Protein AF-A0AA89C768-F1 (afdb_monomer_lite)

InterPro domains:
  IPR003961 Fibronectin type III [PS50853] (2-93)
  IPR013783 Immunoglobulin-like fold [G3DSA:2.60.40.10] (11-86)
  IPR036116 Fibronectin type III superfamily [SSF49265] (10-91)
  IPR036249 Thioredoxin-like superfamily [SSF52833] (416-567)

Sequence (717 aa):
MPSFDVLCSEACNFRYIAVQWDKPSTYGDALVTGYKVYVNGIIEAILNADQLSFTFTHGKWCEEYAFQVQALTSFEKLNSKVSEPLVIVWPGCRAPHLRRLPTHSSSCIRVAWDDPYLTEGVKVKHFRACCMESDTEKLVTPAVGPIHPDTREAEFKNLKRGTYSIYLEIHLYGTGDVIQSEPIHVTPAPAPAPPKVTVTVVGLEERRALDKLTCDLVNKRDRLIRKVGHKLKEIGALSHPLRAEKNKAVIEGAHTLSRIEEILENCFAALEHYTGQLIAHVSWSCPQSSSDTQISGFKVLIDGKQYGSPVHEGIKTVKIKLGTDQPIYKLSMITLSDKPQASSEESNSVDLLSQNFRPFCFYCYHSIHIRNARWPSQGCCKYQDSVMYERQLAKKLANQGLLKRKVPPPACSLLDIFQGEYKPILASHNKQFPTVILFWTPWCLSSQKVMSFYAKFAKEASSEFNFIAVSCGVNATQASDRKALIHEITANGWREDRVIWHCTSQCASSIYEATNHIWKNTNIGSHKREEADPENGKYMDLTEILGIAGVPTFLFIHSDGYIAWHGRYSAYDYASFSGFMRCTASEVMGTQCPVFNCDICKNDMTIDEESLEPVLQLVRDAPTQSITLSLPQDDHSLSPTRMDSPHTTSDQSADRLFKKRQNSPKMKKKKLTVNQRPYSASTYVQLLKSPYMQKTVPSPKVLNKLMRPQSGGARLG

Structure (mmCIF, N/CA/C/O backbone):
data_AF-A0AA89C768-F1
#
_entry.id   AF-A0AA89C768-F1
#
loop_
_atom_site.group_PDB
_atom_site.id
_atom_site.type_symbol
_atom_site.label_atom_id
_atom_site.label_alt_id
_atom_site.label_comp_id
_atom_site.label_asym_id
_atom_site.label_entity_id
_atom_site.label_seq_id
_atom_site.pdbx_PDB_ins_code
_atom_site.Cartn_x
_atom_site.Cartn_y
_atom_site.Cartn_z
_atom_site.occupancy
_atom_site.B_iso_or_equiv
_atom_site.auth_seq_id
_atom_site.auth_comp_id
_atom_site.auth_asym_id
_atom_site.auth_atom_id
_atom_site.pdbx_PDB_model_num
ATOM 1 N N . MET A 1 1 ? -52.874 -16.764 92.520 1.00 48.78 1 MET A N 1
ATOM 2 C CA . MET A 1 1 ? -51.743 -17.013 91.600 1.00 48.78 1 MET A CA 1
ATOM 3 C C . MET A 1 1 ? -51.133 -15.671 91.241 1.00 48.78 1 MET A C 1
ATOM 5 O O . MET A 1 1 ? -51.913 -14.735 91.108 1.00 48.78 1 MET A O 1
ATOM 9 N N . PRO A 1 2 ? -49.803 -15.559 91.125 1.00 51.84 2 PRO A N 1
ATOM 10 C CA . PRO A 1 2 ? -49.157 -14.304 90.746 1.00 51.84 2 PRO A CA 1
ATOM 11 C C . PRO A 1 2 ? -49.520 -13.926 89.299 1.00 51.84 2 PRO A C 1
ATOM 13 O O . PRO A 1 2 ? -49.500 -14.799 88.427 1.00 51.84 2 PRO A O 1
ATOM 16 N N . SER A 1 3 ? -49.848 -12.657 89.047 1.00 48.06 3 SER A N 1
ATOM 17 C CA . SER A 1 3 ? -49.992 -12.066 87.707 1.00 48.06 3 SER A CA 1
ATOM 18 C C . SER A 1 3 ? -48.876 -11.047 87.479 1.00 48.06 3 SER A C 1
ATOM 20 O O . SER A 1 3 ? -48.504 -10.327 88.405 1.00 48.06 3 SER A O 1
ATOM 22 N N . PHE A 1 4 ? -48.312 -11.025 86.270 1.00 56.59 4 PHE A N 1
ATOM 23 C CA . PHE A 1 4 ? -47.365 -9.992 85.851 1.00 56.59 4 PHE A CA 1
ATOM 24 C C . PHE A 1 4 ? -48.132 -8.778 85.355 1.00 56.59 4 PHE A C 1
ATOM 26 O O . PHE A 1 4 ? -49.033 -8.946 84.534 1.00 56.59 4 PHE A O 1
ATOM 33 N N . ASP A 1 5 ? -47.738 -7.587 85.801 1.00 56.22 5 ASP A N 1
ATOM 34 C CA . ASP A 1 5 ? -48.423 -6.364 85.391 1.00 56.22 5 ASP A CA 1
ATOM 35 C C . ASP A 1 5 ? -47.727 -5.651 84.214 1.00 56.22 5 ASP A C 1
ATOM 37 O O . ASP A 1 5 ? -48.444 -5.103 83.383 1.00 56.22 5 ASP A O 1
ATOM 41 N N . VAL A 1 6 ? -46.394 -5.727 84.022 1.00 70.75 6 VAL A N 1
ATOM 42 C CA . VAL A 1 6 ? -45.725 -5.211 82.800 1.00 70.75 6 VAL A CA 1
ATOM 43 C C . VAL A 1 6 ? -44.393 -5.935 82.505 1.00 70.75 6 VAL A C 1
ATOM 45 O O . VAL A 1 6 ? -43.532 -6.030 83.378 1.00 70.75 6 VAL A O 1
ATOM 48 N N . LEU A 1 7 ? -44.201 -6.411 81.264 1.00 84.88 7 LEU A N 1
ATOM 49 C CA . LEU A 1 7 ? -42.896 -6.760 80.671 1.00 84.88 7 LEU A CA 1
ATOM 50 C C . LEU A 1 7 ? -42.542 -5.665 79.654 1.00 84.88 7 LEU A C 1
ATOM 52 O O . LEU A 1 7 ? -43.322 -5.417 78.734 1.00 84.88 7 LEU A O 1
ATOM 56 N N . CYS A 1 8 ? -41.397 -5.002 79.807 1.00 87.00 8 CYS A N 1
ATOM 57 C CA . CYS A 1 8 ? -40.985 -3.891 78.947 1.00 87.00 8 CYS A CA 1
ATOM 58 C C . CYS A 1 8 ? -39.522 -4.009 78.488 1.00 87.00 8 CYS A C 1
ATOM 60 O O . CYS A 1 8 ? -38.712 -4.745 79.052 1.00 87.00 8 CYS A O 1
ATOM 62 N N . SER A 1 9 ? -39.193 -3.293 77.411 1.00 84.81 9 SER A N 1
ATOM 63 C CA . SER A 1 9 ? -37.822 -3.183 76.906 1.00 84.81 9 SER A CA 1
ATOM 64 C C . SER A 1 9 ? -37.084 -2.099 77.686 1.00 84.81 9 SER A C 1
ATOM 66 O O . SER A 1 9 ? -37.508 -0.946 77.668 1.00 84.81 9 SER A O 1
ATOM 68 N N . GLU A 1 10 ? -35.955 -2.446 78.299 1.00 87.31 10 GLU A N 1
ATOM 69 C CA . GLU A 1 10 ? -35.063 -1.497 78.976 1.00 87.31 10 GLU A CA 1
ATOM 70 C C . GLU A 1 10 ? -34.093 -0.860 77.971 1.00 87.31 10 GLU A C 1
ATOM 72 O O . GLU A 1 10 ? -33.932 0.359 77.922 1.00 87.31 10 GLU A O 1
ATOM 77 N N . ALA A 1 11 ? -33.475 -1.680 77.116 1.00 86.50 11 ALA A N 1
ATOM 78 C CA . ALA A 1 11 ? -32.554 -1.215 76.085 1.00 86.50 11 ALA A CA 1
ATOM 79 C C . ALA A 1 11 ? -32.505 -2.179 74.897 1.00 86.50 11 ALA A C 1
ATOM 81 O O . ALA A 1 11 ? -32.536 -3.395 75.061 1.00 86.50 11 ALA A O 1
ATOM 82 N N . CYS A 1 12 ? -32.356 -1.631 73.693 1.00 88.62 12 CYS A N 1
ATOM 83 C CA . CYS A 1 12 ? -32.192 -2.401 72.466 1.00 88.62 12 CYS A CA 1
ATOM 84 C C . CYS A 1 12 ? -31.090 -1.756 71.616 1.00 88.62 12 CYS A C 1
ATOM 86 O O . CYS A 1 12 ? -31.197 -0.592 71.227 1.00 88.62 12 CYS A O 1
ATOM 88 N N . ASN A 1 13 ? -29.990 -2.475 71.378 1.00 89.00 13 ASN A N 1
ATOM 89 C CA . ASN A 1 13 ? -28.871 -2.009 70.554 1.00 89.00 13 ASN A CA 1
ATOM 90 C C . ASN A 1 13 ? -28.251 -3.173 69.758 1.00 89.00 13 ASN A C 1
ATOM 92 O O . ASN A 1 13 ? -28.673 -4.316 69.880 1.00 89.00 13 ASN A O 1
ATOM 96 N N . PHE A 1 14 ? -27.223 -2.896 68.949 1.00 88.06 14 PHE A N 1
ATOM 97 C CA . PHE A 1 14 ? -26.595 -3.904 68.080 1.00 88.06 14 PHE A CA 1
ATOM 98 C C . PHE A 1 14 ? -25.948 -5.092 68.811 1.00 88.06 14 PHE A C 1
ATOM 100 O O . PHE A 1 14 ? -25.618 -6.082 68.162 1.00 88.06 14 PHE A O 1
ATOM 107 N N . ARG A 1 15 ? -25.718 -4.998 70.126 1.00 88.69 15 ARG A N 1
ATOM 108 C CA . ARG A 1 15 ? -25.033 -6.024 70.926 1.00 88.69 15 ARG A CA 1
ATOM 109 C C . ARG A 1 15 ? -25.976 -6.822 71.813 1.00 88.69 15 ARG A C 1
ATOM 111 O O . ARG A 1 15 ? -25.668 -7.973 72.112 1.00 88.69 15 ARG A O 1
ATOM 118 N N . TYR A 1 16 ? -27.063 -6.213 72.280 1.00 91.94 16 TYR A N 1
ATOM 119 C CA . TYR A 1 16 ? -27.997 -6.875 73.179 1.00 91.94 16 TYR A CA 1
ATOM 120 C C . TYR A 1 16 ? -29.392 -6.247 73.195 1.00 91.94 16 TYR A C 1
ATOM 122 O O . TYR A 1 16 ? -29.565 -5.057 72.911 1.00 91.94 16 TYR A O 1
ATOM 130 N N . ILE A 1 17 ? -30.361 -7.058 73.623 1.00 93.44 17 ILE A N 1
ATOM 131 C CA . ILE A 1 17 ? -31.691 -6.635 74.067 1.00 93.44 17 ILE A CA 1
ATOM 132 C C . ILE A 1 17 ? -31.777 -6.880 75.574 1.00 93.44 17 ILE A C 1
ATOM 134 O O . ILE A 1 17 ? -31.572 -8.006 76.021 1.00 93.44 17 ILE A O 1
ATOM 138 N N . ALA A 1 18 ? -32.068 -5.841 76.349 1.00 93.62 18 ALA A N 1
ATOM 139 C CA . ALA A 1 18 ? -32.350 -5.931 77.775 1.00 93.62 18 ALA A CA 1
ATOM 140 C C . ALA A 1 18 ? -33.856 -5.766 77.999 1.00 93.62 18 ALA A C 1
ATOM 142 O O . ALA A 1 18 ? -34.442 -4.755 77.602 1.00 93.62 18 ALA A O 1
ATOM 143 N N . VAL A 1 19 ? -34.474 -6.770 78.615 1.00 94.25 19 VAL A N 1
ATOM 144 C CA . VAL A 1 19 ? -35.887 -6.759 79.006 1.00 94.25 19 VAL A CA 1
ATOM 145 C C . VAL A 1 19 ? -35.998 -6.733 80.523 1.00 94.25 19 VAL A C 1
ATOM 147 O O . VAL A 1 19 ? -35.202 -7.368 81.215 1.00 94.25 19 VAL A O 1
ATOM 150 N N . GLN A 1 20 ? -36.995 -6.018 81.030 1.00 94.19 20 GLN A N 1
ATOM 151 C CA . GLN A 1 20 ? -37.257 -5.858 82.454 1.00 94.19 20 GLN A CA 1
ATOM 152 C C . GLN A 1 20 ? -38.736 -6.125 82.739 1.00 94.19 20 GLN A C 1
ATOM 154 O O . GLN A 1 20 ? -39.605 -5.836 81.914 1.00 94.19 20 GLN A O 1
ATOM 159 N N . TRP A 1 21 ? -39.027 -6.691 83.906 1.00 93.00 21 TRP A N 1
ATOM 160 C CA . TRP A 1 21 ? -40.393 -6.910 84.375 1.00 93.00 21 TRP A CA 1
ATOM 161 C C . TRP A 1 21 ? -40.543 -6.534 85.841 1.00 93.00 21 TRP A C 1
ATOM 163 O O . TRP A 1 21 ? -39.590 -6.559 86.620 1.00 93.00 21 TRP A O 1
ATOM 173 N N . ASP A 1 22 ? -41.776 -6.237 86.233 1.00 89.62 22 ASP A N 1
ATOM 174 C CA . ASP A 1 22 ? -42.095 -5.984 87.631 1.00 89.62 22 ASP A CA 1
ATOM 175 C C . ASP A 1 22 ? -42.282 -7.287 88.413 1.00 89.62 22 ASP A C 1
ATOM 177 O O . ASP A 1 22 ? -42.761 -8.308 87.901 1.00 89.62 22 ASP A O 1
ATOM 181 N N . LYS A 1 23 ? -41.917 -7.249 89.699 1.00 86.69 23 LYS A N 1
ATOM 182 C CA . LYS A 1 23 ? -42.160 -8.366 90.613 1.00 86.69 23 LYS A CA 1
ATOM 183 C C . LYS A 1 23 ? -43.675 -8.585 90.745 1.00 86.69 23 LYS A C 1
ATOM 185 O O . LYS A 1 23 ? -44.372 -7.660 91.163 1.00 86.69 23 LYS A O 1
ATOM 190 N N . PRO A 1 24 ? -44.198 -9.789 90.459 1.00 84.12 24 PRO A N 1
ATOM 191 C CA . PRO A 1 24 ? -45.633 -10.024 90.489 1.00 84.12 24 PRO A CA 1
ATOM 192 C C . PRO A 1 24 ? -46.176 -10.008 91.922 1.00 84.12 24 PRO A C 1
ATOM 194 O O . PRO A 1 24 ? -45.492 -10.399 92.877 1.00 84.12 24 PRO A O 1
ATOM 197 N N . SER A 1 25 ? -47.440 -9.607 92.068 1.00 80.12 25 SER A N 1
ATOM 198 C CA . SER A 1 25 ? -48.141 -9.622 93.356 1.00 80.12 25 SER A CA 1
ATOM 199 C C . SER A 1 25 ? -48.277 -11.059 93.884 1.00 80.12 25 SER A C 1
ATOM 201 O O . SER A 1 25 ? -48.773 -11.947 93.187 1.00 80.12 25 SER A O 1
ATOM 203 N N . THR A 1 26 ? -47.838 -11.309 95.122 1.00 75.44 26 THR A N 1
ATOM 204 C CA . THR A 1 26 ? -47.924 -12.633 95.774 1.00 75.44 26 THR A CA 1
ATOM 205 C C . THR A 1 26 ? -49.104 -12.685 96.746 1.00 75.44 26 THR A C 1
ATOM 207 O O . THR A 1 26 ? -49.415 -11.697 97.404 1.00 75.44 26 THR A O 1
ATOM 210 N N . TYR A 1 27 ? -49.777 -13.838 96.832 1.00 65.56 27 TYR A N 1
ATOM 211 C CA . TYR A 1 27 ? -50.916 -14.070 97.729 1.00 65.56 27 TYR A CA 1
ATOM 212 C C . TYR A 1 27 ? -50.673 -15.342 98.552 1.00 65.56 27 TYR A C 1
ATOM 214 O O . TYR A 1 27 ? -50.464 -16.409 97.971 1.00 65.56 27 TYR A O 1
ATOM 222 N N . GLY A 1 28 ? -50.732 -15.241 99.884 1.00 71.62 28 GLY A N 1
ATOM 223 C CA . GLY A 1 28 ? -50.493 -16.367 100.799 1.00 71.62 28 GLY A CA 1
ATOM 224 C C . GLY A 1 28 ? -49.047 -16.882 100.755 1.00 71.62 28 GLY A C 1
ATOM 225 O O . GLY A 1 28 ? -48.116 -16.093 100.627 1.00 71.62 28 GLY A O 1
ATOM 226 N N . ASP A 1 29 ? -48.865 -18.205 100.812 1.00 69.12 29 ASP A N 1
ATOM 227 C CA . ASP A 1 29 ? -47.548 -18.873 100.886 1.00 69.12 29 ASP A CA 1
ATOM 228 C C . ASP A 1 29 ? -46.799 -18.981 99.534 1.00 69.12 29 ASP A C 1
ATOM 230 O O . ASP A 1 29 ? -45.747 -19.616 99.440 1.00 69.12 29 ASP A O 1
ATOM 234 N N . ALA A 1 30 ? -47.321 -18.381 98.458 1.00 75.38 30 ALA A N 1
ATOM 235 C CA . ALA A 1 30 ? -46.756 -18.451 97.106 1.00 75.38 30 ALA A CA 1
ATOM 236 C C . ALA A 1 30 ? -45.593 -17.457 96.901 1.00 75.38 30 ALA A C 1
ATOM 238 O O . ALA A 1 30 ? -45.678 -16.539 96.081 1.00 75.38 30 ALA A O 1
ATOM 239 N N . LEU A 1 31 ? -44.509 -17.628 97.664 1.00 84.50 31 LEU A N 1
ATOM 240 C CA . LEU A 1 31 ? -43.294 -16.820 97.534 1.00 84.50 31 LEU A CA 1
ATOM 241 C C . LEU A 1 31 ? -42.601 -17.094 96.193 1.00 84.50 31 LEU A C 1
ATOM 243 O O . LEU A 1 31 ? -42.360 -18.249 95.836 1.00 84.50 31 LEU A O 1
ATOM 247 N N . VAL A 1 32 ? -42.257 -16.025 95.467 1.00 87.94 32 VAL A N 1
ATOM 248 C CA . VAL A 1 32 ? -41.487 -16.126 94.220 1.00 87.94 32 VAL A CA 1
ATOM 249 C C . VAL A 1 32 ? -40.064 -16.572 94.546 1.00 87.94 32 VAL A C 1
ATOM 251 O O . VAL A 1 32 ? -39.369 -15.906 95.311 1.00 87.94 32 VAL A O 1
ATOM 254 N N . THR A 1 33 ? -39.642 -17.691 93.966 1.00 90.88 33 THR A N 1
ATOM 255 C CA . THR A 1 33 ? -38.307 -18.285 94.141 1.00 90.88 33 THR A CA 1
ATOM 256 C C . THR A 1 33 ? -37.385 -18.030 92.949 1.00 90.88 33 THR A C 1
ATOM 258 O O . THR A 1 33 ? -36.171 -18.143 93.094 1.00 90.88 33 THR A O 1
ATOM 261 N N . GLY A 1 34 ? -37.930 -17.629 91.797 1.00 92.81 34 GLY A N 1
ATOM 262 C CA . GLY A 1 34 ? -37.161 -17.296 90.599 1.00 92.81 34 GLY A CA 1
ATOM 263 C C . GLY A 1 34 ? -38.038 -16.979 89.391 1.00 92.81 34 GLY A C 1
ATOM 264 O O . GLY A 1 34 ? -39.264 -16.919 89.507 1.00 92.81 34 GLY A O 1
ATOM 265 N N . TYR A 1 35 ? -37.418 -16.822 88.224 1.00 95.00 35 TYR A N 1
ATOM 266 C CA . TYR A 1 35 ? -38.098 -16.548 86.955 1.00 95.00 35 TYR A CA 1
ATOM 267 C C . TYR A 1 35 ? -37.552 -17.435 85.833 1.00 95.00 35 TYR A C 1
ATOM 269 O O . TYR A 1 35 ? -36.343 -17.598 85.712 1.00 95.00 35 TYR A O 1
ATOM 277 N N . LYS A 1 36 ? -38.426 -17.987 84.985 1.00 96.06 36 LYS A N 1
ATOM 278 C CA . LYS A 1 36 ? -38.044 -18.564 83.685 1.00 96.06 36 LYS A CA 1
ATOM 279 C C . LYS A 1 36 ? -38.238 -17.515 82.607 1.00 96.06 36 LYS A C 1
ATOM 281 O O . LYS A 1 36 ? -39.344 -16.992 82.479 1.00 96.06 36 LYS A O 1
ATOM 286 N N . VAL A 1 37 ? -37.198 -17.258 81.826 1.00 95.75 37 VAL A N 1
ATOM 287 C CA . VAL A 1 37 ? -37.261 -16.383 80.655 1.00 95.75 37 VAL A CA 1
ATOM 288 C C . VAL A 1 37 ? -37.300 -17.245 79.404 1.00 95.75 37 VAL A C 1
ATOM 290 O O . VAL A 1 37 ? -36.461 -18.130 79.222 1.00 95.75 37 VAL A O 1
ATOM 293 N N . TYR A 1 38 ? -38.282 -16.981 78.554 1.00 96.06 38 TYR A N 1
ATOM 294 C CA . TYR A 1 38 ? -38.456 -17.615 77.262 1.00 96.06 38 TYR A CA 1
ATOM 295 C C . TYR A 1 38 ? -38.097 -16.624 76.157 1.00 96.06 38 TYR A C 1
ATOM 297 O O . TYR A 1 38 ? -38.560 -15.482 76.178 1.00 96.06 38 TYR A O 1
ATOM 305 N N . VAL A 1 39 ? -37.318 -17.078 75.180 1.00 95.81 39 VAL A N 1
ATOM 306 C CA . VAL A 1 39 ? -37.053 -16.360 73.929 1.00 95.81 39 VAL A CA 1
ATOM 307 C C . VAL A 1 39 ? -37.581 -17.227 72.794 1.00 95.81 39 VAL A C 1
ATOM 309 O O . VAL A 1 39 ? -37.177 -18.380 72.646 1.00 95.81 39 VAL A O 1
ATOM 312 N N . ASN A 1 40 ? -38.537 -16.705 72.024 1.00 94.94 40 ASN A N 1
ATOM 313 C CA . ASN A 1 40 ? -39.227 -17.441 70.957 1.00 94.94 40 ASN A CA 1
ATOM 314 C C . ASN A 1 40 ? -39.818 -18.787 71.436 1.00 94.94 40 ASN A C 1
ATOM 316 O O . ASN A 1 40 ? -39.783 -19.790 70.726 1.00 94.94 40 ASN A O 1
ATOM 320 N N . GLY A 1 41 ? -40.340 -18.816 72.669 1.00 91.44 41 GLY A N 1
ATOM 321 C CA . GLY A 1 41 ? -40.952 -20.001 73.286 1.00 91.44 41 GLY A CA 1
ATOM 322 C C . GLY A 1 41 ? -39.971 -21.032 73.861 1.00 91.44 41 GLY A C 1
ATOM 323 O O . GLY A 1 41 ? -40.413 -22.023 74.442 1.00 91.44 41 GLY A O 1
ATOM 324 N N . ILE A 1 42 ? -38.657 -20.809 73.752 1.00 94.94 42 ILE A N 1
ATOM 325 C CA . ILE A 1 42 ? -37.611 -21.679 74.312 1.00 94.94 42 ILE A CA 1
ATOM 326 C C . ILE A 1 42 ? -37.108 -21.077 75.624 1.00 94.94 42 ILE A C 1
ATOM 328 O O . ILE A 1 42 ? -36.883 -19.873 75.692 1.00 94.94 42 ILE A O 1
ATOM 332 N N . ILE A 1 43 ? -36.924 -21.900 76.665 1.00 95.62 43 ILE A N 1
ATOM 333 C CA . ILE A 1 43 ? -36.336 -21.450 77.937 1.00 95.62 43 ILE A CA 1
ATOM 334 C C . ILE A 1 43 ? -34.875 -21.066 77.688 1.00 95.62 43 ILE A C 1
ATOM 336 O O . ILE A 1 43 ? -34.038 -21.940 77.475 1.00 95.62 43 ILE A O 1
ATOM 340 N N . GLU A 1 44 ? -34.586 -19.770 77.751 1.00 95.69 44 GLU A N 1
ATOM 341 C CA . GLU A 1 44 ? -33.243 -19.216 77.555 1.00 95.69 44 GLU A CA 1
ATOM 342 C C . GLU A 1 44 ? -32.495 -19.107 78.893 1.00 95.69 44 GLU A C 1
ATOM 344 O O . GLU A 1 44 ? -31.295 -19.360 78.965 1.00 95.69 44 GLU A O 1
ATOM 349 N N . ALA A 1 45 ? -33.204 -18.765 79.978 1.00 95.12 45 ALA A N 1
ATOM 350 C CA . ALA A 1 45 ? -32.601 -18.599 81.299 1.00 95.12 45 ALA A CA 1
ATOM 351 C C . ALA A 1 45 ? -33.564 -18.920 82.453 1.00 95.12 45 ALA A C 1
ATOM 353 O O . ALA A 1 45 ? -34.784 -18.772 82.341 1.00 95.12 45 ALA A O 1
ATOM 354 N N . ILE A 1 46 ? -32.987 -19.318 83.592 1.00 95.00 46 ILE A N 1
ATOM 355 C CA . ILE A 1 46 ? -33.666 -19.412 84.889 1.00 95.00 46 ILE A CA 1
ATOM 356 C C . ILE A 1 46 ? -32.923 -18.501 85.863 1.00 95.00 46 ILE A C 1
ATOM 358 O O . ILE A 1 46 ? -31.732 -18.688 86.099 1.00 95.00 46 ILE A O 1
ATOM 362 N N . LEU A 1 47 ? -33.627 -17.509 86.390 1.00 95.62 47 LEU A N 1
ATOM 363 C CA . LEU A 1 47 ? -33.086 -16.423 87.198 1.00 95.62 47 LEU A CA 1
ATOM 364 C C . LEU A 1 47 ? -33.577 -16.518 88.643 1.00 95.62 47 LEU A C 1
ATOM 366 O O . LEU A 1 47 ? -34.631 -17.101 88.915 1.00 95.62 47 LEU A O 1
ATOM 370 N N . ASN A 1 48 ? -32.831 -15.917 89.565 1.00 94.06 48 ASN A N 1
ATOM 371 C CA . ASN A 1 48 ? -33.197 -15.852 90.980 1.00 94.06 48 ASN A CA 1
ATOM 372 C C . ASN A 1 48 ? -34.344 -14.853 91.227 1.00 94.06 48 ASN A C 1
ATOM 374 O O . ASN A 1 48 ? -34.649 -14.005 90.390 1.00 94.06 48 ASN A O 1
ATOM 378 N N . ALA A 1 49 ? -34.998 -14.944 92.389 1.00 89.50 49 ALA A N 1
ATOM 379 C CA . ALA A 1 49 ? -36.172 -14.127 92.732 1.00 89.50 49 ALA A CA 1
ATOM 380 C C . ALA A 1 49 ? -35.914 -12.607 92.797 1.00 89.50 49 ALA A C 1
ATOM 382 O O . ALA A 1 49 ? -36.863 -11.821 92.735 1.00 89.50 49 ALA A O 1
ATOM 383 N N . ASP A 1 50 ? -34.657 -12.201 92.972 1.00 91.06 50 ASP A N 1
ATOM 384 C CA . ASP A 1 50 ? -34.186 -10.815 93.023 1.00 91.06 50 ASP A CA 1
ATOM 385 C C . ASP A 1 50 ? -33.825 -10.244 91.641 1.00 91.06 50 ASP A C 1
ATOM 387 O O . ASP A 1 50 ? -33.698 -9.029 91.494 1.00 91.06 50 ASP A O 1
ATOM 391 N N . GLN A 1 51 ? -33.708 -11.092 90.617 1.00 93.62 51 GLN A N 1
ATOM 392 C CA . GLN A 1 51 ? -33.379 -10.684 89.254 1.00 93.62 51 GLN A CA 1
ATOM 393 C C . GLN A 1 51 ? -34.655 -10.383 88.461 1.00 93.62 51 GLN A C 1
ATOM 395 O O . GLN A 1 51 ? -35.441 -11.277 88.155 1.00 93.62 51 GLN A O 1
ATOM 400 N N . LEU A 1 52 ? -34.847 -9.107 88.125 1.00 92.69 52 LEU A N 1
ATOM 401 C CA . LEU A 1 52 ? -36.023 -8.590 87.410 1.00 92.69 52 LEU A CA 1
ATOM 402 C C . LEU A 1 52 ? -35.715 -8.125 85.979 1.00 92.69 52 LEU A C 1
ATOM 404 O O . LEU A 1 52 ? -36.548 -7.486 85.340 1.00 92.69 52 LEU A O 1
ATOM 408 N N . SER A 1 53 ? -34.518 -8.426 85.479 1.00 93.00 53 SER A N 1
ATOM 409 C CA . SER A 1 53 ? -34.108 -8.120 84.113 1.00 93.00 53 SER A CA 1
ATOM 410 C C . SER A 1 53 ? -33.300 -9.257 83.497 1.00 93.00 53 SER A C 1
ATOM 412 O O . SER A 1 53 ? -32.700 -10.084 84.192 1.00 93.00 53 SER A O 1
ATOM 414 N N . PHE A 1 54 ? -33.310 -9.310 82.168 1.00 94.94 54 PHE A N 1
ATOM 415 C CA . PHE A 1 54 ? -32.582 -10.287 81.372 1.00 94.94 54 PHE A CA 1
ATOM 416 C C . PHE A 1 54 ? -31.985 -9.632 80.130 1.00 94.94 54 PHE A C 1
ATOM 418 O O . PHE A 1 54 ? -32.655 -8.859 79.447 1.00 94.94 54 PHE A O 1
ATOM 425 N N . THR A 1 55 ? -30.742 -9.995 79.811 1.00 95.62 55 THR A N 1
ATOM 426 C CA . THR A 1 55 ? -30.013 -9.476 78.652 1.00 95.62 55 THR A CA 1
ATOM 427 C C . THR A 1 55 ? -29.751 -10.590 77.650 1.00 95.62 55 THR A C 1
ATOM 429 O O . THR A 1 55 ? -29.004 -11.526 77.928 1.00 95.62 55 THR A O 1
ATOM 432 N N . PHE A 1 56 ? -30.325 -10.458 76.459 1.00 96.06 56 PHE A N 1
ATOM 433 C CA . PHE A 1 56 ? -30.139 -11.370 75.340 1.00 96.06 56 PHE A CA 1
ATOM 434 C C . PHE A 1 56 ? -29.072 -10.844 74.377 1.00 96.06 56 PHE A C 1
ATOM 436 O O . PHE A 1 56 ? -29.190 -9.730 73.871 1.00 96.06 56 PHE A O 1
ATOM 443 N N . THR A 1 57 ? -28.038 -11.645 74.107 1.00 94.00 57 THR A N 1
ATOM 444 C CA . THR A 1 57 ? -26.857 -11.250 73.310 1.00 94.00 57 THR A CA 1
ATOM 445 C C . THR A 1 57 ? -26.705 -12.011 71.989 1.00 94.00 57 THR A C 1
ATOM 447 O O . THR A 1 57 ? -25.783 -11.732 71.229 1.00 94.00 57 THR A O 1
ATOM 450 N N . HIS A 1 58 ? -27.579 -12.980 71.697 1.00 90.81 58 HIS A N 1
ATOM 451 C CA . HIS A 1 58 ? -27.453 -13.893 70.547 1.00 90.81 58 HIS A CA 1
ATOM 452 C C . HIS A 1 58 ? -28.338 -13.500 69.357 1.00 90.81 58 HIS A C 1
ATOM 454 O O . HIS A 1 58 ? -28.822 -14.353 68.608 1.00 90.81 58 HIS A O 1
ATOM 460 N N . GLY A 1 59 ? -28.590 -12.205 69.196 1.00 89.38 59 GLY A N 1
ATOM 461 C CA . GLY A 1 59 ? -29.466 -11.709 68.154 1.00 89.38 59 GLY A CA 1
ATOM 462 C C . GLY A 1 59 ? -28.857 -11.695 66.761 1.00 89.38 59 GLY A C 1
ATOM 463 O O . GLY A 1 59 ? -27.658 -11.492 66.576 1.00 89.38 59 GLY A O 1
ATOM 464 N N . LYS A 1 60 ? -29.721 -11.866 65.764 1.00 90.69 60 LYS A N 1
ATOM 465 C CA . LYS A 1 60 ? -29.424 -11.688 64.345 1.00 90.69 60 LYS A CA 1
ATOM 466 C C . LYS A 1 60 ? -30.110 -10.426 63.847 1.00 90.69 60 LYS A C 1
ATOM 468 O O . LYS A 1 60 ? -31.212 -10.100 64.270 1.00 90.69 60 LYS A O 1
ATOM 473 N N . TRP A 1 61 ? -29.449 -9.713 62.946 1.00 90.50 61 TRP A N 1
ATOM 474 C CA . TRP A 1 61 ? -29.916 -8.416 62.462 1.00 90.50 61 TRP A CA 1
ATOM 475 C C . TRP A 1 61 ? -31.273 -8.530 61.774 1.00 90.50 61 TRP A C 1
ATOM 477 O O . TRP A 1 61 ? -31.469 -9.414 60.942 1.00 90.50 61 TRP A O 1
ATOM 487 N N . CYS A 1 62 ? -32.178 -7.598 62.086 1.00 91.62 62 CYS A N 1
ATOM 488 C CA . CYS A 1 62 ? -33.529 -7.542 61.524 1.00 91.62 62 CYS A CA 1
ATOM 489 C C . CYS A 1 62 ? -34.403 -8.777 61.813 1.00 91.62 62 CYS A C 1
ATOM 491 O O . CYS A 1 62 ? -35.419 -8.945 61.141 1.00 91.62 62 CYS A O 1
ATOM 493 N N . GLU A 1 63 ? -34.016 -9.641 62.753 1.00 93.12 63 GLU A N 1
ATOM 494 C CA . GLU A 1 63 ? -34.848 -10.756 63.210 1.00 93.12 63 GLU A CA 1
ATOM 495 C C . GLU A 1 63 ? -35.702 -10.330 64.406 1.00 93.12 63 GLU A C 1
ATOM 497 O O . GLU A 1 63 ? -35.295 -9.497 65.222 1.00 93.12 63 GLU A O 1
ATOM 502 N N . GLU A 1 64 ? -36.895 -10.908 64.501 1.00 93.88 64 GLU A N 1
ATOM 503 C CA . GLU A 1 64 ? -37.834 -10.648 65.589 1.00 93.88 64 GLU A CA 1
ATOM 504 C C . GLU A 1 64 ? -37.629 -11.648 66.730 1.00 93.88 64 GLU A C 1
ATOM 506 O O . GLU A 1 64 ? -37.452 -12.851 66.516 1.00 93.88 64 GLU A O 1
ATOM 511 N N . TYR A 1 65 ? -37.676 -11.144 67.960 1.00 95.12 65 TYR A N 1
ATOM 512 C CA . TYR A 1 65 ? -37.540 -11.937 69.174 1.00 95.12 65 TYR A CA 1
ATOM 513 C C . TYR A 1 65 ? -38.718 -11.668 70.104 1.00 95.12 65 TYR A C 1
ATOM 515 O O . TYR A 1 65 ? -38.978 -10.525 70.478 1.00 95.12 65 TYR A O 1
ATOM 523 N N . ALA A 1 66 ? -39.424 -12.732 70.483 1.00 95.44 66 ALA A N 1
ATOM 524 C CA . ALA A 1 66 ? -40.521 -12.703 71.437 1.00 95.44 66 ALA A CA 1
ATOM 525 C C . ALA A 1 66 ? -40.020 -13.117 72.825 1.00 95.44 66 ALA A C 1
ATOM 527 O O . ALA A 1 66 ? -39.650 -14.275 73.038 1.00 95.44 66 ALA A O 1
ATOM 528 N N . PHE A 1 67 ? -40.022 -12.174 73.765 1.00 95.62 67 PHE A N 1
ATOM 529 C CA . PHE A 1 67 ? -39.621 -12.390 75.152 1.00 95.62 67 PHE A CA 1
ATOM 530 C C . PHE A 1 67 ? -40.842 -12.645 76.025 1.00 95.62 67 PHE A C 1
ATOM 532 O O . PHE A 1 67 ? -41.813 -11.892 75.974 1.00 95.62 67 PHE A O 1
ATOM 539 N N . GLN A 1 68 ? -40.786 -13.686 76.849 1.00 94.88 68 GLN A N 1
ATOM 540 C CA . GLN A 1 68 ? -41.817 -13.978 77.842 1.00 94.88 68 GLN A CA 1
ATOM 541 C C . GLN A 1 68 ? -41.186 -14.406 79.159 1.00 94.88 68 GLN A C 1
ATOM 543 O O . GLN A 1 68 ? -40.101 -14.986 79.179 1.00 94.88 68 GLN A O 1
ATOM 548 N N . VAL A 1 69 ? -41.875 -14.164 80.269 1.00 94.50 69 VAL A N 1
ATOM 549 C CA . VAL A 1 69 ? -41.370 -14.490 81.604 1.00 94.50 69 VAL A CA 1
ATOM 550 C C . VAL A 1 69 ? -42.423 -15.250 82.399 1.00 94.50 69 VAL A C 1
ATOM 552 O O . VAL A 1 69 ? -43.619 -14.989 82.293 1.00 94.50 69 VAL A O 1
ATOM 555 N N . GLN A 1 70 ? -41.982 -16.216 83.200 1.00 93.19 70 GLN A N 1
ATOM 556 C CA . GLN A 1 70 ? -42.821 -16.967 84.126 1.00 93.19 70 GLN A CA 1
ATOM 557 C C . GLN A 1 70 ? -42.208 -16.946 85.526 1.00 93.19 70 GLN A C 1
ATOM 559 O O . GLN A 1 70 ? -41.096 -17.427 85.729 1.00 93.19 70 GLN A O 1
ATOM 564 N N . ALA A 1 71 ? -42.946 -16.439 86.510 1.00 91.88 71 ALA A N 1
ATOM 565 C CA . ALA A 1 71 ? -42.543 -16.463 87.909 1.00 91.88 71 ALA A CA 1
ATOM 566 C C . ALA A 1 71 ? -42.712 -17.871 88.481 1.00 91.88 71 ALA A C 1
ATOM 568 O O . ALA A 1 71 ? -43.778 -18.490 88.342 1.00 91.88 71 ALA A O 1
ATOM 569 N N . LEU A 1 72 ? -41.652 -18.339 89.130 1.00 92.12 72 LEU A N 1
ATOM 570 C CA . LEU A 1 72 ? -41.558 -19.615 89.817 1.00 92.12 72 LEU A CA 1
ATOM 571 C C . LEU A 1 72 ? -41.819 -19.430 91.308 1.00 92.12 72 LEU A C 1
ATOM 573 O O . LEU A 1 72 ? -41.444 -18.413 91.887 1.00 92.12 72 LEU A O 1
ATOM 577 N N . THR A 1 73 ? -42.424 -20.431 91.932 1.00 89.81 73 THR A N 1
ATOM 578 C CA . THR A 1 73 ? -42.611 -20.496 93.386 1.00 89.81 73 THR A CA 1
ATOM 579 C C . THR A 1 73 ? -42.010 -21.788 93.941 1.00 89.81 73 THR A C 1
ATOM 581 O O . THR A 1 73 ? -41.572 -22.656 93.183 1.00 89.81 73 THR A O 1
ATOM 584 N N . SER A 1 74 ? -41.988 -21.946 95.266 1.00 85.00 74 SER A N 1
ATOM 585 C CA . SER A 1 74 ? -41.529 -23.179 95.930 1.00 85.00 74 SER A CA 1
ATOM 586 C C . SER A 1 74 ? -42.379 -24.415 95.595 1.00 85.00 74 SER A C 1
ATOM 588 O O . SER A 1 74 ? -41.909 -25.540 95.759 1.00 85.00 74 SER A O 1
ATOM 590 N N . PHE A 1 75 ? -43.600 -24.224 95.085 1.00 84.62 75 PHE A N 1
ATOM 591 C CA . PHE A 1 75 ? -44.493 -25.294 94.652 1.00 84.62 75 PHE A CA 1
ATOM 592 C C . PHE A 1 75 ? -44.850 -25.114 93.175 1.00 84.62 75 PHE A C 1
ATOM 594 O O . PHE A 1 75 ? -45.550 -24.178 92.810 1.00 84.62 75 PHE A O 1
ATOM 601 N N . GLU A 1 76 ? -44.451 -26.050 92.313 1.00 82.19 76 GLU A N 1
ATOM 602 C CA . GLU A 1 76 ? -44.619 -25.930 90.853 1.00 82.19 76 GLU A CA 1
ATOM 603 C C . GLU A 1 76 ? -46.072 -25.664 90.406 1.00 82.19 76 GLU A C 1
ATOM 605 O O . GLU A 1 76 ? -46.314 -24.906 89.468 1.00 82.19 76 GLU A O 1
ATOM 610 N N . LYS A 1 77 ? -47.056 -26.209 91.136 1.00 83.56 77 LYS A N 1
ATOM 611 C CA . LYS A 1 77 ? -48.495 -25.991 90.891 1.00 83.56 77 LYS A CA 1
ATOM 612 C C . LYS A 1 77 ? -48.959 -24.546 91.123 1.00 83.56 77 LYS A C 1
ATOM 614 O O . LYS A 1 77 ? -50.069 -24.201 90.729 1.00 83.56 77 LYS A O 1
ATOM 619 N N . LEU A 1 78 ? -48.147 -23.730 91.794 1.00 84.88 78 LEU A N 1
ATOM 620 C CA . LEU A 1 78 ? -48.425 -22.332 92.128 1.00 84.88 78 LEU A CA 1
ATOM 621 C C . LEU A 1 78 ? -47.608 -21.343 91.282 1.00 84.88 78 LEU A C 1
ATOM 623 O O . LEU A 1 78 ? -47.722 -20.133 91.496 1.00 84.88 78 LEU A O 1
ATOM 627 N N . ASN A 1 79 ? -46.827 -21.830 90.310 1.00 87.88 79 ASN A N 1
ATOM 628 C CA . ASN A 1 79 ? -46.162 -20.975 89.330 1.00 87.88 79 ASN A CA 1
ATOM 629 C C . ASN A 1 79 ? -47.187 -20.105 88.587 1.00 87.88 79 ASN A C 1
ATOM 631 O O . ASN A 1 79 ? -48.326 -20.509 88.342 1.00 87.88 79 ASN A O 1
ATOM 635 N N . SER A 1 80 ? -46.768 -18.899 88.216 1.00 89.19 80 SER A N 1
ATOM 636 C CA . SER A 1 80 ? -47.598 -18.004 87.403 1.00 89.19 80 SER A CA 1
ATOM 637 C C . SER A 1 80 ? -47.826 -18.559 85.990 1.00 89.19 80 SER A C 1
ATOM 639 O O . SER A 1 80 ? -47.122 -19.466 85.525 1.00 89.19 80 SER A O 1
ATOM 641 N N . LYS A 1 81 ? -48.801 -17.982 85.279 1.00 89.38 81 LYS A N 1
ATOM 642 C CA . LYS A 1 81 ? -48.865 -18.116 83.819 1.00 89.38 81 LYS A CA 1
ATOM 643 C C . LYS A 1 81 ? -47.682 -17.374 83.191 1.00 89.38 81 LYS A C 1
ATOM 645 O O . LYS A 1 81 ? -47.183 -16.407 83.760 1.00 89.38 81 LYS A O 1
ATOM 650 N N . VAL A 1 82 ? -47.254 -17.838 82.022 1.00 91.25 82 VAL A N 1
ATOM 651 C CA . VAL A 1 82 ? -46.281 -17.119 81.192 1.00 91.25 82 VAL A CA 1
ATOM 652 C C . VAL A 1 82 ? -46.873 -15.755 80.810 1.00 91.25 82 VAL A C 1
ATOM 654 O O . VAL A 1 82 ? -48.074 -15.669 80.552 1.00 91.25 82 VAL A O 1
ATOM 657 N N . SER A 1 83 ? -46.054 -14.704 80.815 1.00 92.81 83 SER A N 1
ATOM 658 C CA . SER A 1 83 ? -46.462 -13.360 80.401 1.00 92.81 83 SER A CA 1
ATOM 659 C C . SER A 1 83 ? -46.866 -13.302 78.922 1.00 92.81 83 SER A C 1
ATOM 661 O O . SER A 1 83 ? -46.496 -14.163 78.116 1.00 92.81 83 SER A O 1
ATOM 663 N N . GLU A 1 84 ? -47.560 -12.229 78.542 1.00 90.94 84 GLU A N 1
ATOM 664 C CA . GLU A 1 84 ? -47.716 -11.878 77.128 1.00 90.94 84 GLU A CA 1
ATOM 665 C C . GLU A 1 84 ? -46.336 -11.640 76.478 1.00 90.94 84 GLU A C 1
ATOM 667 O O . GLU A 1 84 ? -45.406 -11.189 77.164 1.00 90.94 84 GLU A O 1
ATOM 672 N N . PRO A 1 85 ? -46.167 -11.984 75.188 1.00 92.75 85 PRO A N 1
ATOM 673 C CA . PRO A 1 85 ? -44.901 -11.826 74.487 1.00 92.75 85 PRO A CA 1
ATOM 674 C C . PRO A 1 85 ? -44.592 -10.358 74.202 1.00 92.75 85 PRO A C 1
ATOM 676 O O . PRO A 1 85 ? -45.344 -9.666 73.515 1.00 92.75 85 PRO A O 1
ATOM 679 N N . LEU A 1 86 ? -43.430 -9.906 74.668 1.00 94.12 86 LEU A N 1
ATOM 680 C CA . LEU A 1 86 ? -42.824 -8.657 74.228 1.00 94.12 86 LEU A CA 1
ATOM 681 C C . LEU A 1 86 ? -42.007 -8.934 72.963 1.00 94.12 86 LEU A C 1
ATOM 683 O O . LEU A 1 86 ? -40.956 -9.571 73.029 1.00 94.12 86 LEU A O 1
ATOM 687 N N . VAL A 1 87 ? -42.502 -8.477 71.814 1.00 93.62 87 VAL A N 1
ATOM 688 C CA . VAL A 1 87 ? -41.838 -8.664 70.518 1.00 93.62 87 VAL A CA 1
ATOM 689 C C . VAL A 1 87 ? -40.925 -7.476 70.232 1.00 93.62 87 VAL A C 1
ATOM 691 O O . VAL A 1 87 ? -41.379 -6.334 70.192 1.00 93.62 87 VAL A O 1
ATOM 694 N N . ILE A 1 88 ? -39.636 -7.747 70.034 1.00 93.44 88 ILE A N 1
ATOM 695 C CA . ILE A 1 88 ? -38.615 -6.742 69.722 1.00 93.44 88 ILE A CA 1
ATOM 696 C C . ILE A 1 88 ? -37.856 -7.191 68.475 1.00 93.44 88 ILE A C 1
ATOM 698 O O . ILE A 1 88 ? -37.404 -8.333 68.392 1.00 93.44 88 ILE A O 1
ATOM 702 N N . VAL A 1 89 ? -37.681 -6.282 67.516 1.00 93.44 89 VAL A N 1
ATOM 703 C CA . VAL A 1 89 ? -36.835 -6.514 66.339 1.00 93.44 89 VAL A CA 1
ATOM 704 C C . VAL A 1 89 ? -35.399 -6.139 66.677 1.00 93.44 89 VAL A C 1
ATOM 706 O O . VAL A 1 89 ? -35.135 -5.027 67.140 1.00 93.44 89 VAL A O 1
ATOM 709 N N . TRP A 1 90 ? -34.456 -7.046 66.435 1.00 93.00 90 TRP A N 1
ATOM 710 C CA . TRP A 1 90 ? -33.046 -6.759 66.667 1.00 93.00 90 TRP A CA 1
ATOM 711 C C . TRP A 1 90 ? -32.540 -5.681 65.693 1.00 93.00 90 TRP A C 1
ATOM 713 O O . TRP A 1 90 ? -32.734 -5.829 64.477 1.00 93.00 90 TRP A O 1
ATOM 723 N N . PRO A 1 91 ? -31.845 -4.628 66.168 1.00 91.94 91 PRO A N 1
ATOM 724 C CA . PRO A 1 91 ? -31.420 -3.525 65.320 1.00 91.94 91 PRO A CA 1
ATOM 725 C C . PRO A 1 91 ? -30.489 -3.994 64.204 1.00 91.94 91 PRO A C 1
ATOM 727 O O . PRO A 1 91 ? -29.507 -4.695 64.451 1.00 91.94 91 PRO A O 1
ATOM 730 N N . GLY A 1 92 ? -30.774 -3.603 62.966 1.00 92.06 92 GLY A N 1
ATOM 731 C CA . GLY A 1 92 ? -29.992 -4.049 61.825 1.00 92.06 92 GLY A CA 1
ATOM 732 C C . GLY A 1 92 ? -30.361 -3.386 60.507 1.00 92.06 92 GLY A C 1
ATOM 733 O O . GLY A 1 92 ? -31.177 -2.464 60.435 1.00 92.06 92 GLY A O 1
ATOM 734 N N . CYS A 1 93 ? -29.730 -3.884 59.448 1.00 93.19 93 CYS A N 1
ATOM 735 C CA . CYS A 1 93 ? -29.999 -3.497 58.073 1.00 93.19 93 CYS A CA 1
ATOM 736 C C . CYS A 1 93 ? -29.907 -4.724 57.155 1.00 93.19 93 CYS A C 1
ATOM 738 O O . CYS A 1 93 ? -29.062 -5.597 57.367 1.00 93.19 93 CYS A O 1
ATOM 740 N N . ARG A 1 94 ? -30.773 -4.793 56.136 1.00 92.38 94 ARG A N 1
ATOM 741 C CA . ARG A 1 94 ? -30.670 -5.778 55.048 1.00 92.38 94 ARG A CA 1
ATOM 742 C C . ARG A 1 94 ? -30.132 -5.094 53.797 1.00 92.38 94 ARG A C 1
ATOM 744 O O . ARG A 1 94 ? -30.608 -4.023 53.415 1.00 92.38 94 ARG A O 1
ATOM 751 N N . ALA A 1 95 ? -29.144 -5.725 53.165 1.00 92.81 95 ALA A N 1
ATOM 752 C CA . ALA A 1 95 ? -28.502 -5.174 51.982 1.00 92.81 95 ALA A CA 1
ATOM 753 C C . ALA A 1 95 ? -29.477 -5.055 50.794 1.00 92.81 95 ALA A C 1
ATOM 755 O O . ALA A 1 95 ? -30.320 -5.936 50.610 1.00 92.81 95 ALA A O 1
ATOM 756 N N . PRO A 1 96 ? -29.364 -3.994 49.975 1.00 94.12 96 PRO A N 1
ATOM 757 C CA . PRO A 1 96 ? -30.183 -3.828 48.787 1.00 94.12 96 PRO A CA 1
ATOM 758 C C . PRO A 1 96 ? -29.669 -4.704 47.639 1.00 94.12 96 PRO A C 1
ATOM 760 O O . PRO A 1 96 ? -28.527 -5.171 47.641 1.00 94.12 96 PRO A O 1
ATOM 763 N N . HIS A 1 97 ? -30.506 -4.881 46.618 1.00 92.75 97 HIS A N 1
ATOM 764 C CA . HIS A 1 97 ? -30.103 -5.556 45.390 1.00 92.75 97 HIS A CA 1
ATOM 765 C C . HIS A 1 97 ? -29.313 -4.607 44.480 1.00 92.75 97 HIS A C 1
ATOM 767 O O . HIS A 1 97 ? -29.706 -3.454 44.281 1.00 92.75 97 HIS A O 1
ATOM 773 N N . LEU A 1 98 ? -28.208 -5.092 43.910 1.00 95.31 98 LEU A N 1
ATOM 774 C CA . LEU A 1 98 ? -27.413 -4.335 42.944 1.00 95.31 98 LEU A CA 1
ATOM 775 C C . LEU A 1 98 ? -27.911 -4.610 41.528 1.00 95.31 98 LEU A C 1
ATOM 777 O O . LEU A 1 98 ? -28.172 -5.747 41.150 1.00 95.31 98 LEU A O 1
ATOM 781 N N . ARG A 1 99 ? -27.957 -3.563 40.707 1.00 93.62 99 ARG A N 1
ATOM 782 C CA . ARG A 1 99 ? -28.221 -3.655 39.269 1.00 93.62 99 ARG A CA 1
ATOM 783 C C . ARG A 1 99 ? -27.171 -2.902 38.467 1.00 93.62 99 ARG A C 1
ATOM 785 O O . ARG A 1 99 ? -26.665 -1.860 38.886 1.00 93.62 99 ARG A O 1
ATOM 792 N N . ARG A 1 100 ? -26.866 -3.409 37.273 1.00 90.25 100 ARG A N 1
ATOM 793 C CA . ARG A 1 100 ? -25.991 -2.730 36.313 1.00 90.25 100 ARG A CA 1
ATOM 794 C C . ARG A 1 100 ? -26.736 -1.580 35.638 1.00 90.25 100 ARG A C 1
ATOM 796 O O . ARG A 1 100 ? -27.867 -1.753 35.193 1.00 90.25 100 ARG A O 1
ATOM 803 N N . LEU A 1 101 ? -26.066 -0.440 35.502 1.00 87.81 101 LEU A N 1
ATOM 804 C CA . LEU A 1 101 ? -26.514 0.674 34.672 1.00 87.81 101 LEU A CA 1
ATOM 805 C C . LEU A 1 101 ? -25.706 0.753 33.363 1.00 87.81 101 LEU A C 1
ATOM 807 O O . LEU A 1 101 ? -24.553 0.306 33.318 1.00 87.81 101 LEU A O 1
ATOM 811 N N . PRO A 1 102 ? -26.271 1.347 32.294 1.00 79.06 102 PRO A N 1
ATOM 812 C CA . PRO A 1 102 ? -25.524 1.663 31.080 1.00 79.06 102 PRO A CA 1
ATOM 813 C C . PRO A 1 102 ? -24.328 2.585 31.363 1.00 79.06 102 PRO A C 1
ATOM 815 O O . PRO A 1 102 ? -24.406 3.486 32.201 1.00 79.06 102 PRO A O 1
ATOM 818 N N . THR A 1 103 ? -23.223 2.386 30.637 1.00 73.19 103 THR A N 1
ATOM 819 C CA . THR A 1 103 ? -22.001 3.201 30.755 1.00 73.19 103 THR A CA 1
ATOM 820 C C . THR A 1 103 ? -21.637 3.907 29.453 1.00 73.19 103 THR A C 1
ATOM 822 O O . THR A 1 103 ? -22.048 3.503 28.361 1.00 73.19 103 THR A O 1
ATOM 825 N N . HIS A 1 104 ? -20.842 4.974 29.575 1.00 62.31 104 HIS A N 1
ATOM 826 C CA . HIS A 1 104 ? -20.377 5.812 28.462 1.00 62.31 104 HIS A CA 1
ATOM 827 C C . HIS A 1 104 ? -18.971 5.438 27.955 1.00 62.31 104 HIS A C 1
ATOM 829 O O . HIS A 1 104 ? -18.419 6.137 27.110 1.00 62.31 104 HIS A O 1
ATOM 835 N N . SER A 1 105 ? -18.368 4.365 28.474 1.00 68.00 105 SER A N 1
ATOM 836 C CA . SER A 1 105 ? -17.005 3.945 28.132 1.00 68.00 105 SER A CA 1
ATOM 837 C C . SER A 1 105 ? -16.856 2.428 28.220 1.00 68.00 105 SER A C 1
ATOM 839 O O . SER A 1 105 ? -17.427 1.790 29.108 1.00 68.00 105 SER A O 1
ATOM 841 N N . SER A 1 106 ? -16.040 1.864 27.326 1.00 69.50 106 SER A N 1
ATOM 842 C CA . SER A 1 106 ? -15.685 0.440 27.308 1.00 69.50 106 SER A CA 1
ATOM 843 C C . SER A 1 106 ? -14.734 0.027 28.436 1.00 69.50 106 SER A C 1
ATOM 845 O O . SER A 1 106 ? -14.439 -1.154 28.584 1.00 69.50 106 SER A O 1
ATOM 847 N N . SER A 1 107 ? -14.241 0.983 29.229 1.00 77.88 107 SER A N 1
ATOM 848 C CA . SER A 1 107 ? -13.426 0.747 30.429 1.00 77.88 107 SER A CA 1
ATOM 849 C C . SER A 1 107 ? -14.163 1.096 31.725 1.00 77.88 107 SER A C 1
ATOM 851 O O . SER A 1 107 ? -13.534 1.201 32.779 1.00 77.88 107 SER A O 1
ATOM 853 N N . CYS A 1 108 ? -15.486 1.284 31.671 1.00 84.88 108 CYS A N 1
ATOM 854 C CA . CYS A 1 108 ? -16.283 1.636 32.840 1.00 84.88 108 CYS A CA 1
ATOM 855 C C . CYS A 1 108 ? -17.404 0.635 33.115 1.00 84.88 108 CYS A C 1
ATOM 857 O O . CYS A 1 108 ? -18.037 0.108 32.194 1.00 84.88 108 CYS A O 1
ATOM 859 N N . ILE A 1 109 ? -17.705 0.457 34.400 1.00 88.62 109 ILE A N 1
ATOM 860 C CA . ILE A 1 109 ? -18.899 -0.236 34.888 1.00 88.62 109 ILE A CA 1
ATOM 861 C C . ILE A 1 109 ? -19.610 0.680 35.884 1.00 88.62 109 ILE A C 1
ATOM 863 O O . ILE A 1 109 ? -18.988 1.178 36.818 1.00 88.62 109 ILE A O 1
ATOM 867 N N . ARG A 1 110 ? -20.916 0.886 35.698 1.00 90.81 110 ARG A N 1
ATOM 868 C CA . ARG A 1 110 ? -21.768 1.653 36.609 1.00 90.81 110 ARG A CA 1
ATOM 869 C C . ARG A 1 110 ? -22.808 0.728 37.216 1.00 90.81 110 ARG A C 1
ATOM 871 O O . ARG A 1 110 ? -23.406 -0.088 36.512 1.00 90.81 110 ARG A O 1
ATOM 878 N N . VAL A 1 111 ? -23.011 0.859 38.517 1.00 94.50 111 VAL A N 1
ATOM 879 C CA . VAL A 1 111 ? -23.977 0.075 39.286 1.00 94.50 111 VAL A CA 1
ATOM 880 C C . VAL A 1 111 ? -24.879 1.005 40.073 1.00 94.50 111 VAL A C 1
ATOM 882 O O . VAL A 1 111 ? -24.470 2.108 40.435 1.00 94.50 111 VAL A O 1
ATOM 885 N N . ALA A 1 112 ? -26.097 0.551 40.328 1.00 95.75 112 ALA A N 1
ATOM 886 C CA . ALA A 1 112 ? -27.042 1.209 41.209 1.00 95.75 112 ALA A CA 1
ATOM 887 C C . ALA A 1 112 ? -27.700 0.202 42.146 1.00 95.75 112 ALA A C 1
ATOM 889 O O . ALA A 1 112 ? -27.720 -0.996 41.863 1.00 95.75 112 ALA A O 1
ATOM 890 N N . TRP A 1 113 ? -28.235 0.699 43.250 1.00 96.88 113 TRP A N 1
ATOM 891 C CA . TRP A 1 113 ? -28.931 -0.091 44.259 1.00 96.88 113 TRP A CA 1
ATOM 892 C C . TRP A 1 113 ? -30.162 0.657 44.766 1.00 96.88 113 TRP A C 1
ATOM 894 O O . TRP A 1 113 ? -30.252 1.878 44.636 1.00 96.88 113 TRP A O 1
ATOM 904 N N . ASP A 1 114 ? -31.115 -0.082 45.323 1.00 93.50 114 ASP A N 1
ATOM 905 C CA . ASP A 1 114 ? -32.307 0.486 45.960 1.00 93.50 114 ASP A CA 1
ATOM 906 C C . ASP A 1 114 ? -32.037 0.845 47.435 1.00 93.50 114 ASP A C 1
ATOM 908 O O . ASP A 1 114 ? -30.937 0.627 47.951 1.00 93.50 114 ASP A O 1
ATOM 912 N N . ASP A 1 115 ? -33.018 1.435 48.123 1.00 92.19 115 ASP A N 1
ATOM 913 C CA . ASP A 1 115 ? -32.891 1.751 49.549 1.00 92.19 115 ASP A CA 1
ATOM 914 C C . ASP A 1 115 ? -32.710 0.471 50.386 1.00 92.19 115 ASP A C 1
ATOM 916 O O . ASP A 1 115 ? -33.486 -0.477 50.230 1.00 92.19 115 ASP A O 1
ATOM 920 N N . PRO A 1 116 ? -31.709 0.411 51.288 1.00 93.50 116 PRO A N 1
ATOM 921 C CA . PRO A 1 116 ? -31.591 -0.705 52.214 1.00 93.50 116 PRO A CA 1
ATOM 922 C C . PRO A 1 116 ? -32.756 -0.696 53.208 1.00 93.50 116 PRO A C 1
ATOM 924 O O . PRO A 1 116 ? -33.209 0.362 53.649 1.00 93.50 116 PRO A O 1
ATOM 927 N N . TYR A 1 117 ? -33.197 -1.878 53.627 1.00 93.31 117 TYR A N 1
ATOM 928 C CA . TYR A 1 117 ? -34.159 -1.989 54.720 1.00 93.31 117 TYR A CA 1
ATOM 929 C C . TYR A 1 117 ? -33.446 -1.745 56.054 1.00 93.31 117 TYR A C 1
ATOM 931 O O . TYR A 1 117 ? -32.452 -2.412 56.343 1.00 93.31 117 TYR A O 1
ATOM 939 N N . LEU A 1 118 ? -33.957 -0.816 56.865 1.00 92.75 118 LEU A N 1
ATOM 940 C CA . LEU A 1 118 ? -33.420 -0.447 58.178 1.00 92.75 118 LEU A CA 1
ATOM 941 C C . LEU A 1 118 ? -34.490 -0.669 59.250 1.00 92.75 118 LEU A C 1
ATOM 943 O O . LEU A 1 118 ? -35.642 -0.280 59.060 1.00 92.75 118 LEU A O 1
ATOM 947 N N . THR A 1 119 ? -34.111 -1.244 60.389 1.00 91.69 119 THR A N 1
ATOM 948 C CA . THR A 1 119 ? -34.977 -1.244 61.579 1.00 91.69 119 THR A CA 1
ATOM 949 C C . THR A 1 119 ? -35.027 0.152 62.204 1.00 91.69 119 THR A C 1
ATOM 951 O O . THR A 1 119 ? -34.144 0.983 61.975 1.00 91.69 119 THR A O 1
ATOM 954 N N . GLU A 1 120 ? -36.032 0.412 63.038 1.00 84.88 120 GLU A N 1
ATOM 955 C CA . GLU A 1 120 ? -36.206 1.710 63.693 1.00 84.88 120 GLU A CA 1
ATOM 956 C C . GLU A 1 120 ? -34.942 2.154 64.463 1.00 84.88 120 GLU A C 1
ATOM 958 O O . GLU A 1 120 ? -34.264 1.355 65.107 1.00 84.88 120 GLU A O 1
ATOM 963 N N . GLY A 1 121 ? -34.580 3.437 64.343 1.00 84.94 121 GLY A N 1
ATOM 964 C CA . GLY A 1 121 ? -33.409 4.032 65.004 1.00 84.94 121 GLY A CA 1
ATOM 965 C C . GLY A 1 121 ? -32.049 3.769 64.336 1.00 84.94 121 GLY A C 1
ATOM 966 O O . GLY A 1 121 ? -31.085 4.481 64.634 1.00 84.94 121 GLY A O 1
ATOM 967 N N . VAL A 1 122 ? -31.950 2.820 63.398 1.00 91.75 122 VAL A N 1
ATOM 968 C CA . VAL A 1 122 ? -30.706 2.516 62.669 1.00 91.75 122 VAL A CA 1
ATOM 969 C C . VAL A 1 122 ? -30.484 3.508 61.525 1.00 91.75 122 VAL A C 1
ATOM 971 O O . VAL A 1 122 ? -31.400 3.835 60.775 1.00 91.75 122 VAL A O 1
ATOM 974 N N . LYS A 1 123 ? -29.242 3.990 61.364 1.00 92.88 123 LYS A N 1
ATOM 975 C CA . LYS A 1 123 ? -28.856 4.935 60.300 1.00 92.88 123 LYS A CA 1
ATOM 976 C C . LYS A 1 123 ? -27.601 4.476 59.566 1.00 92.88 123 LYS A C 1
ATOM 978 O O . LYS A 1 123 ? -26.624 4.063 60.195 1.00 92.88 123 LYS A O 1
ATOM 983 N N . VAL A 1 124 ? -27.603 4.622 58.242 1.00 94.62 124 VAL A N 1
ATOM 984 C CA . VAL A 1 124 ? -26.428 4.385 57.392 1.00 94.62 124 VAL A CA 1
ATOM 985 C C . VAL A 1 124 ? -25.445 5.549 57.536 1.00 94.62 124 VAL A C 1
ATOM 987 O O . VAL A 1 124 ? -25.825 6.711 57.432 1.00 94.62 124 VAL A O 1
ATOM 990 N N . LYS A 1 125 ? -24.170 5.230 57.769 1.00 94.75 125 LYS A N 1
ATOM 991 C CA . LYS A 1 125 ? -23.045 6.172 57.817 1.00 94.75 125 LYS A CA 1
ATOM 992 C C . LYS A 1 125 ? -22.546 6.516 56.418 1.00 94.75 125 LYS A C 1
ATOM 994 O O . LYS A 1 125 ? -22.360 7.687 56.110 1.00 94.75 125 LYS A O 1
ATOM 999 N N . HIS A 1 126 ? -22.280 5.503 55.600 1.00 95.81 126 HIS A N 1
ATOM 1000 C CA . HIS A 1 126 ? -21.908 5.630 54.189 1.00 95.81 126 HIS A CA 1
ATOM 1001 C C . HIS A 1 126 ? -21.969 4.258 53.510 1.00 95.81 126 HIS A C 1
ATOM 1003 O O . HIS A 1 126 ? -21.990 3.224 54.183 1.00 95.81 126 HIS A O 1
ATOM 1009 N N . PHE A 1 127 ? -21.931 4.261 52.181 1.00 96.88 127 PHE A N 1
ATOM 1010 C CA . PHE A 1 127 ? -21.687 3.063 51.384 1.00 96.88 127 PHE A CA 1
ATOM 1011 C C . PHE A 1 127 ? -20.255 3.027 50.851 1.00 96.88 127 PHE A C 1
ATOM 1013 O O . PHE A 1 127 ? -19.580 4.056 50.756 1.00 96.88 127 PHE A O 1
ATOM 1020 N N . ARG A 1 128 ? -19.798 1.848 50.446 1.00 95.94 128 ARG A N 1
ATOM 1021 C CA . ARG A 1 128 ? -18.560 1.666 49.690 1.00 95.94 128 ARG A CA 1
ATOM 1022 C C . ARG A 1 128 ? -18.777 0.573 48.651 1.00 95.94 128 ARG A C 1
ATOM 1024 O O . ARG A 1 128 ? -19.081 -0.559 48.995 1.00 95.94 128 ARG A O 1
ATOM 1031 N N . ALA A 1 129 ? -18.661 0.916 47.374 1.00 95.38 129 ALA A N 1
ATOM 1032 C CA . ALA A 1 129 ? -18.795 -0.047 46.290 1.00 95.38 129 ALA A CA 1
ATOM 1033 C C . ALA A 1 129 ? -17.427 -0.664 45.974 1.00 95.38 129 ALA A C 1
ATOM 1035 O O . ALA A 1 129 ? -16.458 0.041 45.665 1.00 95.38 129 ALA A O 1
ATOM 1036 N N . CYS A 1 130 ? -17.360 -1.989 46.031 1.00 94.12 130 CYS A N 1
ATOM 1037 C CA . CYS A 1 130 ? -16.152 -2.777 45.832 1.00 94.12 130 CYS A CA 1
ATOM 1038 C C . CYS A 1 130 ? -16.241 -3.536 44.504 1.00 94.12 130 CYS A C 1
ATOM 1040 O O . CYS A 1 130 ? -17.290 -4.069 44.155 1.00 94.12 130 CYS A O 1
ATOM 1042 N N . CYS A 1 131 ? -15.137 -3.574 43.759 1.00 92.94 131 CYS A N 1
ATOM 1043 C CA . CYS A 1 131 ? -15.031 -4.271 42.479 1.00 92.94 131 CYS A CA 1
ATOM 1044 C C . CYS A 1 131 ? -13.825 -5.204 42.524 1.00 92.94 131 CYS A C 1
ATOM 1046 O O . CYS A 1 131 ? -12.723 -4.777 42.869 1.00 92.94 131 CYS A O 1
ATOM 1048 N N . MET A 1 132 ? -14.035 -6.470 42.190 1.00 92.38 132 MET A N 1
ATOM 1049 C CA . MET A 1 132 ? -13.036 -7.529 42.249 1.00 92.38 132 MET A CA 1
ATOM 1050 C C . MET A 1 132 ? -12.906 -8.187 40.877 1.00 92.38 132 MET A C 1
ATOM 1052 O O . MET A 1 132 ? -13.908 -8.500 40.238 1.00 92.38 132 MET A O 1
ATOM 1056 N N . GLU A 1 133 ? -11.679 -8.386 40.407 1.00 90.19 133 GLU A N 1
ATOM 1057 C CA . GLU A 1 133 ? -11.416 -9.110 39.161 1.00 90.19 133 GLU A CA 1
ATOM 1058 C C . GLU A 1 133 ? -11.636 -10.614 39.382 1.00 90.19 133 GLU A C 1
ATOM 1060 O O . GLU A 1 133 ? -11.015 -11.199 40.267 1.00 90.19 133 GLU A O 1
ATOM 1065 N N . SER A 1 134 ? -12.525 -11.242 38.603 1.00 84.81 134 SER A N 1
ATOM 1066 C CA . SER A 1 134 ? -12.955 -12.627 38.852 1.00 84.81 134 SER A CA 1
ATOM 1067 C C . SER A 1 134 ? -11.839 -13.664 38.697 1.00 84.81 134 SER A C 1
ATOM 1069 O O . SER A 1 134 ? -11.876 -14.682 39.373 1.00 84.81 134 SER A O 1
ATOM 1071 N N . ASP A 1 135 ? -10.839 -13.401 37.853 1.00 79.62 135 ASP A N 1
ATOM 1072 C CA . ASP A 1 135 ? -9.754 -14.358 37.589 1.00 79.62 135 ASP A CA 1
ATOM 1073 C C . ASP A 1 135 ? -8.659 -14.333 38.663 1.00 79.62 135 ASP A C 1
ATOM 1075 O O . ASP A 1 135 ? -7.962 -15.323 38.877 1.00 79.62 135 ASP A O 1
ATOM 1079 N N . THR A 1 136 ? -8.458 -13.181 39.307 1.00 80.38 136 THR A N 1
ATOM 1080 C CA . THR A 1 136 ? -7.342 -12.967 40.242 1.00 80.38 136 THR A CA 1
ATOM 1081 C C . THR A 1 136 ? -7.795 -12.763 41.681 1.00 80.38 136 THR A C 1
ATOM 1083 O O . THR A 1 136 ? -6.943 -12.693 42.567 1.00 80.38 136 THR A O 1
ATOM 1086 N N . GLU A 1 137 ? -9.104 -12.604 41.901 1.00 80.00 137 GLU A N 1
ATOM 1087 C CA . GLU A 1 137 ? -9.727 -12.188 43.164 1.00 80.00 137 GLU A CA 1
ATOM 1088 C C . GLU A 1 137 ? -9.111 -10.903 43.748 1.00 80.00 137 GLU A C 1
ATOM 1090 O O . GLU A 1 137 ? -9.249 -10.585 44.932 1.00 80.00 137 GLU A O 1
ATOM 1095 N N . LYS A 1 138 ? -8.420 -10.111 42.916 1.00 84.50 138 LYS A N 1
ATOM 1096 C CA . LYS A 1 138 ? -7.814 -8.853 43.346 1.00 84.50 138 LYS A CA 1
ATOM 1097 C C . LYS A 1 138 ? -8.849 -7.745 43.313 1.00 84.50 138 LYS A C 1
ATOM 1099 O O . LYS A 1 138 ? -9.548 -7.540 42.319 1.00 84.50 138 LYS A O 1
ATOM 1104 N N . LEU A 1 139 ? -8.893 -6.978 44.399 1.00 82.19 139 LEU A N 1
ATOM 1105 C CA . LEU A 1 139 ? -9.700 -5.771 44.478 1.00 82.19 139 LEU A CA 1
ATOM 1106 C C . LEU A 1 139 ? -9.144 -4.717 43.512 1.00 82.19 139 LEU A C 1
ATOM 1108 O O . LEU A 1 139 ? -7.987 -4.295 43.623 1.00 82.19 139 LEU A O 1
ATOM 1112 N N . VAL A 1 140 ? -9.987 -4.257 42.592 1.00 80.94 140 VAL A N 1
ATOM 1113 C CA . VAL A 1 140 ? -9.690 -3.104 41.747 1.00 80.94 140 VAL A CA 1
ATOM 1114 C C . VAL A 1 140 ? -9.612 -1.880 42.652 1.00 80.94 140 VAL A C 1
ATOM 1116 O O . VAL A 1 140 ? -10.585 -1.496 43.301 1.00 80.94 140 VAL A O 1
ATOM 1119 N N . THR A 1 141 ? -8.425 -1.286 42.731 1.00 74.31 141 THR A N 1
ATOM 1120 C CA . THR A 1 141 ? -8.152 -0.135 43.590 1.00 74.31 141 THR A CA 1
ATOM 1121 C C . THR A 1 141 ? -8.094 1.156 42.770 1.00 74.31 141 THR A C 1
ATOM 1123 O O . THR A 1 141 ? -7.446 1.177 41.722 1.00 74.31 141 THR A O 1
ATOM 1126 N N . PRO A 1 142 ? -8.727 2.249 43.241 1.00 73.19 142 PRO A N 1
ATOM 1127 C CA . PRO A 1 142 ? -9.490 2.364 44.489 1.00 73.19 142 PRO A CA 1
ATOM 1128 C C . PRO A 1 142 ? -10.934 1.832 44.376 1.00 73.19 142 PRO A C 1
ATOM 1130 O O . PRO A 1 142 ? -11.585 1.987 43.346 1.00 73.19 142 PRO A O 1
ATOM 1133 N N . ALA A 1 143 ? -11.451 1.263 45.472 1.00 82.88 143 ALA A N 1
ATOM 1134 C CA . ALA A 1 143 ? -12.892 1.064 45.647 1.00 82.88 143 ALA A CA 1
ATOM 1135 C C . ALA A 1 143 ? -13.609 2.428 45.670 1.00 82.88 143 ALA A C 1
ATOM 1137 O O . ALA A 1 143 ? -13.019 3.432 46.075 1.00 82.88 143 ALA A O 1
ATOM 1138 N N . VAL A 1 144 ? -14.879 2.476 45.266 1.00 89.94 144 VAL A N 1
ATOM 1139 C CA . VAL A 1 144 ? -15.635 3.734 45.206 1.00 89.94 144 VAL A CA 1
ATOM 1140 C C . VAL A 1 144 ? -16.281 3.985 46.565 1.00 89.94 144 VAL A C 1
ATOM 1142 O O . VAL A 1 144 ? -17.243 3.320 46.941 1.00 89.94 144 VAL A O 1
ATOM 1145 N N . GLY A 1 145 ? -15.742 4.933 47.327 1.00 88.25 145 GLY A N 1
ATOM 1146 C CA . GLY A 1 145 ? -16.308 5.365 48.602 1.00 88.25 145 GLY A CA 1
ATOM 1147 C C . GLY A 1 145 ? -15.313 6.131 49.476 1.00 88.25 145 GLY A C 1
ATOM 1148 O O . GLY A 1 145 ? -14.133 6.203 49.129 1.00 88.25 145 GLY A O 1
ATOM 1149 N N . PRO A 1 146 ? -15.767 6.707 50.604 1.00 92.75 146 PRO A N 1
ATOM 1150 C CA . PRO A 1 146 ? -17.122 6.623 51.164 1.00 92.75 146 PRO A CA 1
ATOM 1151 C C . PRO A 1 146 ? -18.176 7.365 50.319 1.00 92.75 146 PRO A C 1
ATOM 1153 O O . PRO A 1 146 ? -17.954 8.488 49.876 1.00 92.75 146 PRO A O 1
ATOM 1156 N N . ILE A 1 147 ? -19.324 6.725 50.091 1.00 95.12 147 ILE A N 1
ATOM 1157 C CA . ILE A 1 147 ? -20.460 7.224 49.302 1.00 95.12 147 ILE A CA 1
ATOM 1158 C C . ILE A 1 147 ? -21.563 7.697 50.257 1.00 95.12 147 ILE A C 1
ATOM 1160 O O . ILE A 1 147 ? -21.896 6.997 51.215 1.00 95.12 147 ILE A O 1
ATOM 1164 N N . HIS A 1 148 ? -22.145 8.871 49.997 1.00 95.38 148 HIS A N 1
ATOM 1165 C CA . HIS A 1 148 ? -23.181 9.454 50.853 1.00 95.38 148 HIS A CA 1
ATOM 1166 C C . HIS A 1 148 ? -24.422 8.539 50.969 1.00 95.38 148 HIS A C 1
ATOM 1168 O O . HIS A 1 148 ? -24.815 7.944 49.962 1.00 95.38 148 HIS A O 1
ATOM 1174 N N . PRO A 1 149 ? -25.085 8.458 52.143 1.00 93.19 149 PRO A N 1
ATOM 1175 C CA . PRO A 1 149 ? -26.293 7.649 52.339 1.00 93.19 149 PRO A CA 1
ATOM 1176 C C . PRO A 1 149 ? -27.476 7.962 51.416 1.00 93.19 149 PRO A C 1
ATOM 1178 O O . PRO A 1 149 ? -28.370 7.131 51.315 1.00 93.19 149 PRO A O 1
ATOM 1181 N N . ASP A 1 150 ? -27.483 9.100 50.719 1.00 93.00 150 ASP A N 1
ATOM 1182 C CA . ASP A 1 150 ? -28.532 9.476 49.749 1.00 93.00 150 ASP A CA 1
ATOM 1183 C C . ASP A 1 150 ? -28.173 9.114 48.297 1.00 93.00 150 ASP A C 1
ATOM 1185 O O . ASP A 1 150 ? -29.012 9.172 47.401 1.00 93.00 150 ASP A O 1
ATOM 1189 N N . THR A 1 151 ? -26.924 8.725 48.031 1.00 94.06 151 THR A N 1
ATOM 1190 C CA . THR A 1 151 ? -26.485 8.307 46.697 1.00 94.06 151 THR A CA 1
ATOM 1191 C C . THR A 1 151 ? -26.820 6.832 46.471 1.00 94.06 151 THR A C 1
ATOM 1193 O O . THR A 1 151 ? -26.623 5.992 47.349 1.00 94.06 151 THR A O 1
ATOM 1196 N N . ARG A 1 152 ? -27.328 6.502 45.281 1.00 95.00 152 ARG A N 1
ATOM 1197 C CA . ARG A 1 152 ? -27.784 5.148 44.910 1.00 95.00 152 ARG A CA 1
ATOM 1198 C C . ARG A 1 152 ? -27.002 4.533 43.755 1.00 95.00 152 ARG A C 1
ATOM 1200 O O . ARG A 1 152 ? -27.465 3.584 43.135 1.00 95.00 152 ARG A O 1
ATOM 1207 N N . GLU A 1 153 ? -25.837 5.087 43.436 1.00 95.00 153 GLU A N 1
ATOM 1208 C CA . GLU A 1 153 ? -25.027 4.650 42.305 1.00 95.00 153 GLU A CA 1
ATOM 1209 C C . GLU A 1 153 ? -23.525 4.837 42.522 1.00 95.00 153 GLU A C 1
ATOM 1211 O O . GLU A 1 153 ? -23.085 5.693 43.289 1.00 95.00 153 GLU A O 1
ATOM 1216 N N . ALA A 1 154 ? -22.738 4.035 41.807 1.00 94.00 154 ALA A N 1
ATOM 1217 C CA . ALA A 1 154 ? -21.283 4.112 41.766 1.00 94.00 154 ALA A CA 1
ATOM 1218 C C . ALA A 1 154 ? -20.763 3.766 40.364 1.00 94.00 154 ALA A C 1
ATOM 1220 O O . ALA A 1 154 ? -21.345 2.936 39.663 1.00 94.00 154 ALA A O 1
ATOM 1221 N N . GLU A 1 155 ? -19.647 4.376 39.959 1.00 91.69 155 GLU A N 1
ATOM 1222 C CA . GLU A 1 155 ? -18.979 4.104 38.682 1.00 91.69 155 GLU A CA 1
ATOM 1223 C C . GLU A 1 155 ? -17.509 3.730 38.905 1.00 91.69 155 GLU A C 1
ATOM 1225 O O . GLU A 1 155 ? -16.739 4.492 39.489 1.00 91.69 155 GLU A O 1
ATOM 1230 N N . PHE A 1 156 ? -17.114 2.574 38.379 1.00 90.44 156 PHE A N 1
ATOM 1231 C CA . PHE A 1 156 ? -15.732 2.117 38.286 1.00 90.44 156 PHE A CA 1
ATOM 1232 C C . PHE A 1 156 ? -15.182 2.477 36.909 1.00 90.44 156 PHE A C 1
ATOM 1234 O O . PHE A 1 156 ? -15.830 2.200 35.901 1.00 90.44 156 PHE A O 1
ATOM 1241 N N . LYS A 1 157 ? -13.989 3.074 36.863 1.00 86.56 157 LYS A N 1
ATOM 1242 C CA . LYS A 1 157 ? -13.338 3.554 35.633 1.00 86.56 157 LYS A CA 1
ATOM 1243 C C . LYS A 1 157 ? -12.009 2.838 35.411 1.00 86.56 157 LYS A C 1
ATOM 1245 O O . LYS A 1 157 ? -11.430 2.311 36.355 1.00 86.56 157 LYS A O 1
ATOM 1250 N N . ASN A 1 158 ? -11.493 2.893 34.182 1.00 82.50 158 ASN A N 1
ATOM 1251 C CA . ASN A 1 158 ? -10.191 2.331 33.795 1.00 82.50 158 ASN A CA 1
ATOM 1252 C C . ASN A 1 158 ? -10.071 0.810 34.012 1.00 82.50 158 ASN A C 1
ATOM 1254 O O . ASN A 1 158 ? -8.990 0.295 34.301 1.00 82.50 158 ASN A O 1
ATOM 1258 N N . LEU A 1 159 ? -11.180 0.090 33.857 1.00 84.00 159 LEU A N 1
ATOM 1259 C CA . LEU A 1 159 ? -11.223 -1.366 33.912 1.00 84.00 159 LEU A CA 1
ATOM 1260 C C . LEU A 1 159 ? -10.621 -1.975 32.642 1.00 84.00 159 LEU A C 1
ATOM 1262 O O . LEU A 1 159 ? -10.782 -1.449 31.536 1.00 84.00 159 LEU A O 1
ATOM 1266 N N . LYS A 1 160 ? -9.925 -3.101 32.809 1.00 83.00 160 LYS A N 1
ATOM 1267 C CA . LYS A 1 160 ? -9.400 -3.904 31.701 1.00 83.00 160 LYS A CA 1
ATOM 1268 C C . LYS A 1 160 ? -10.517 -4.781 31.128 1.00 83.00 160 LYS A C 1
ATOM 1270 O O . LYS A 1 160 ? -11.588 -4.910 31.715 1.00 83.00 160 LYS A O 1
ATOM 1275 N N . ARG A 1 161 ? -10.280 -5.399 29.966 1.00 77.38 161 ARG A N 1
ATOM 1276 C CA . ARG A 1 161 ? -11.182 -6.451 29.472 1.00 77.38 161 ARG A CA 1
ATOM 1277 C C . ARG A 1 161 ? -11.125 -7.632 30.444 1.00 77.38 161 ARG A C 1
ATOM 1279 O O . ARG A 1 161 ? -10.039 -8.138 30.700 1.00 77.38 161 ARG A O 1
ATOM 1286 N N . GLY A 1 162 ? -12.279 -8.044 30.956 1.00 81.00 162 GLY A N 1
ATOM 1287 C CA . GLY A 1 162 ? -12.404 -9.125 31.929 1.00 81.00 162 GLY A CA 1
ATOM 1288 C C . GLY A 1 162 ? -13.791 -9.155 32.569 1.00 81.00 162 GLY A C 1
ATOM 1289 O O . GLY A 1 162 ? -14.632 -8.293 32.288 1.00 81.00 162 GLY A O 1
ATOM 1290 N N . THR A 1 163 ? -14.016 -10.153 33.419 1.00 88.31 163 THR A N 1
ATOM 1291 C CA . THR A 1 163 ? -15.221 -10.277 34.247 1.00 88.31 163 THR A CA 1
ATOM 1292 C C . THR A 1 163 ? -14.922 -9.760 35.648 1.00 88.31 163 THR A C 1
ATOM 1294 O O . THR A 1 163 ? -13.883 -10.076 36.228 1.00 88.31 163 THR A O 1
ATOM 1297 N N . TYR A 1 164 ? -15.833 -8.952 36.182 1.00 91.75 164 TYR A N 1
ATOM 1298 C CA . TYR A 1 164 ? -15.717 -8.350 37.502 1.00 91.75 164 TYR A CA 1
ATOM 1299 C C . TYR A 1 164 ? -16.892 -8.759 38.386 1.00 91.75 164 TYR A C 1
ATOM 1301 O O . TYR A 1 164 ? -18.029 -8.835 37.920 1.00 91.75 164 TYR A O 1
ATOM 1309 N N . SER A 1 165 ? -16.609 -8.990 39.665 1.00 94.06 165 SER A N 1
ATOM 1310 C CA . SER A 1 165 ? -17.584 -9.170 40.738 1.00 94.06 165 SER A CA 1
ATOM 1311 C C . SER A 1 165 ? -17.717 -7.860 41.513 1.00 94.06 165 SER A C 1
ATOM 1313 O O . SER A 1 165 ? -16.716 -7.326 41.996 1.00 94.06 165 SER A O 1
ATOM 1315 N N . ILE A 1 166 ? -18.927 -7.309 41.598 1.00 94.69 166 ILE A N 1
ATOM 1316 C CA . ILE A 1 166 ? -19.194 -6.030 42.270 1.00 94.69 166 ILE A CA 1
ATOM 1317 C C . ILE A 1 166 ? -20.175 -6.239 43.413 1.00 94.69 166 ILE A C 1
ATOM 1319 O O . ILE A 1 166 ? -21.256 -6.776 43.194 1.00 94.69 166 ILE A O 1
ATOM 1323 N N . TYR A 1 167 ? -19.823 -5.751 44.601 1.00 95.19 167 TYR A N 1
ATOM 1324 C CA . TYR A 1 167 ? -20.670 -5.778 45.794 1.00 95.19 167 TYR A CA 1
ATOM 1325 C C . TYR A 1 167 ? -20.615 -4.435 46.538 1.00 95.19 167 TYR A C 1
ATOM 1327 O O . TYR A 1 167 ? -19.706 -3.622 46.337 1.00 95.19 167 TYR A O 1
ATOM 1335 N N . LEU A 1 168 ? -21.612 -4.186 47.385 1.00 96.56 168 LEU A N 1
ATOM 1336 C CA . LEU A 1 168 ? -21.758 -2.966 48.172 1.00 96.56 168 LEU A CA 1
ATOM 1337 C C . LEU A 1 168 ? -21.517 -3.259 49.655 1.00 96.56 168 LEU A C 1
ATOM 1339 O O . LEU A 1 168 ? -22.173 -4.121 50.232 1.00 96.56 168 LEU A O 1
ATOM 1343 N N . GLU A 1 169 ? -20.610 -2.511 50.271 1.00 95.69 169 GLU A N 1
ATOM 1344 C CA . GLU A 1 169 ? -20.408 -2.450 51.718 1.00 95.69 169 GLU A CA 1
ATOM 1345 C C . GLU A 1 169 ? -21.274 -1.327 52.311 1.00 95.69 169 GLU A C 1
ATOM 1347 O O . GLU A 1 169 ? -21.242 -0.183 51.845 1.00 95.69 169 GLU A O 1
ATOM 1352 N N . ILE A 1 170 ? -22.049 -1.646 53.348 1.00 95.75 170 ILE A N 1
ATOM 1353 C CA . ILE A 1 170 ? -22.932 -0.718 54.062 1.00 95.75 170 ILE A CA 1
ATOM 1354 C C . ILE A 1 170 ? -22.390 -0.544 55.474 1.00 95.75 170 ILE A C 1
ATOM 1356 O O . ILE A 1 170 ? -22.359 -1.491 56.264 1.00 95.75 170 ILE A O 1
ATOM 1360 N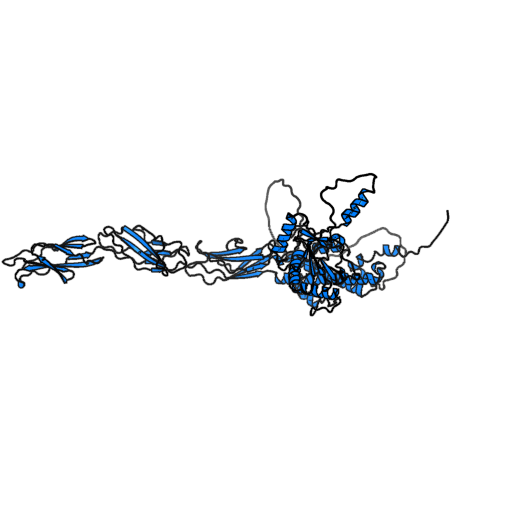 N . HIS A 1 171 ? -21.994 0.681 55.803 1.00 94.94 171 HIS A N 1
ATOM 1361 C CA . HIS A 1 171 ? -21.506 1.030 57.131 1.00 94.94 171 HIS A CA 1
ATOM 1362 C C . HIS A 1 171 ? -22.614 1.736 57.907 1.00 94.94 171 HIS A C 1
ATOM 1364 O O . HIS A 1 171 ? -23.171 2.719 57.419 1.00 94.94 171 HIS A O 1
ATOM 1370 N N . LEU A 1 172 ? -22.918 1.280 59.121 1.00 93.94 172 LEU A N 1
ATOM 1371 C CA . LEU A 1 172 ? -23.950 1.865 59.985 1.00 93.94 172 LEU A CA 1
ATOM 1372 C C . LEU A 1 172 ? -23.336 2.740 61.090 1.00 93.94 172 LEU A C 1
ATOM 1374 O O . LEU A 1 172 ? -22.165 2.601 61.444 1.00 93.94 172 LEU A O 1
ATOM 1378 N N . TYR A 1 173 ? -24.121 3.660 61.653 1.00 90.69 173 TYR A N 1
ATOM 1379 C CA . TYR A 1 173 ? -23.743 4.364 62.882 1.00 90.69 173 TYR A CA 1
ATOM 1380 C C . TYR A 1 173 ? -23.895 3.453 64.106 1.00 90.69 173 TYR A C 1
ATOM 1382 O O . TYR A 1 173 ? -24.848 2.688 64.197 1.00 90.69 173 TYR A O 1
ATOM 1390 N N . GLY A 1 174 ? -22.982 3.570 65.075 1.00 84.69 174 GLY A N 1
ATOM 1391 C CA . GLY A 1 174 ? -23.075 2.850 66.354 1.00 84.69 174 GLY A CA 1
ATOM 1392 C C . GLY A 1 174 ? -22.569 1.401 66.335 1.00 84.69 174 GLY A C 1
ATOM 1393 O O . GLY A 1 174 ? -22.562 0.762 67.383 1.00 84.69 174 GLY A O 1
ATOM 1394 N N . THR A 1 175 ? -22.092 0.903 65.190 1.00 86.12 175 THR A N 1
ATOM 1395 C CA . THR A 1 175 ? -21.408 -0.395 65.065 1.00 86.12 175 THR A CA 1
ATOM 1396 C C . THR A 1 175 ? -20.137 -0.280 64.208 1.00 86.12 175 THR A C 1
ATOM 1398 O O . THR A 1 175 ? -19.981 0.665 63.432 1.00 86.12 175 THR A O 1
ATOM 1401 N N . GLY A 1 176 ? -19.195 -1.208 64.408 1.00 84.00 176 GLY A N 1
ATOM 1402 C CA . GLY A 1 176 ? -18.020 -1.404 63.551 1.00 84.00 176 GLY A CA 1
ATOM 1403 C C . GLY A 1 176 ? -18.235 -2.457 62.459 1.00 84.00 176 GLY A C 1
ATOM 1404 O O . GLY A 1 176 ? -17.372 -2.611 61.596 1.00 84.00 176 GLY A O 1
ATOM 1405 N N . ASP A 1 177 ? -19.368 -3.157 62.492 1.00 87.25 177 ASP A N 1
ATOM 1406 C CA . ASP A 1 177 ? -19.695 -4.221 61.549 1.00 87.25 177 ASP A CA 1
ATOM 1407 C C . ASP A 1 177 ? -20.108 -3.650 60.185 1.00 87.25 177 ASP A C 1
ATOM 1409 O O . ASP A 1 177 ? -20.652 -2.544 60.080 1.00 87.25 177 ASP A O 1
ATOM 1413 N N . VAL A 1 178 ? -19.850 -4.423 59.129 1.00 91.06 178 VAL A N 1
ATOM 1414 C CA . VAL A 1 178 ? -20.126 -4.053 57.736 1.00 91.06 178 VAL A CA 1
ATOM 1415 C C . VAL A 1 178 ? -21.056 -5.087 57.127 1.00 91.06 178 VAL A C 1
ATOM 1417 O O . VAL A 1 178 ? -20.768 -6.281 57.176 1.00 91.06 178 VAL A O 1
ATOM 1420 N N . ILE A 1 179 ? -22.149 -4.630 56.518 1.00 92.62 179 ILE A N 1
ATOM 1421 C CA . ILE A 1 179 ? -23.024 -5.510 55.737 1.00 92.62 179 ILE A CA 1
ATOM 1422 C C . ILE A 1 179 ? -22.555 -5.491 54.294 1.00 92.62 179 ILE A C 1
ATOM 1424 O O . ILE A 1 179 ? -22.314 -4.419 53.739 1.00 92.62 179 ILE A O 1
ATOM 1428 N N . GLN A 1 180 ? -22.481 -6.665 53.682 1.00 94.25 180 GLN A N 1
ATOM 1429 C CA . GLN A 1 180 ? -22.199 -6.813 52.262 1.00 94.25 180 GLN A CA 1
ATOM 1430 C C . GLN A 1 180 ? -23.463 -7.233 51.513 1.00 94.25 180 GLN A C 1
ATOM 1432 O O . GLN A 1 180 ? -24.249 -8.042 52.004 1.00 94.25 180 GLN A O 1
ATOM 1437 N N . SER A 1 181 ? -23.670 -6.659 50.331 1.00 95.44 181 SER A N 1
ATOM 1438 C CA . SER A 1 181 ? -24.681 -7.136 49.391 1.00 95.44 181 SER A CA 1
ATOM 1439 C C . SER A 1 181 ? -24.234 -8.416 48.688 1.00 95.44 181 SER A C 1
ATOM 1441 O O . SER A 1 181 ? -23.038 -8.682 48.568 1.00 95.44 181 SER A O 1
ATOM 1443 N N . GLU A 1 182 ? -25.193 -9.126 48.094 1.00 93.88 182 GLU A N 1
ATOM 1444 C CA . GLU A 1 182 ? -24.883 -10.140 47.086 1.00 93.88 182 GLU A CA 1
ATOM 1445 C C . GLU A 1 182 ? -24.108 -9.509 45.910 1.00 93.88 182 GLU A C 1
ATOM 1447 O O . GLU A 1 182 ? -24.435 -8.386 45.492 1.00 93.88 182 GLU A O 1
ATOM 1452 N N . PRO A 1 183 ? -23.069 -10.183 45.387 1.00 93.56 183 PRO A N 1
ATOM 1453 C CA . PRO A 1 183 ? -22.286 -9.671 44.276 1.00 93.56 183 PRO A CA 1
ATOM 1454 C C . PRO A 1 183 ? -23.016 -9.825 42.936 1.00 93.56 183 PRO A C 1
ATOM 1456 O O . PRO A 1 183 ? -23.724 -10.801 42.696 1.00 93.56 183 PRO A O 1
ATOM 1459 N N . ILE A 1 184 ? -22.774 -8.892 42.013 1.00 94.19 184 ILE A N 1
ATOM 1460 C CA . ILE A 1 184 ? -23.154 -9.030 40.602 1.00 94.19 184 ILE A CA 1
ATOM 1461 C C . ILE A 1 184 ? -21.922 -9.235 39.722 1.00 94.19 184 ILE A C 1
ATOM 1463 O O . ILE A 1 184 ? -20.892 -8.586 39.911 1.00 94.19 184 ILE A O 1
ATOM 1467 N N . HIS A 1 185 ? -22.048 -10.105 38.720 1.00 92.12 185 HIS A N 1
ATOM 1468 C CA . HIS A 1 185 ? -20.985 -10.391 37.759 1.00 92.12 185 HIS A CA 1
ATOM 1469 C C . HIS A 1 185 ? -21.208 -9.633 36.455 1.00 92.12 185 HIS A C 1
ATOM 1471 O O . HIS A 1 185 ? -22.256 -9.750 35.819 1.00 92.12 185 HIS A O 1
ATOM 1477 N N . VAL A 1 186 ? -20.222 -8.836 36.054 1.00 88.88 186 VAL A N 1
ATOM 1478 C CA . VAL A 1 186 ? -20.361 -7.869 34.963 1.00 88.88 186 VAL A CA 1
ATOM 1479 C C . VAL A 1 186 ? -19.063 -7.720 34.174 1.00 88.88 186 VAL A C 1
ATOM 1481 O O . VAL A 1 186 ? -17.967 -7.733 34.724 1.00 88.88 186 VAL A O 1
ATOM 1484 N N . THR A 1 187 ? -19.191 -7.536 32.863 1.00 84.19 187 THR A N 1
ATOM 1485 C CA . THR A 1 187 ? -18.081 -7.241 31.944 1.00 84.19 187 THR A CA 1
ATOM 1486 C C . THR A 1 187 ? -18.196 -5.804 31.425 1.00 84.19 187 THR A C 1
ATOM 1488 O O . THR A 1 187 ? -19.313 -5.362 31.134 1.00 84.19 187 THR A O 1
ATOM 1491 N N . PRO A 1 188 ? -17.102 -5.033 31.278 1.00 79.19 188 PRO A N 1
ATOM 1492 C CA . PRO A 1 188 ? -17.167 -3.716 30.643 1.00 79.19 188 PRO A CA 1
ATOM 1493 C C . PRO A 1 188 ? -17.786 -3.813 29.242 1.00 79.19 188 PRO A C 1
ATOM 1495 O O . PRO A 1 188 ? -17.609 -4.820 28.554 1.00 79.19 188 PRO A O 1
ATOM 1498 N N . ALA A 1 189 ? -18.544 -2.793 28.826 1.00 69.81 189 ALA A N 1
ATOM 1499 C CA . ALA A 1 189 ? -19.207 -2.812 27.521 1.00 69.81 189 ALA A CA 1
ATOM 1500 C C . ALA A 1 189 ? -18.161 -2.982 26.397 1.00 69.81 189 ALA A C 1
ATOM 1502 O O . ALA A 1 189 ? -17.190 -2.220 26.363 1.00 69.81 189 ALA A O 1
ATOM 1503 N N . PRO A 1 190 ? -18.307 -3.961 25.486 1.00 67.81 190 PRO A N 1
ATOM 1504 C CA . PRO A 1 190 ? -17.326 -4.163 24.431 1.00 67.81 190 PRO A CA 1
ATOM 1505 C C . PRO A 1 190 ? -17.338 -2.969 23.471 1.00 67.81 190 PRO A C 1
ATOM 1507 O O . PRO A 1 190 ? -18.399 -2.489 23.060 1.00 67.81 190 PRO A O 1
ATOM 1510 N N . ALA A 1 191 ? -16.143 -2.494 23.111 1.00 72.31 191 ALA A N 1
ATOM 1511 C CA . ALA A 1 191 ? -15.985 -1.552 22.009 1.00 72.31 191 ALA A CA 1
ATOM 1512 C C . ALA A 1 191 ? -16.542 -2.171 20.708 1.00 72.31 191 ALA A C 1
ATOM 1514 O O . ALA A 1 191 ? -16.551 -3.402 20.579 1.00 72.31 191 ALA A O 1
ATOM 1515 N N . PRO A 1 192 ? -16.987 -1.357 19.733 1.00 79.19 192 PRO A N 1
ATOM 1516 C CA . PRO A 1 192 ? -17.413 -1.861 18.437 1.00 79.19 192 PRO A CA 1
ATOM 1517 C C . PRO A 1 192 ? -16.307 -2.691 17.787 1.00 79.19 192 PRO A C 1
ATOM 1519 O O . PRO A 1 192 ? -15.119 -2.391 17.939 1.00 79.19 192 PRO A O 1
ATOM 1522 N N . ALA A 1 193 ? -16.693 -3.708 17.021 1.00 82.81 193 ALA A N 1
ATOM 1523 C CA . ALA A 1 193 ? -15.730 -4.446 16.224 1.00 82.81 193 ALA A CA 1
ATOM 1524 C C . ALA A 1 193 ? -15.069 -3.517 15.180 1.00 82.81 193 ALA A C 1
ATOM 1526 O O . ALA A 1 193 ? -15.732 -2.626 14.626 1.00 82.81 193 ALA A O 1
ATOM 1527 N N . PRO A 1 194 ? -13.769 -3.708 14.892 1.00 88.62 194 PRO A N 1
ATOM 1528 C CA . PRO A 1 194 ? -13.114 -2.985 13.815 1.00 88.62 194 PRO A CA 1
ATOM 1529 C C . PRO A 1 194 ? -13.763 -3.342 12.468 1.00 88.62 194 PRO A C 1
ATOM 1531 O O . PRO A 1 194 ? -14.181 -4.488 12.255 1.00 88.62 194 PRO A O 1
ATOM 1534 N N . PRO A 1 195 ? -13.857 -2.385 11.532 1.00 91.75 195 PRO A N 1
ATOM 1535 C CA . PRO A 1 195 ? -14.443 -2.649 10.231 1.00 91.75 195 PRO A CA 1
ATOM 1536 C C . PRO A 1 195 ? -13.493 -3.517 9.399 1.00 91.75 195 PRO A C 1
ATOM 1538 O O . PRO A 1 195 ? -12.274 -3.449 9.543 1.00 91.75 195 PRO A O 1
ATOM 1541 N N . LYS A 1 196 ? -14.040 -4.311 8.479 1.00 94.06 196 LYS A N 1
ATOM 1542 C CA . LYS A 1 196 ? -13.251 -5.020 7.466 1.00 94.06 196 LYS A CA 1
ATOM 1543 C C . LYS A 1 196 ? -13.227 -4.193 6.190 1.00 94.06 196 LYS A C 1
ATOM 1545 O O . LYS A 1 196 ? -14.270 -4.003 5.564 1.00 94.06 196 LYS A O 1
ATOM 1550 N N . VAL A 1 197 ? -12.048 -3.704 5.824 1.00 95.62 197 VAL A N 1
ATOM 1551 C CA . VAL A 1 197 ? -11.845 -2.767 4.717 1.00 95.62 197 VAL A CA 1
ATOM 1552 C C . VAL A 1 197 ? -11.445 -3.504 3.444 1.00 95.62 197 VAL A C 1
ATOM 1554 O O . VAL A 1 197 ? -10.596 -4.396 3.456 1.00 95.62 197 VAL A O 1
ATOM 1557 N N . THR A 1 198 ? -12.047 -3.083 2.338 1.00 96.06 198 THR A N 1
ATOM 1558 C CA . THR A 1 198 ? -11.790 -3.530 0.966 1.00 96.06 198 THR A CA 1
ATOM 1559 C C . THR A 1 198 ? -11.560 -2.307 0.087 1.00 96.06 198 THR A C 1
ATOM 1561 O O . THR A 1 198 ? -12.180 -1.264 0.298 1.00 96.06 198 THR A O 1
ATOM 1564 N N . VAL A 1 199 ? -10.643 -2.402 -0.876 1.00 96.62 199 VAL A N 1
ATOM 1565 C CA . VAL A 1 199 ? -10.265 -1.261 -1.716 1.00 96.62 199 VAL A CA 1
ATOM 1566 C C . VAL A 1 199 ? -10.205 -1.671 -3.178 1.00 96.62 199 VAL A C 1
ATOM 1568 O O . VAL A 1 199 ? -9.610 -2.690 -3.515 1.00 96.62 199 VAL A O 1
ATOM 1571 N N . THR A 1 200 ? -10.777 -0.835 -4.041 1.00 96.38 200 THR A N 1
ATOM 1572 C CA . THR A 1 200 ? -10.624 -0.906 -5.498 1.00 96.38 200 THR A CA 1
ATOM 1573 C C . THR A 1 200 ? -9.933 0.365 -5.980 1.00 96.38 200 THR A C 1
ATOM 1575 O O . THR A 1 200 ? -10.435 1.469 -5.762 1.00 96.38 200 THR A O 1
ATOM 1578 N N . VAL A 1 201 ? -8.769 0.234 -6.616 1.00 96.12 201 VAL A N 1
ATOM 1579 C CA . VAL A 1 201 ? -8.023 1.378 -7.162 1.00 96.12 201 VAL A CA 1
ATOM 1580 C C . VAL A 1 201 ? -8.505 1.656 -8.583 1.00 96.12 201 VAL A C 1
ATOM 1582 O O . VAL A 1 201 ? -8.453 0.779 -9.440 1.00 96.12 201 VAL A O 1
ATOM 1585 N N . VAL A 1 202 ? -8.968 2.879 -8.832 1.00 93.81 202 VAL A N 1
ATOM 1586 C CA . VAL A 1 202 ? -9.524 3.289 -10.127 1.00 93.81 202 VAL A CA 1
ATOM 1587 C C . VAL A 1 202 ? -8.412 3.400 -11.161 1.00 93.81 202 VAL A C 1
ATOM 1589 O O . VAL A 1 202 ? -7.415 4.082 -10.919 1.00 93.81 202 VAL A O 1
ATOM 1592 N N . GLY A 1 203 ? -8.601 2.782 -12.328 1.00 91.50 203 GLY A N 1
ATOM 1593 C CA . GLY A 1 203 ? -7.698 2.951 -13.464 1.00 91.50 203 GLY A CA 1
ATOM 1594 C C . GLY A 1 203 ? -6.379 2.183 -13.361 1.00 91.50 203 GLY A C 1
ATOM 1595 O O . GLY A 1 203 ? -5.484 2.413 -14.170 1.00 91.50 203 GLY A O 1
ATOM 1596 N N . LEU A 1 204 ? -6.190 1.337 -12.340 1.00 93.50 204 LEU A N 1
ATOM 1597 C CA . LEU A 1 204 ? -4.908 0.664 -12.106 1.00 93.50 204 LEU A CA 1
ATOM 1598 C C . LEU A 1 204 ? -4.599 -0.386 -13.183 1.00 93.50 204 LEU A C 1
ATOM 1600 O O . LEU A 1 204 ? -3.446 -0.517 -13.595 1.00 93.50 204 LEU A O 1
ATOM 1604 N N . GLU A 1 205 ? -5.599 -1.151 -13.613 1.00 91.75 205 GLU A N 1
ATOM 1605 C CA . GLU A 1 205 ? -5.422 -2.201 -14.621 1.00 91.75 205 GLU A CA 1
ATOM 1606 C C . GLU A 1 205 ? -5.201 -1.594 -16.006 1.00 91.75 205 GLU A C 1
ATOM 1608 O O . GLU A 1 205 ? -4.268 -1.979 -16.713 1.00 91.75 205 GLU A O 1
ATOM 1613 N N . GLU A 1 206 ? -5.974 -0.563 -16.338 1.00 90.81 206 GLU A N 1
ATOM 1614 C CA . GLU A 1 206 ? -5.857 0.231 -17.556 1.00 90.81 206 GLU A CA 1
ATOM 1615 C C . GLU A 1 206 ? -4.488 0.907 -17.624 1.00 90.81 206 GLU A C 1
ATOM 1617 O O . GLU A 1 206 ? -3.789 0.811 -18.635 1.00 90.81 206 GLU A O 1
ATOM 1622 N N . ARG A 1 207 ? -4.043 1.514 -16.514 1.00 92.62 207 ARG A N 1
ATOM 1623 C CA . ARG A 1 207 ? -2.709 2.112 -16.418 1.00 92.62 207 ARG A CA 1
ATOM 1624 C C . ARG A 1 207 ? -1.609 1.081 -16.659 1.00 92.62 207 ARG A C 1
ATOM 1626 O O . ARG A 1 207 ? -0.678 1.347 -17.416 1.00 92.62 207 ARG A O 1
ATOM 1633 N N . ARG A 1 208 ? -1.715 -0.103 -16.054 1.00 92.69 208 ARG A N 1
ATOM 1634 C CA . ARG A 1 208 ? -0.747 -1.198 -16.236 1.00 92.69 208 ARG A CA 1
ATOM 1635 C C . ARG A 1 208 ? -0.698 -1.693 -17.681 1.00 92.69 208 ARG A C 1
ATOM 1637 O O . ARG A 1 208 ? 0.393 -1.906 -18.211 1.00 92.69 208 ARG A O 1
ATOM 1644 N N . ALA A 1 209 ? -1.854 -1.845 -18.323 1.00 90.50 209 ALA A N 1
ATOM 1645 C CA . ALA A 1 209 ? -1.941 -2.229 -19.728 1.00 90.50 209 ALA A CA 1
ATOM 1646 C C . ALA A 1 209 ? -1.289 -1.177 -20.644 1.00 90.50 209 ALA A C 1
ATOM 1648 O O . ALA A 1 209 ? -0.483 -1.532 -21.508 1.00 90.50 209 ALA A O 1
ATOM 1649 N N . LEU A 1 210 ? -1.567 0.112 -20.406 1.00 91.69 210 LEU A N 1
ATOM 1650 C CA . LEU A 1 210 ? -0.963 1.224 -21.145 1.00 91.69 210 LEU A CA 1
ATOM 1651 C C . LEU A 1 210 ? 0.555 1.304 -20.943 1.00 91.69 210 LEU A C 1
ATOM 1653 O O . LEU A 1 210 ? 1.291 1.458 -21.919 1.00 91.69 210 LEU A O 1
ATOM 1657 N N . ASP A 1 211 ? 1.047 1.166 -19.709 1.00 92.06 211 ASP A N 1
ATOM 1658 C CA . ASP A 1 211 ? 2.485 1.180 -19.415 1.00 92.06 211 ASP A CA 1
ATOM 1659 C C . ASP A 1 211 ? 3.212 0.034 -20.138 1.00 92.06 211 ASP A C 1
ATOM 1661 O O . ASP A 1 211 ? 4.276 0.252 -20.729 1.00 92.06 211 ASP A O 1
ATOM 1665 N N . LYS A 1 212 ? 2.632 -1.177 -20.132 1.00 91.75 212 LYS A N 1
ATOM 1666 C CA . LYS A 1 212 ? 3.178 -2.344 -20.840 1.00 91.75 212 LYS A CA 1
ATOM 1667 C C . LYS A 1 212 ? 3.256 -2.091 -22.345 1.00 91.75 212 LYS A C 1
ATOM 1669 O O . LYS A 1 212 ? 4.342 -2.190 -22.917 1.00 91.75 212 LYS A O 1
ATOM 1674 N N . LEU A 1 213 ? 2.142 -1.688 -22.960 1.00 89.56 213 LEU A N 1
ATOM 1675 C CA . LEU A 1 213 ? 2.100 -1.389 -24.392 1.00 89.56 213 LEU A CA 1
ATOM 1676 C C . LEU A 1 213 ? 3.113 -0.300 -24.770 1.00 89.56 213 LEU A C 1
ATOM 1678 O O . LEU A 1 213 ? 3.841 -0.426 -25.756 1.00 89.56 213 LEU A O 1
ATOM 1682 N N . THR A 1 214 ? 3.191 0.762 -23.968 1.00 92.38 214 THR A N 1
ATOM 1683 C CA . THR A 1 214 ? 4.113 1.875 -24.216 1.00 92.38 214 THR A CA 1
ATOM 1684 C C . THR A 1 214 ? 5.566 1.399 -24.181 1.00 92.38 214 THR A C 1
ATOM 1686 O O . THR A 1 214 ? 6.347 1.768 -25.061 1.00 92.38 214 THR A O 1
ATOM 1689 N N . CYS A 1 215 ? 5.935 0.531 -23.231 1.00 92.62 215 CYS A N 1
ATOM 1690 C CA . CYS A 1 215 ? 7.273 -0.068 -23.183 1.00 92.62 215 CYS A CA 1
ATOM 1691 C C . CYS A 1 215 ? 7.579 -0.886 -24.447 1.00 92.62 215 CYS A C 1
ATOM 1693 O O . CYS A 1 215 ? 8.649 -0.724 -25.043 1.00 92.62 215 CYS A O 1
ATOM 1695 N N . ASP A 1 216 ? 6.639 -1.721 -24.892 1.00 89.31 216 ASP A N 1
ATOM 1696 C CA . ASP A 1 216 ? 6.809 -2.573 -26.072 1.00 89.31 216 ASP A CA 1
ATOM 1697 C C . ASP A 1 216 ? 6.977 -1.745 -27.354 1.00 89.31 216 ASP A C 1
ATOM 1699 O O . ASP A 1 216 ? 7.901 -1.982 -28.145 1.00 89.31 216 ASP A O 1
ATOM 1703 N N . LEU A 1 217 ? 6.145 -0.715 -27.530 1.00 89.50 217 LEU A N 1
ATOM 1704 C CA . LEU A 1 217 ? 6.206 0.210 -28.662 1.00 89.50 217 LEU A CA 1
ATOM 1705 C C . LEU A 1 217 ? 7.505 1.017 -28.684 1.00 89.50 217 LEU A C 1
ATOM 1707 O O . LEU A 1 217 ? 8.123 1.148 -29.742 1.00 89.50 217 LEU A O 1
ATOM 1711 N N . VAL A 1 218 ? 7.963 1.516 -27.534 1.00 90.94 218 VAL A N 1
ATOM 1712 C CA . VAL A 1 218 ? 9.257 2.203 -27.404 1.00 90.94 218 VAL A CA 1
ATOM 1713 C C . VAL A 1 218 ? 10.406 1.282 -27.812 1.00 90.94 218 VAL A C 1
ATOM 1715 O O . VAL A 1 218 ? 11.259 1.661 -28.619 1.00 90.94 218 VAL A O 1
ATOM 1718 N N . ASN A 1 219 ? 10.435 0.055 -27.289 1.00 90.62 219 ASN A N 1
ATOM 1719 C CA . ASN A 1 219 ? 11.500 -0.896 -27.600 1.00 90.62 219 ASN A CA 1
ATOM 1720 C C . ASN A 1 219 ? 11.493 -1.265 -29.093 1.00 90.62 219 ASN A C 1
ATOM 1722 O O . ASN A 1 219 ? 12.550 -1.389 -29.721 1.00 90.62 219 ASN A O 1
ATOM 1726 N N . LYS A 1 220 ? 10.302 -1.394 -29.690 1.00 88.00 220 LYS A N 1
ATOM 1727 C CA . LYS A 1 220 ? 10.126 -1.636 -31.127 1.00 88.00 220 LYS A CA 1
ATOM 1728 C C . LYS A 1 220 ? 10.565 -0.439 -31.970 1.00 88.00 220 LYS A C 1
ATOM 1730 O O . LYS A 1 220 ? 11.274 -0.634 -32.960 1.00 88.00 220 LYS A O 1
ATOM 1735 N N . ARG A 1 221 ? 10.230 0.787 -31.551 1.00 88.69 221 ARG A N 1
ATOM 1736 C CA . ARG A 1 221 ? 10.702 2.048 -32.147 1.00 88.69 221 ARG A CA 1
ATOM 1737 C C . ARG A 1 221 ? 12.228 2.087 -32.189 1.00 88.69 221 ARG A C 1
ATOM 1739 O O . ARG A 1 221 ? 12.803 2.242 -33.266 1.00 88.69 221 ARG A O 1
ATOM 1746 N N . ASP A 1 222 ? 12.887 1.862 -31.053 1.00 88.06 222 ASP A N 1
ATOM 1747 C CA . ASP A 1 222 ? 14.352 1.872 -30.954 1.00 88.06 222 ASP A CA 1
ATOM 1748 C C . ASP A 1 222 ? 14.999 0.770 -31.826 1.00 88.06 222 ASP A C 1
ATOM 1750 O O . ASP A 1 222 ? 16.021 1.002 -32.482 1.00 88.06 222 ASP A O 1
ATOM 1754 N N . ARG A 1 223 ? 14.401 -0.430 -31.913 1.00 86.00 223 ARG A N 1
ATOM 1755 C CA . ARG A 1 223 ? 14.841 -1.497 -32.841 1.00 86.00 223 ARG A CA 1
ATOM 1756 C C . ARG A 1 223 ? 14.713 -1.087 -34.312 1.00 86.00 223 ARG A C 1
ATOM 1758 O O . ARG A 1 223 ? 15.652 -1.292 -35.084 1.00 86.00 223 ARG A O 1
ATOM 1765 N N . LEU A 1 224 ? 13.582 -0.510 -34.714 1.00 85.19 224 LEU A N 1
ATOM 1766 C CA . LEU A 1 224 ? 13.337 -0.104 -36.103 1.00 85.19 224 LEU A CA 1
ATOM 1767 C C . LEU A 1 224 ? 14.241 1.049 -36.535 1.00 85.19 224 LEU A C 1
ATOM 1769 O O . LEU A 1 224 ? 14.809 0.991 -37.626 1.00 85.19 224 LEU A O 1
ATOM 1773 N N . ILE A 1 225 ? 14.443 2.050 -35.672 1.00 85.25 225 ILE A N 1
ATOM 1774 C CA . ILE A 1 225 ? 15.373 3.157 -35.934 1.00 85.25 225 ILE A CA 1
ATOM 1775 C C . ILE A 1 225 ? 16.775 2.614 -36.230 1.00 85.25 225 ILE A C 1
ATOM 1777 O O . ILE A 1 225 ? 17.395 3.040 -37.209 1.00 85.25 225 ILE A O 1
ATOM 1781 N N . ARG A 1 226 ? 17.250 1.639 -35.441 1.00 83.50 226 ARG A N 1
ATOM 1782 C CA . ARG A 1 226 ? 18.536 0.966 -35.682 1.00 83.50 226 ARG A CA 1
ATOM 1783 C C . ARG A 1 226 ? 18.564 0.255 -37.026 1.00 83.50 226 ARG A C 1
ATOM 1785 O O . ARG A 1 226 ? 19.447 0.531 -37.836 1.00 83.50 226 ARG A O 1
ATOM 1792 N N . LYS A 1 227 ? 17.603 -0.630 -37.295 1.00 81.69 227 LYS A N 1
ATOM 1793 C CA . LYS A 1 227 ? 17.560 -1.421 -38.538 1.00 81.69 227 LYS A CA 1
ATOM 1794 C C . LYS A 1 227 ? 17.509 -0.539 -39.783 1.00 81.69 227 LYS A C 1
ATOM 1796 O O . LYS A 1 227 ? 18.333 -0.703 -40.683 1.00 81.69 227 LYS A O 1
ATOM 1801 N N . VAL A 1 228 ? 16.588 0.427 -39.813 1.00 83.50 228 VAL A N 1
ATOM 1802 C CA . VAL A 1 228 ? 16.446 1.372 -40.929 1.00 83.50 228 VAL A CA 1
ATOM 1803 C C . VAL A 1 228 ? 17.716 2.211 -41.068 1.00 83.50 228 VAL A C 1
ATOM 1805 O O . VAL A 1 228 ? 18.246 2.339 -42.169 1.00 83.50 228 VAL A O 1
ATOM 1808 N N . GLY A 1 229 ? 18.274 2.712 -39.962 1.00 82.00 229 GLY A N 1
ATOM 1809 C CA . GLY A 1 229 ? 19.528 3.469 -39.960 1.00 82.00 229 GLY A CA 1
ATOM 1810 C C . GLY A 1 229 ? 20.728 2.673 -40.486 1.00 82.00 229 GLY A C 1
ATOM 1811 O O . GLY A 1 229 ? 21.513 3.190 -41.285 1.00 82.00 229 GLY A O 1
ATOM 1812 N N . HIS A 1 230 ? 20.870 1.405 -40.091 1.00 81.38 230 HIS A N 1
ATOM 1813 C CA . HIS A 1 230 ? 21.910 0.516 -40.609 1.00 81.38 230 HIS A CA 1
ATOM 1814 C C . HIS A 1 230 ? 21.717 0.218 -42.092 1.00 81.38 230 HIS A C 1
ATOM 1816 O O . HIS A 1 230 ? 22.699 0.266 -42.834 1.00 81.38 230 HIS A O 1
ATOM 1822 N N . LYS A 1 231 ? 20.479 -0.022 -42.537 1.00 83.44 231 LYS A N 1
ATOM 1823 C CA . LYS A 1 231 ? 20.198 -0.286 -43.949 1.00 83.44 231 LYS A CA 1
ATOM 1824 C C . LYS A 1 231 ? 20.467 0.939 -44.817 1.00 83.44 231 LYS A C 1
ATOM 1826 O O . LYS A 1 231 ? 21.068 0.808 -45.876 1.00 83.44 231 LYS A O 1
ATOM 1831 N N . LEU A 1 232 ? 20.116 2.136 -44.340 1.00 83.25 232 LEU A N 1
ATOM 1832 C CA . LEU A 1 232 ? 20.442 3.407 -44.998 1.00 83.25 232 LEU A CA 1
ATOM 1833 C C . LEU A 1 232 ? 21.957 3.603 -45.166 1.00 83.25 232 LEU A C 1
ATOM 1835 O O . LEU A 1 232 ? 22.399 4.057 -46.223 1.00 83.25 232 LEU A O 1
ATOM 1839 N N . LYS A 1 233 ? 22.752 3.242 -44.148 1.00 82.69 233 LYS A N 1
ATOM 1840 C CA . LYS A 1 233 ? 24.224 3.242 -44.227 1.00 82.69 233 LYS A CA 1
ATOM 1841 C C . LYS A 1 233 ? 24.730 2.231 -45.258 1.00 82.69 233 LYS A C 1
ATOM 1843 O O . LYS A 1 233 ? 25.555 2.586 -46.089 1.00 82.69 233 LYS A O 1
ATOM 1848 N N . GLU A 1 234 ? 24.215 1.004 -45.220 1.00 83.12 234 GLU A N 1
ATOM 1849 C CA . GLU A 1 234 ? 24.609 -0.099 -46.106 1.00 83.12 234 GLU A CA 1
ATOM 1850 C C . GLU A 1 234 ? 24.362 0.220 -47.587 1.00 83.12 234 GLU A C 1
ATOM 1852 O O . GLU A 1 234 ? 25.244 0.024 -48.415 1.00 83.12 234 GLU A O 1
ATOM 1857 N N . ILE A 1 235 ? 23.199 0.786 -47.927 1.00 84.12 235 ILE A N 1
ATOM 1858 C CA . ILE A 1 235 ? 22.863 1.137 -49.318 1.00 84.12 235 ILE A CA 1
ATOM 1859 C C . ILE A 1 235 ? 23.484 2.473 -49.775 1.00 84.12 235 ILE A C 1
ATOM 1861 O O . ILE A 1 235 ? 23.263 2.917 -50.907 1.00 84.12 235 ILE A O 1
ATOM 1865 N N . GLY A 1 236 ? 24.241 3.148 -48.903 1.00 81.00 236 GLY A N 1
ATOM 1866 C CA . GLY A 1 236 ? 24.834 4.460 -49.175 1.00 81.00 236 GLY A CA 1
ATOM 1867 C C . GLY A 1 236 ? 23.802 5.580 -49.339 1.00 81.00 236 GLY A C 1
ATOM 1868 O O . GLY A 1 236 ? 24.094 6.603 -49.958 1.00 81.00 236 GLY A O 1
ATOM 1869 N N . ALA A 1 237 ? 22.590 5.411 -48.799 1.00 78.75 237 ALA A N 1
ATOM 1870 C CA . ALA A 1 237 ? 21.524 6.406 -48.907 1.00 78.75 237 ALA A CA 1
ATOM 1871 C C . ALA A 1 237 ? 21.806 7.684 -48.106 1.00 78.75 237 ALA A C 1
ATOM 1873 O O . ALA A 1 237 ? 21.213 8.718 -48.390 1.00 78.75 237 ALA A O 1
ATOM 1874 N N . LEU A 1 238 ? 22.744 7.641 -47.151 1.00 75.06 238 LEU A N 1
ATOM 1875 C CA . LEU A 1 238 ? 23.215 8.843 -46.454 1.00 75.06 238 LEU A CA 1
ATOM 1876 C C . LEU A 1 238 ? 23.939 9.826 -47.388 1.00 75.06 238 LEU A C 1
ATOM 1878 O O . LEU A 1 238 ? 23.893 11.029 -47.159 1.00 75.06 238 LEU A O 1
ATOM 1882 N N . SER A 1 239 ? 24.591 9.318 -48.436 1.00 76.06 239 SER A N 1
ATOM 1883 C CA . SER A 1 239 ? 25.282 10.125 -49.452 1.00 76.06 239 SER A CA 1
ATOM 1884 C C . SER A 1 239 ? 24.447 10.278 -50.726 1.00 76.06 239 SER A C 1
ATOM 1886 O O . SER A 1 239 ? 24.524 11.304 -51.396 1.00 76.06 239 SER A O 1
ATOM 1888 N N . HIS A 1 240 ? 23.611 9.281 -51.045 1.00 77.88 240 HIS A N 1
ATOM 1889 C CA . HIS A 1 240 ? 22.709 9.279 -52.200 1.00 77.88 240 HIS A CA 1
ATOM 1890 C C . HIS A 1 240 ? 21.257 8.979 -51.789 1.00 77.88 240 HIS A C 1
ATOM 1892 O O . HIS A 1 240 ? 20.792 7.844 -51.919 1.00 77.88 240 HIS A O 1
ATOM 1898 N N . PRO A 1 241 ? 20.517 10.002 -51.342 1.00 78.44 241 PRO A N 1
ATOM 1899 C CA . PRO A 1 241 ? 19.183 9.877 -50.749 1.00 78.44 241 PRO A CA 1
ATOM 1900 C C . PRO A 1 241 ? 18.145 9.131 -51.598 1.00 78.44 241 PRO A C 1
ATOM 1902 O O . PRO A 1 241 ? 17.369 8.342 -51.067 1.00 78.44 241 PRO A O 1
ATOM 1905 N N . LEU A 1 242 ? 18.194 9.281 -52.928 1.00 78.56 242 LEU A N 1
ATOM 1906 C CA . LEU A 1 242 ? 17.307 8.582 -53.873 1.00 78.56 242 LEU A CA 1
ATOM 1907 C C . LEU A 1 242 ? 17.400 7.045 -53.788 1.00 78.56 242 LEU A C 1
ATOM 1909 O O . LEU A 1 242 ? 16.527 6.338 -54.286 1.00 78.56 242 LEU A O 1
ATOM 1913 N N . ARG A 1 243 ? 18.460 6.497 -53.175 1.00 79.38 243 ARG A N 1
ATOM 1914 C CA . ARG A 1 243 ? 18.591 5.052 -52.933 1.00 79.38 243 ARG A CA 1
ATOM 1915 C C . ARG A 1 243 ? 17.674 4.560 -51.814 1.00 79.38 243 ARG A C 1
ATOM 1917 O O . ARG A 1 243 ? 17.264 3.404 -51.859 1.00 79.38 243 ARG A O 1
ATOM 1924 N N . ALA A 1 244 ? 17.326 5.414 -50.847 1.00 79.00 244 ALA A N 1
ATOM 1925 C CA . ALA A 1 244 ? 16.344 5.083 -49.812 1.00 79.00 244 ALA A CA 1
ATOM 1926 C C . ALA A 1 244 ? 14.951 4.879 -50.421 1.00 79.00 244 ALA A C 1
ATOM 1928 O O . ALA A 1 244 ? 14.281 3.901 -50.109 1.00 79.00 244 ALA A O 1
ATOM 1929 N N . GLU A 1 245 ? 14.567 5.750 -51.357 1.00 77.88 245 GLU A N 1
ATOM 1930 C CA . GLU A 1 245 ? 13.260 5.739 -52.034 1.00 77.88 245 GLU A CA 1
ATOM 1931 C C . GLU A 1 245 ? 13.052 4.537 -52.966 1.00 77.88 245 GLU A C 1
ATOM 1933 O O . GLU A 1 245 ? 11.934 4.250 -53.379 1.00 77.88 245 GLU A O 1
ATOM 1938 N N . LYS A 1 246 ? 14.122 3.817 -53.313 1.00 81.69 246 LYS A N 1
ATOM 1939 C CA . LYS A 1 246 ? 14.051 2.597 -54.130 1.00 81.69 246 LYS A CA 1
ATOM 1940 C C . LYS A 1 246 ? 14.146 1.321 -53.298 1.00 81.69 246 LYS A C 1
ATOM 1942 O O . LYS A 1 246 ? 14.018 0.227 -53.843 1.00 81.69 246 LYS A O 1
ATOM 1947 N N . ASN A 1 247 ? 14.393 1.432 -51.992 1.00 86.69 247 ASN A N 1
ATOM 1948 C CA . ASN A 1 247 ? 14.578 0.279 -51.123 1.00 86.69 247 ASN A CA 1
ATOM 1949 C C . ASN A 1 247 ? 13.297 -0.022 -50.333 1.00 86.69 247 ASN A C 1
ATOM 1951 O O . ASN A 1 247 ? 12.957 0.683 -49.383 1.00 86.69 247 ASN A O 1
ATOM 1955 N N . LYS A 1 248 ? 12.616 -1.112 -50.707 1.00 85.88 248 LYS A N 1
ATOM 1956 C CA . LYS A 1 248 ? 11.342 -1.539 -50.107 1.00 85.88 248 LYS A CA 1
ATOM 1957 C C . LYS A 1 248 ? 11.412 -1.671 -48.580 1.00 85.88 248 LYS A C 1
ATOM 1959 O O . LYS A 1 248 ? 10.554 -1.138 -47.893 1.00 85.88 248 LYS A O 1
ATOM 1964 N N . ALA A 1 249 ? 12.473 -2.282 -48.047 1.00 82.81 249 ALA A N 1
ATOM 1965 C CA . ALA A 1 249 ? 12.632 -2.500 -46.606 1.00 82.81 249 ALA A CA 1
ATOM 1966 C C . ALA A 1 249 ? 12.821 -1.193 -45.812 1.00 82.81 249 ALA A C 1
ATOM 1968 O O . ALA A 1 249 ? 12.366 -1.077 -44.675 1.00 82.81 249 ALA A O 1
ATOM 1969 N N . VAL A 1 250 ? 13.484 -0.194 -46.408 1.00 84.62 250 VAL A N 1
ATOM 1970 C CA . VAL A 1 250 ? 13.634 1.144 -45.811 1.00 84.62 250 VAL A CA 1
ATOM 1971 C C . VAL A 1 250 ? 12.298 1.888 -45.800 1.00 84.62 250 VAL A C 1
ATOM 1973 O O . VAL A 1 250 ? 11.975 2.530 -44.801 1.00 84.62 250 VAL A O 1
ATOM 1976 N N . ILE A 1 251 ? 11.519 1.780 -46.880 1.00 84.62 251 ILE A N 1
ATOM 1977 C CA . ILE A 1 251 ? 10.182 2.378 -46.984 1.00 84.62 251 ILE A CA 1
ATOM 1978 C C . ILE A 1 251 ? 9.228 1.736 -45.973 1.00 84.62 251 ILE A C 1
ATOM 1980 O O . ILE A 1 251 ? 8.651 2.446 -45.152 1.00 84.62 251 ILE A O 1
ATOM 1984 N N . GLU A 1 252 ? 9.111 0.406 -45.979 1.00 85.75 252 GLU A N 1
ATOM 1985 C CA . GLU A 1 252 ? 8.261 -0.347 -45.048 1.00 85.75 252 GLU A CA 1
ATOM 1986 C C . GLU A 1 252 ? 8.629 -0.030 -43.593 1.00 85.75 252 GLU A C 1
ATOM 1988 O O . GLU A 1 252 ? 7.767 0.366 -42.811 1.00 85.75 252 GLU A O 1
ATOM 1993 N N . GLY A 1 253 ? 9.921 -0.066 -43.245 1.00 84.19 253 GLY A N 1
ATOM 1994 C CA . GLY A 1 253 ? 10.380 0.284 -41.900 1.00 84.19 253 GLY A CA 1
ATOM 1995 C C . GLY A 1 253 ? 10.062 1.725 -41.484 1.00 84.19 253 GLY A C 1
ATOM 1996 O O . GLY A 1 253 ? 9.768 1.969 -40.315 1.00 84.19 253 GLY A O 1
ATOM 1997 N N . ALA A 1 254 ? 10.082 2.685 -42.414 1.00 84.12 254 ALA A N 1
ATOM 1998 C CA . ALA A 1 254 ? 9.734 4.078 -42.131 1.00 84.12 254 ALA A CA 1
ATOM 1999 C C . ALA A 1 254 ? 8.223 4.297 -41.960 1.00 84.12 254 ALA A C 1
ATOM 2001 O O . ALA A 1 254 ? 7.816 5.108 -41.124 1.00 84.12 254 ALA A O 1
ATOM 2002 N N . HIS A 1 255 ? 7.390 3.569 -42.708 1.00 86.56 255 HIS A N 1
ATOM 2003 C CA . HIS A 1 255 ? 5.940 3.559 -42.504 1.00 86.56 255 HIS A CA 1
ATOM 2004 C C . HIS A 1 255 ? 5.581 2.952 -41.147 1.00 86.56 255 HIS A C 1
ATOM 2006 O O . HIS A 1 255 ? 4.887 3.606 -40.368 1.00 86.56 255 HIS A O 1
ATOM 2012 N N . THR A 1 256 ? 6.131 1.778 -40.816 1.00 86.44 256 THR A N 1
ATOM 2013 C CA . THR A 1 256 ? 5.932 1.143 -39.505 1.00 86.44 256 THR A CA 1
ATOM 2014 C C . THR A 1 256 ? 6.377 2.061 -38.369 1.00 86.44 256 THR A C 1
ATOM 2016 O O . THR A 1 256 ? 5.664 2.221 -37.383 1.00 86.44 256 THR A O 1
ATOM 2019 N N . LEU A 1 257 ? 7.536 2.713 -38.506 1.00 86.75 257 LEU A N 1
ATOM 2020 C CA . LEU A 1 257 ? 8.027 3.650 -37.499 1.00 86.75 257 LEU A CA 1
ATOM 2021 C C . LEU A 1 257 ? 7.084 4.844 -37.309 1.00 86.75 257 LEU A C 1
ATOM 2023 O O . LEU A 1 257 ? 6.809 5.218 -36.174 1.00 86.75 257 LEU A O 1
ATOM 2027 N N . SER A 1 258 ? 6.566 5.406 -38.405 1.00 86.56 258 SER A N 1
ATOM 2028 C CA . SER A 1 258 ? 5.611 6.521 -38.347 1.00 86.56 258 SER A CA 1
ATOM 2029 C C . SER A 1 258 ? 4.324 6.100 -37.623 1.00 86.56 258 SER A C 1
ATOM 2031 O O . SER A 1 258 ? 3.815 6.847 -36.792 1.00 86.56 258 SER A O 1
ATOM 2033 N N . ARG A 1 259 ? 3.843 4.875 -37.881 1.00 87.19 259 ARG A N 1
ATOM 2034 C CA . ARG A 1 259 ? 2.668 4.302 -37.210 1.00 87.19 259 ARG A CA 1
ATOM 2035 C C . ARG A 1 259 ? 2.903 4.065 -35.716 1.00 87.19 259 ARG A C 1
ATOM 2037 O O . ARG A 1 259 ? 2.040 4.385 -34.910 1.00 87.19 259 ARG A O 1
ATOM 2044 N N . ILE A 1 260 ? 4.072 3.550 -35.330 1.00 88.19 260 ILE A N 1
ATOM 2045 C CA . ILE A 1 260 ? 4.432 3.380 -33.912 1.00 88.19 260 ILE A CA 1
ATOM 2046 C C . ILE A 1 260 ? 4.492 4.729 -33.195 1.00 88.19 260 ILE A C 1
ATOM 2048 O O . ILE A 1 260 ? 4.018 4.832 -32.070 1.00 88.19 260 ILE A O 1
ATOM 2052 N N . GLU A 1 261 ? 5.060 5.761 -33.824 1.00 88.38 261 GLU A N 1
ATOM 2053 C CA . GLU A 1 261 ? 5.115 7.097 -33.222 1.00 88.38 261 GLU A CA 1
ATOM 2054 C C . GLU A 1 261 ? 3.718 7.699 -33.016 1.00 88.38 261 GLU A C 1
ATOM 2056 O O . GLU A 1 261 ? 3.489 8.312 -31.979 1.00 88.38 261 GLU A O 1
ATOM 2061 N N . GLU A 1 262 ? 2.781 7.477 -33.941 1.00 88.56 262 GLU A N 1
ATOM 2062 C CA . GLU A 1 262 ? 1.375 7.875 -33.784 1.00 88.56 262 GLU A CA 1
ATOM 2063 C C . GLU A 1 262 ? 0.708 7.163 -32.595 1.00 88.56 262 GLU A C 1
ATOM 2065 O O . GLU A 1 262 ? 0.087 7.805 -31.750 1.00 88.56 262 GLU A O 1
ATOM 2070 N N . ILE A 1 263 ? 0.880 5.841 -32.483 1.00 88.69 263 ILE A N 1
ATOM 2071 C CA . ILE A 1 263 ? 0.304 5.064 -31.375 1.00 88.69 263 ILE A CA 1
ATOM 2072 C C . ILE A 1 263 ? 0.939 5.465 -30.035 1.00 88.69 263 ILE A C 1
ATOM 2074 O O . ILE A 1 263 ? 0.240 5.542 -29.027 1.00 88.69 263 ILE A O 1
ATOM 2078 N N . LEU A 1 264 ? 2.242 5.758 -30.005 1.00 90.12 264 LEU A N 1
ATOM 2079 C CA . LEU A 1 264 ? 2.921 6.236 -28.798 1.00 90.12 264 LEU A CA 1
ATOM 2080 C C . LEU A 1 264 ? 2.368 7.580 -28.311 1.00 90.12 264 LEU A C 1
ATOM 2082 O O . LEU A 1 264 ? 2.171 7.729 -27.110 1.00 90.12 264 LEU A O 1
ATOM 2086 N N . GLU A 1 265 ? 2.077 8.531 -29.206 1.00 89.69 265 GLU A N 1
ATOM 2087 C CA . GLU A 1 265 ? 1.429 9.796 -28.812 1.00 89.69 265 GLU A CA 1
ATOM 2088 C C . GLU A 1 265 ? 0.062 9.557 -28.174 1.00 89.69 265 GLU A C 1
ATOM 2090 O O . GLU A 1 265 ? -0.240 10.112 -27.117 1.00 89.69 265 GLU A O 1
ATOM 2095 N N . ASN A 1 266 ? -0.731 8.667 -28.769 1.00 89.62 266 ASN A N 1
ATOM 2096 C CA . ASN A 1 266 ? -2.023 8.270 -28.224 1.00 89.62 266 ASN A CA 1
ATOM 2097 C C . ASN A 1 266 ? -1.886 7.620 -26.835 1.00 89.62 266 ASN A C 1
ATOM 2099 O O . ASN A 1 266 ? -2.653 7.931 -25.925 1.00 89.62 266 ASN A O 1
ATOM 2103 N N . CYS A 1 267 ? -0.876 6.763 -26.644 1.00 91.00 267 CYS A N 1
ATOM 2104 C CA . CYS A 1 267 ? -0.581 6.164 -25.343 1.00 91.00 267 CYS A CA 1
ATOM 2105 C C . CYS A 1 267 ? -0.181 7.226 -24.312 1.00 91.00 267 CYS A C 1
ATOM 2107 O O . CYS A 1 267 ? -0.672 7.186 -23.188 1.00 91.00 267 CYS A O 1
ATOM 2109 N N . PHE A 1 268 ? 0.674 8.192 -24.672 1.00 91.00 268 PHE A N 1
ATOM 2110 C CA . PHE A 1 268 ? 1.071 9.263 -23.753 1.00 91.00 268 PHE A CA 1
ATOM 2111 C C . PHE A 1 268 ? -0.118 10.127 -23.335 1.00 91.00 268 PHE A C 1
ATOM 2113 O O . PHE A 1 268 ? -0.264 10.392 -22.143 1.00 91.00 268 PHE A O 1
ATOM 2120 N N . ALA A 1 269 ? -0.995 10.493 -24.273 1.00 89.50 269 ALA A N 1
ATOM 2121 C CA . ALA A 1 269 ? -2.222 11.222 -23.964 1.00 89.50 269 ALA A CA 1
ATOM 2122 C C . ALA A 1 269 ? -3.135 10.426 -23.012 1.00 89.50 269 ALA A C 1
ATOM 2124 O O . ALA A 1 269 ? -3.628 10.966 -22.023 1.00 89.50 269 ALA A O 1
ATOM 2125 N N . ALA A 1 270 ? -3.317 9.123 -23.243 1.00 89.94 270 ALA A N 1
ATOM 2126 C CA . ALA A 1 270 ? -4.100 8.272 -22.346 1.00 89.94 270 ALA A CA 1
ATOM 2127 C C . ALA A 1 270 ? -3.458 8.155 -20.949 1.00 89.94 270 ALA A C 1
ATOM 2129 O O . ALA A 1 270 ? -4.140 8.301 -19.938 1.00 89.94 270 ALA A O 1
ATOM 2130 N N . LEU A 1 271 ? -2.135 7.972 -20.872 1.00 91.25 271 LEU A N 1
ATOM 2131 C CA . LEU A 1 271 ? -1.391 7.865 -19.612 1.00 91.25 271 LEU A CA 1
ATOM 2132 C C . LEU A 1 271 ? -1.519 9.114 -18.727 1.00 91.25 271 LEU A C 1
ATOM 2134 O O . LEU A 1 271 ? -1.513 8.984 -17.499 1.00 91.25 271 LEU A O 1
ATOM 2138 N N . GLU A 1 272 ? -1.660 10.310 -19.307 1.00 89.19 272 GLU A N 1
ATOM 2139 C CA . GLU A 1 272 ? -1.865 11.552 -18.546 1.00 89.19 272 GLU A CA 1
ATOM 2140 C C . GLU A 1 272 ? -3.132 11.521 -17.682 1.00 89.19 272 GLU A C 1
ATOM 2142 O O . GLU A 1 272 ? -3.103 12.026 -16.561 1.00 89.19 272 GLU A O 1
ATOM 2147 N N . HIS A 1 273 ? -4.194 10.838 -18.126 1.00 88.88 273 HIS A N 1
ATOM 2148 C CA . HIS A 1 273 ? -5.453 10.707 -17.377 1.00 88.88 273 HIS A CA 1
ATOM 2149 C C . HIS A 1 273 ? -5.287 9.926 -16.065 1.00 88.88 273 HIS A C 1
ATOM 2151 O O . HIS A 1 273 ? -6.073 10.087 -15.132 1.00 88.88 273 HIS A O 1
ATOM 2157 N N . TYR A 1 274 ? -4.242 9.103 -15.986 1.00 91.00 274 TYR A N 1
ATOM 2158 C CA . TYR A 1 274 ? -3.906 8.272 -14.832 1.00 91.00 274 TYR A CA 1
ATOM 2159 C C . TYR A 1 274 ? -2.612 8.737 -14.148 1.00 91.00 274 TYR A C 1
ATOM 2161 O O . TYR A 1 274 ? -1.983 7.961 -13.433 1.00 91.00 274 TYR A O 1
ATOM 2169 N N . THR A 1 275 ? -2.143 9.962 -14.403 1.00 92.38 275 THR A N 1
ATOM 2170 C CA . THR A 1 275 ? -0.874 10.458 -13.853 1.00 92.38 275 THR A CA 1
ATOM 2171 C C . THR A 1 275 ? -1.097 11.526 -12.781 1.00 92.38 275 THR A C 1
ATOM 2173 O O . THR A 1 275 ? -1.874 12.459 -12.948 1.00 92.38 275 THR A O 1
ATOM 2176 N N . GLY A 1 276 ? -0.355 11.424 -11.678 1.00 90.81 276 GLY A N 1
ATOM 2177 C CA . GLY A 1 276 ? -0.254 12.442 -10.629 1.00 90.81 276 GLY A CA 1
ATOM 2178 C C . GLY A 1 276 ? -1.210 12.262 -9.450 1.00 90.81 276 GLY A C 1
ATOM 2179 O O . GLY A 1 276 ? -0.992 12.879 -8.408 1.00 90.81 276 GLY A O 1
ATOM 2180 N N . GLN A 1 277 ? -2.230 11.407 -9.567 1.00 92.25 277 GLN A N 1
ATOM 2181 C CA . GLN A 1 277 ? -3.144 11.096 -8.466 1.00 92.25 277 GLN A CA 1
ATOM 2182 C C . GLN A 1 277 ? -3.522 9.616 -8.453 1.00 92.25 277 GLN A C 1
ATOM 2184 O O . GLN A 1 277 ? -3.863 9.045 -9.486 1.00 92.25 277 GLN A O 1
ATOM 2189 N N . LEU A 1 278 ? -3.520 9.018 -7.261 1.00 95.06 278 LEU A N 1
ATOM 2190 C CA . LEU A 1 278 ? -4.139 7.724 -7.005 1.00 95.06 278 LEU A CA 1
ATOM 2191 C C . LEU A 1 278 ? -5.564 7.959 -6.507 1.00 95.06 278 LEU A C 1
ATOM 2193 O O . LEU A 1 278 ? -5.786 8.693 -5.541 1.00 95.06 278 LEU A O 1
ATOM 2197 N N . ILE A 1 279 ? -6.528 7.310 -7.150 1.00 95.56 279 ILE A N 1
ATOM 2198 C CA . ILE A 1 279 ? -7.936 7.355 -6.763 1.00 95.56 279 ILE A CA 1
ATOM 2199 C C . ILE A 1 279 ? -8.358 5.955 -6.330 1.00 95.56 279 ILE A C 1
ATOM 2201 O O . ILE A 1 279 ? -8.173 4.997 -7.076 1.00 95.56 279 ILE A O 1
ATOM 2205 N N . ALA A 1 280 ? -8.955 5.831 -5.147 1.00 96.62 280 ALA A N 1
ATOM 2206 C CA . ALA A 1 280 ? -9.427 4.545 -4.646 1.00 96.62 280 ALA A CA 1
ATOM 2207 C C . ALA A 1 280 ? -10.856 4.628 -4.099 1.00 96.62 280 ALA A C 1
ATOM 2209 O O . ALA A 1 280 ? -11.221 5.585 -3.412 1.00 96.62 280 ALA A O 1
ATOM 2210 N N . HIS A 1 281 ? -11.656 3.610 -4.413 1.00 96.62 281 HIS A N 1
ATOM 2211 C CA . HIS A 1 281 ? -12.943 3.339 -3.786 1.00 96.62 281 HIS A CA 1
ATOM 2212 C C . HIS A 1 281 ? -12.720 2.393 -2.616 1.00 96.62 281 HIS A C 1
ATOM 2214 O O . HIS A 1 281 ? -12.301 1.250 -2.792 1.00 96.62 281 HIS A O 1
ATOM 2220 N N . VAL A 1 282 ? -12.979 2.900 -1.422 1.00 96.88 282 VAL A N 1
ATOM 2221 C CA . VAL A 1 282 ? -12.829 2.182 -0.164 1.00 96.88 282 VAL A CA 1
ATOM 2222 C C . VAL A 1 282 ? -14.220 1.773 0.281 1.00 96.88 282 VAL A C 1
ATOM 2224 O O . VAL A 1 282 ? -15.094 2.629 0.400 1.00 96.88 282 VAL A O 1
ATOM 2227 N N . SER A 1 283 ? -14.430 0.486 0.518 1.00 96.00 283 SER A N 1
ATOM 2228 C CA . SER A 1 283 ? -15.684 -0.085 1.006 1.00 96.00 283 SER A CA 1
ATOM 2229 C C . SER A 1 283 ? -15.432 -0.933 2.243 1.00 96.00 283 SER A C 1
ATOM 2231 O O . SER A 1 283 ? -14.376 -1.559 2.366 1.00 96.00 283 SER A O 1
ATOM 2233 N N . TRP A 1 284 ? -16.382 -0.978 3.172 1.00 94.62 284 TRP A N 1
ATOM 2234 C CA . TRP A 1 284 ? -16.205 -1.748 4.402 1.00 94.62 284 TRP A CA 1
ATOM 2235 C C . TRP A 1 284 ? -17.488 -2.398 4.907 1.00 94.62 284 TRP A C 1
ATOM 2237 O O . TRP A 1 284 ? -18.601 -1.933 4.660 1.00 94.62 284 TRP A O 1
ATOM 2247 N N . SER A 1 285 ? -17.303 -3.472 5.670 1.00 90.75 285 SER A N 1
ATOM 2248 C CA . SER A 1 285 ? -18.358 -4.151 6.424 1.00 90.75 285 SER A CA 1
ATOM 2249 C C . SER A 1 285 ? -18.029 -4.130 7.912 1.00 90.75 285 SER A C 1
ATOM 2251 O O . SER A 1 285 ? -16.886 -4.393 8.285 1.00 90.75 285 SER A O 1
ATOM 2253 N N . CYS A 1 286 ? -19.021 -3.872 8.762 1.00 82.19 286 CYS A N 1
ATOM 2254 C CA . CYS A 1 286 ? -18.868 -3.974 10.210 1.00 82.19 286 CYS A CA 1
ATOM 2255 C C . CYS A 1 286 ? -19.512 -5.286 10.681 1.00 82.19 286 CYS A C 1
ATOM 2257 O O . CYS A 1 286 ? -20.739 -5.395 10.609 1.00 82.19 286 CYS A O 1
ATOM 2259 N N . PRO A 1 287 ? -18.737 -6.297 11.113 1.00 68.31 287 PRO A N 1
ATOM 2260 C CA . PRO A 1 287 ? -19.312 -7.432 11.827 1.00 68.31 287 PRO A CA 1
ATOM 2261 C C . PRO A 1 287 ? -19.975 -6.910 13.117 1.00 68.31 287 PRO A C 1
ATOM 2263 O O . PRO A 1 287 ? -19.461 -5.979 13.727 1.00 68.31 287 PRO A O 1
ATOM 2266 N N . GLN A 1 288 ? -21.162 -7.435 13.434 1.00 64.44 288 GLN A N 1
ATOM 2267 C CA . GLN A 1 288 ? -22.185 -6.885 14.343 1.00 64.44 288 GLN A CA 1
ATOM 2268 C C . GLN A 1 288 ? -21.705 -5.996 15.509 1.00 64.44 288 GLN A C 1
ATOM 2270 O O . GLN A 1 288 ? -20.829 -6.360 16.291 1.00 64.44 288 GLN A O 1
ATOM 2275 N N . SER A 1 289 ? -22.380 -4.855 15.667 1.00 58.47 289 SER A N 1
ATOM 2276 C CA . SER A 1 289 ? -22.371 -4.024 16.873 1.00 58.47 289 SER A CA 1
ATOM 2277 C C . SER A 1 289 ? -23.068 -4.756 18.024 1.00 58.47 289 SER A C 1
ATOM 2279 O O . SER A 1 289 ? -24.165 -5.284 17.842 1.00 58.47 289 SER A O 1
ATOM 2281 N N . SER A 1 290 ? -22.459 -4.777 19.211 1.00 58.62 290 SER A N 1
ATOM 2282 C CA . SER A 1 290 ? -23.155 -5.154 20.445 1.00 58.62 290 SER A CA 1
ATOM 2283 C C . SER A 1 290 ? -24.389 -4.263 20.646 1.00 58.62 290 SER A C 1
ATOM 2285 O O . SER A 1 290 ? -24.383 -3.099 20.248 1.00 58.62 290 SER A O 1
ATOM 2287 N N . SER A 1 291 ? -25.447 -4.784 21.278 1.00 59.66 291 SER A N 1
ATOM 2288 C CA . SER A 1 291 ? -26.678 -4.023 21.574 1.00 59.66 291 SER A CA 1
ATOM 2289 C C . SER A 1 291 ? -26.440 -2.748 22.394 1.00 59.66 291 SER A C 1
ATOM 2291 O O . SER A 1 291 ? -27.274 -1.850 22.387 1.00 59.66 291 SER A O 1
ATOM 2293 N N . ASP A 1 292 ? -25.303 -2.670 23.089 1.00 64.50 292 ASP A N 1
ATOM 2294 C CA . ASP A 1 292 ? -25.000 -1.642 24.088 1.00 64.50 292 ASP A CA 1
ATOM 2295 C C . ASP A 1 292 ? -24.237 -0.427 23.526 1.00 64.50 292 ASP A C 1
ATOM 2297 O O . ASP A 1 292 ? -24.038 0.568 24.242 1.00 64.50 292 ASP A O 1
ATOM 2301 N N . THR A 1 293 ? -23.794 -0.500 22.264 1.00 70.00 293 THR A N 1
ATOM 2302 C CA . THR A 1 293 ? -22.973 0.536 21.627 1.00 70.00 293 THR A CA 1
ATOM 2303 C C . THR A 1 293 ? -23.495 0.854 20.229 1.00 70.00 293 THR A C 1
ATOM 2305 O O . 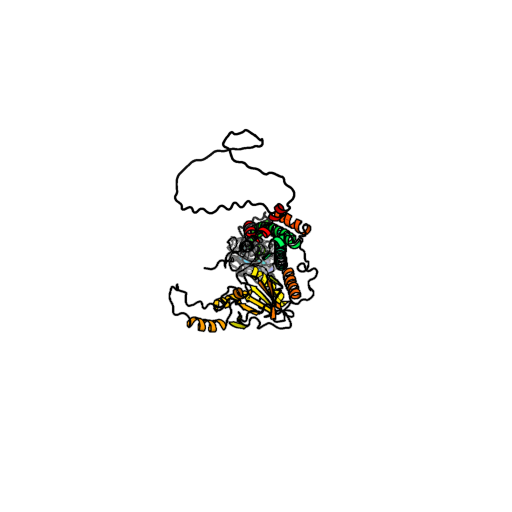THR A 1 293 ? -23.395 0.032 19.316 1.00 70.00 293 THR A O 1
ATOM 2308 N N . GLN A 1 294 ? -24.009 2.072 20.043 1.00 77.00 294 GLN A N 1
ATOM 2309 C CA . GLN A 1 294 ? -24.461 2.542 18.737 1.00 77.00 294 GLN A CA 1
ATOM 2310 C C . GLN A 1 294 ? -23.270 3.089 17.944 1.00 77.00 294 GLN A C 1
ATOM 2312 O O . GLN A 1 294 ? -22.453 3.855 18.456 1.00 77.00 294 GLN A O 1
ATOM 2317 N N . ILE A 1 295 ? -23.154 2.689 16.679 1.00 85.25 295 ILE A N 1
ATOM 2318 C CA . ILE A 1 295 ? -22.121 3.211 15.781 1.00 85.25 295 ILE A CA 1
ATOM 2319 C C . ILE A 1 295 ? -22.510 4.644 15.400 1.00 85.25 295 ILE A C 1
ATOM 2321 O O . ILE A 1 295 ? -23.614 4.885 14.938 1.00 85.25 295 ILE A O 1
ATOM 2325 N N . SER A 1 296 ? -21.609 5.608 15.581 1.00 87.31 296 SER A N 1
ATOM 2326 C CA . SER A 1 296 ? -21.826 6.994 15.136 1.00 87.31 296 SER A CA 1
ATOM 2327 C C . SER A 1 296 ? -21.218 7.256 13.759 1.00 87.31 296 SER A C 1
ATOM 2329 O O . SER A 1 296 ? -21.664 8.140 13.025 1.00 87.31 296 SER A O 1
ATOM 2331 N N . GLY A 1 297 ? -20.204 6.476 13.373 1.00 91.62 297 GLY A N 1
ATOM 2332 C CA . GLY A 1 297 ? -19.533 6.649 12.095 1.00 91.62 297 GLY A CA 1
ATOM 2333 C C . GLY A 1 297 ? -18.225 5.885 11.964 1.00 91.62 297 GLY A C 1
ATOM 2334 O O . GLY A 1 297 ? -17.954 4.928 12.685 1.00 91.62 297 GLY A O 1
ATOM 2335 N N . PHE A 1 298 ? -17.397 6.327 11.022 1.00 93.62 298 PHE A N 1
ATOM 2336 C CA . PHE A 1 298 ? -16.114 5.721 10.696 1.00 93.62 298 PHE A CA 1
ATOM 2337 C C . PHE A 1 298 ? -15.054 6.788 10.445 1.00 93.62 298 PHE A C 1
ATOM 2339 O O . PHE A 1 298 ? -15.304 7.806 9.802 1.00 93.62 298 PHE A O 1
ATOM 2346 N N . LYS A 1 299 ? -13.836 6.535 10.908 1.00 94.94 299 LYS A N 1
ATOM 2347 C CA . LYS A 1 299 ? -12.669 7.376 10.654 1.00 94.94 299 LYS A CA 1
ATOM 2348 C C . LYS A 1 299 ? -11.744 6.658 9.682 1.00 94.94 299 LYS A C 1
ATOM 2350 O O . LYS A 1 299 ? -11.295 5.555 9.970 1.00 94.94 299 LYS A O 1
ATOM 2355 N N . VAL A 1 300 ? -11.459 7.285 8.543 1.00 96.56 300 VAL A N 1
ATOM 2356 C CA . VAL A 1 300 ? -10.493 6.777 7.559 1.00 96.56 300 VAL A CA 1
ATOM 2357 C C . VAL A 1 300 ? -9.106 7.284 7.921 1.00 96.56 300 VAL A C 1
ATOM 2359 O O . VAL A 1 300 ? -8.937 8.468 8.225 1.00 96.56 300 VAL A O 1
ATOM 2362 N N . LEU A 1 301 ? -8.122 6.393 7.894 1.00 96.94 301 LEU A N 1
ATOM 2363 C CA . LEU A 1 301 ? -6.732 6.684 8.206 1.00 96.94 301 LEU A CA 1
ATOM 2364 C C . LEU A 1 301 ? -5.842 6.410 6.993 1.00 96.94 301 LEU A C 1
ATOM 2366 O O . LEU A 1 301 ? -5.979 5.383 6.332 1.00 96.94 301 LEU A O 1
ATOM 2370 N N . ILE A 1 302 ? -4.911 7.326 6.740 1.00 96.56 302 ILE A N 1
ATOM 2371 C CA . ILE A 1 302 ? -3.814 7.186 5.785 1.00 96.56 302 ILE A CA 1
ATOM 2372 C C . ILE A 1 302 ? -2.515 7.404 6.559 1.00 96.56 302 ILE A C 1
ATOM 2374 O O . ILE A 1 302 ? -2.327 8.456 7.173 1.00 96.56 302 ILE A O 1
ATOM 2378 N N . ASP A 1 303 ? -1.654 6.390 6.583 1.00 95.00 303 ASP A N 1
ATOM 2379 C CA . ASP A 1 303 ? -0.403 6.356 7.352 1.00 95.00 303 ASP A CA 1
ATOM 2380 C C . ASP A 1 303 ? -0.616 6.690 8.841 1.00 95.00 303 ASP A C 1
ATOM 2382 O O . ASP A 1 303 ? 0.133 7.453 9.455 1.00 95.00 303 ASP A O 1
ATOM 2386 N N . GLY A 1 304 ? -1.708 6.167 9.413 1.00 92.75 304 GLY A N 1
ATOM 2387 C CA . GLY A 1 304 ? -2.122 6.409 10.802 1.00 92.75 304 GLY A CA 1
ATOM 2388 C C . GLY A 1 304 ? -2.722 7.798 11.063 1.00 92.75 304 GLY A C 1
ATOM 2389 O O . GLY A 1 304 ? -3.158 8.085 12.177 1.00 92.75 304 GLY A O 1
ATOM 2390 N N . LYS A 1 305 ? -2.788 8.678 10.055 1.00 94.81 305 LYS A N 1
ATOM 2391 C CA . LYS A 1 305 ? -3.371 10.022 10.175 1.00 94.81 305 LYS A CA 1
ATOM 2392 C C . LYS A 1 305 ? -4.778 10.062 9.608 1.00 94.81 305 LYS A C 1
ATOM 2394 O O . LYS A 1 305 ? -5.073 9.430 8.603 1.00 94.81 305 LYS A O 1
ATOM 2399 N N . GLN A 1 306 ? -5.645 10.853 10.231 1.00 94.88 306 GLN A N 1
ATOM 2400 C CA . GLN A 1 306 ? -7.014 11.019 9.755 1.00 94.88 306 GLN A CA 1
ATOM 2401 C C . GLN A 1 306 ? -7.052 11.620 8.346 1.00 94.88 306 GLN A C 1
ATOM 2403 O O . GLN A 1 306 ? -6.492 12.690 8.113 1.00 94.88 306 GLN A O 1
ATOM 2408 N N . TYR A 1 307 ? -7.766 10.956 7.440 1.00 95.06 307 TYR A N 1
ATOM 2409 C CA . TYR A 1 307 ? -8.046 11.456 6.103 1.00 95.06 307 TYR A CA 1
ATOM 2410 C C . TYR A 1 307 ? -9.458 12.039 6.043 1.00 95.06 307 TYR A C 1
ATOM 2412 O O . TYR A 1 307 ? -10.446 11.317 6.167 1.00 95.06 307 TYR A O 1
ATOM 2420 N N . GLY A 1 308 ? -9.545 13.353 5.840 1.00 93.25 308 GLY A N 1
ATOM 2421 C CA . GLY A 1 308 ? -10.818 14.069 5.793 1.00 93.25 308 GLY A CA 1
ATOM 2422 C C . GLY A 1 308 ? -11.582 14.051 7.123 1.00 93.25 308 GLY A C 1
ATOM 2423 O O . GLY A 1 308 ? -11.014 13.860 8.202 1.00 93.25 308 GLY A O 1
ATOM 2424 N N . SER A 1 309 ? -12.889 14.284 7.045 1.00 93.69 309 SER A N 1
ATOM 2425 C CA . SER A 1 309 ? -13.792 14.252 8.200 1.00 93.69 309 SER A CA 1
ATOM 2426 C C . SER A 1 309 ? -14.308 12.833 8.469 1.00 93.69 309 SER A C 1
ATOM 2428 O O . SER A 1 309 ? -14.357 12.023 7.540 1.00 93.69 309 SER A O 1
ATOM 2430 N N . PRO A 1 310 ? -14.726 12.517 9.710 1.00 93.12 310 PRO A N 1
ATOM 2431 C CA . PRO A 1 310 ? -15.406 11.262 9.998 1.00 93.12 310 PRO A CA 1
ATOM 2432 C C . PRO A 1 310 ? -16.642 11.072 9.116 1.00 93.12 310 PRO A C 1
ATOM 2434 O O . PRO A 1 310 ? -17.368 12.018 8.810 1.00 93.12 310 PRO A O 1
ATOM 2437 N N . VAL A 1 311 ? -16.864 9.831 8.708 1.00 93.62 311 VAL A N 1
ATOM 2438 C CA . VAL A 1 311 ? -17.928 9.416 7.803 1.00 93.62 311 VAL A CA 1
ATOM 2439 C C . VAL A 1 311 ? -19.108 8.896 8.624 1.00 93.62 311 VAL A C 1
ATOM 2441 O O . VAL A 1 311 ? -18.904 8.153 9.576 1.00 93.62 311 VAL A O 1
ATOM 2444 N N . HIS A 1 312 ? -20.338 9.253 8.258 1.00 91.31 312 HIS A N 1
ATOM 2445 C CA . HIS A 1 312 ? -21.550 8.804 8.954 1.00 91.31 312 HIS A CA 1
ATOM 2446 C C . HIS A 1 312 ? -21.767 7.278 8.867 1.00 91.31 312 HIS A C 1
ATOM 2448 O O . HIS A 1 312 ? -21.400 6.654 7.870 1.00 91.31 312 HIS A O 1
ATOM 2454 N N . GLU A 1 313 ? -22.428 6.680 9.865 1.00 87.94 313 GLU A N 1
ATOM 2455 C CA . GLU A 1 313 ? -22.659 5.224 9.969 1.00 87.94 313 GLU A CA 1
ATOM 2456 C C . GLU A 1 313 ? -23.368 4.584 8.751 1.00 87.94 313 GLU A C 1
ATOM 2458 O O . GLU A 1 313 ? -23.111 3.424 8.394 1.00 87.94 313 GLU A O 1
ATOM 2463 N N . GLY A 1 314 ? -24.239 5.358 8.095 1.00 86.88 314 GLY A N 1
ATOM 2464 C CA . GLY A 1 314 ? -25.022 4.944 6.926 1.00 86.88 314 GLY A CA 1
ATOM 2465 C C . GLY A 1 314 ? -24.216 4.857 5.627 1.00 86.88 314 GLY A C 1
ATOM 2466 O O . GLY A 1 314 ? -24.664 4.246 4.661 1.00 86.88 314 GLY A O 1
ATOM 2467 N N . ILE A 1 315 ? -23.013 5.430 5.593 1.00 91.31 315 ILE A N 1
ATOM 2468 C CA . ILE A 1 315 ? -22.131 5.361 4.429 1.00 91.31 315 ILE A CA 1
ATOM 2469 C C . ILE A 1 315 ? -21.267 4.104 4.558 1.00 91.31 315 ILE A C 1
ATOM 2471 O O . ILE A 1 315 ? -20.652 3.866 5.595 1.00 91.31 315 ILE A O 1
ATOM 2475 N N . LYS A 1 316 ? -21.205 3.301 3.492 1.00 90.56 316 LYS A N 1
ATOM 2476 C CA . LYS A 1 316 ? -20.376 2.079 3.424 1.00 90.56 316 LYS A CA 1
ATOM 2477 C C . LYS A 1 316 ? -19.226 2.167 2.430 1.00 90.56 316 LYS A C 1
ATOM 2479 O O . LYS A 1 316 ? -18.443 1.227 2.313 1.00 90.56 316 LYS A O 1
ATOM 2484 N N . THR A 1 317 ? -19.144 3.276 1.698 1.00 94.44 317 THR A N 1
ATOM 2485 C CA . THR A 1 317 ? -18.139 3.493 0.662 1.00 94.44 317 THR A CA 1
ATOM 2486 C C . THR A 1 317 ? -17.659 4.937 0.656 1.00 94.44 317 THR A C 1
ATOM 2488 O O . THR A 1 317 ? -18.478 5.850 0.747 1.00 94.44 317 THR A O 1
ATOM 2491 N N . VAL A 1 318 ? -16.363 5.165 0.454 1.00 95.62 318 VAL A N 1
ATOM 2492 C CA . VAL A 1 318 ? -15.789 6.501 0.252 1.00 95.62 318 VAL A CA 1
ATOM 2493 C C . VAL A 1 318 ? -14.799 6.487 -0.908 1.00 95.62 318 VAL A C 1
ATOM 2495 O O . VAL A 1 318 ? -14.132 5.487 -1.171 1.00 95.62 318 VAL A O 1
ATOM 2498 N N . LYS A 1 319 ? -14.704 7.612 -1.616 1.00 96.12 319 LYS A N 1
ATOM 2499 C CA . LYS A 1 319 ? -13.688 7.839 -2.642 1.00 96.12 319 LYS A CA 1
ATOM 2500 C C . LYS A 1 319 ? -12.559 8.670 -2.045 1.00 96.12 319 LYS A C 1
ATOM 2502 O O . LYS A 1 319 ? -12.801 9.788 -1.598 1.00 96.12 319 LYS A O 1
ATOM 2507 N N . ILE A 1 320 ? -11.340 8.149 -2.085 1.00 96.06 320 ILE A N 1
ATOM 2508 C CA . ILE A 1 320 ? -10.140 8.869 -1.650 1.00 96.06 320 ILE A CA 1
ATOM 2509 C C . ILE A 1 320 ? -9.285 9.268 -2.850 1.00 96.06 320 ILE A C 1
ATOM 2511 O O . ILE A 1 320 ? -9.273 8.587 -3.879 1.00 96.06 320 ILE A O 1
ATOM 2515 N N . LYS A 1 321 ? -8.575 10.386 -2.703 1.00 95.62 321 LYS A N 1
ATOM 2516 C CA . LYS A 1 321 ? -7.597 10.895 -3.667 1.00 95.62 321 LYS A CA 1
ATOM 2517 C C . LYS A 1 321 ? -6.281 11.163 -2.950 1.00 95.62 321 LYS A C 1
ATOM 2519 O O . LYS A 1 321 ? -6.255 11.935 -1.989 1.00 95.62 321 LYS A O 1
ATOM 2524 N N . LEU A 1 322 ? -5.213 10.530 -3.416 1.00 95.12 322 LEU A N 1
ATOM 2525 C CA . LEU A 1 322 ? -3.870 10.633 -2.851 1.00 95.12 322 LEU A CA 1
ATOM 2526 C C . LEU A 1 322 ? -2.895 11.135 -3.920 1.00 95.12 322 LEU A C 1
ATOM 2528 O O . LEU A 1 322 ? -3.060 10.843 -5.105 1.00 95.12 322 LEU A O 1
ATOM 2532 N N . GLY A 1 323 ? -1.890 11.902 -3.498 1.00 92.44 323 GLY A N 1
ATOM 2533 C CA . GLY A 1 323 ? -0.795 12.325 -4.372 1.00 92.44 323 GLY A CA 1
ATOM 2534 C C . GLY A 1 323 ? 0.157 11.172 -4.705 1.00 92.44 323 GLY A C 1
ATOM 2535 O O . GLY A 1 323 ? -0.023 10.043 -4.259 1.00 92.44 323 GLY A O 1
ATOM 2536 N N . THR A 1 324 ? 1.199 11.456 -5.486 1.00 90.94 324 THR A N 1
ATOM 2537 C CA . THR A 1 324 ? 2.224 10.465 -5.877 1.00 90.94 324 THR A CA 1
ATOM 2538 C C . THR A 1 324 ? 3.608 10.753 -5.288 1.00 90.94 324 THR A C 1
ATOM 2540 O O . THR A 1 324 ? 4.609 10.175 -5.730 1.00 90.94 324 THR A O 1
ATOM 2543 N N . ASP A 1 325 ? 3.674 11.666 -4.313 1.00 84.75 325 ASP A N 1
ATOM 2544 C CA . ASP A 1 325 ? 4.912 12.054 -3.632 1.00 84.75 325 ASP A CA 1
ATOM 2545 C C . ASP A 1 325 ? 5.525 10.868 -2.885 1.00 84.75 325 ASP A C 1
ATOM 2547 O O . ASP A 1 325 ? 6.720 10.599 -3.010 1.00 84.75 325 ASP A O 1
ATOM 2551 N N . GLN A 1 326 ? 4.692 10.106 -2.177 1.00 86.50 326 GLN A N 1
ATOM 2552 C CA . GLN A 1 326 ? 5.099 8.854 -1.548 1.00 86.50 326 GLN A CA 1
ATOM 2553 C C . GLN A 1 326 ? 4.875 7.680 -2.510 1.00 86.50 326 GLN A C 1
ATOM 2555 O O . GLN A 1 326 ? 3.993 7.769 -3.369 1.00 86.50 326 GLN A O 1
ATOM 2560 N N . PRO A 1 327 ? 5.675 6.601 -2.428 1.00 87.75 327 PRO A N 1
ATOM 2561 C CA . PRO A 1 327 ? 5.519 5.431 -3.296 1.00 87.75 327 PRO A CA 1
ATOM 2562 C C . PRO A 1 327 ? 4.366 4.509 -2.870 1.00 87.75 327 PRO A C 1
ATOM 2564 O O . PRO A 1 327 ? 3.794 3.820 -3.721 1.00 87.75 327 PRO A O 1
ATOM 2567 N N . ILE A 1 328 ? 4.050 4.495 -1.571 1.00 94.06 328 ILE A N 1
ATOM 2568 C CA . ILE A 1 328 ? 3.052 3.638 -0.930 1.00 94.06 328 ILE A CA 1
ATOM 2569 C C . ILE A 1 328 ? 2.360 4.451 0.167 1.00 94.06 328 ILE A C 1
ATOM 2571 O O . ILE A 1 328 ? 3.036 5.177 0.889 1.00 94.06 328 ILE A O 1
ATOM 2575 N N . TYR A 1 329 ? 1.043 4.301 0.292 1.00 95.88 329 TYR A N 1
ATOM 2576 C CA . TYR A 1 329 ? 0.248 4.788 1.420 1.00 95.88 329 TYR A CA 1
ATOM 2577 C C . TYR A 1 329 ? -0.406 3.609 2.134 1.00 95.88 329 TYR A C 1
ATOM 2579 O O . TYR A 1 329 ? -0.914 2.704 1.472 1.00 95.88 329 TYR A O 1
ATOM 2587 N N . LYS A 1 330 ? -0.457 3.629 3.464 1.00 96.81 330 LYS A N 1
ATOM 2588 C CA . LYS A 1 330 ? -1.114 2.593 4.265 1.00 96.81 330 LYS A CA 1
ATOM 2589 C C . LYS A 1 330 ? -2.506 3.052 4.686 1.00 96.81 330 LYS A C 1
ATOM 2591 O O . LYS A 1 330 ? -2.639 4.007 5.448 1.00 96.81 330 LYS A O 1
ATOM 2596 N N . LEU A 1 331 ? -3.543 2.372 4.206 1.00 97.44 331 LEU A N 1
ATOM 2597 C CA . LEU A 1 331 ? -4.935 2.682 4.526 1.00 97.44 331 LEU A CA 1
ATOM 2598 C C . LEU A 1 331 ? -5.469 1.787 5.647 1.00 97.44 331 LEU A C 1
ATOM 2600 O O . LEU A 1 331 ? -5.376 0.566 5.546 1.00 97.44 331 LEU A O 1
ATOM 2604 N N . SER A 1 332 ? -6.092 2.382 6.663 1.00 96.94 332 SER A N 1
ATOM 2605 C CA . SER A 1 332 ? -6.868 1.685 7.703 1.00 96.94 332 SER A CA 1
ATOM 2606 C C . SER A 1 332 ? -8.112 2.497 8.093 1.00 96.94 332 SER A C 1
ATOM 2608 O O . SER A 1 332 ? -8.324 3.615 7.617 1.00 96.94 332 SER A O 1
ATOM 2610 N N . MET A 1 333 ? -8.997 1.922 8.905 1.00 95.44 333 MET A N 1
ATOM 2611 C CA . MET A 1 333 ? -10.226 2.561 9.370 1.00 95.44 333 MET A CA 1
ATOM 2612 C C . MET A 1 333 ? -10.528 2.211 10.829 1.00 95.44 333 MET A C 1
ATOM 2614 O O . MET A 1 333 ? -10.178 1.135 11.302 1.00 95.44 333 MET A O 1
ATOM 2618 N N . ILE A 1 334 ? -11.226 3.109 11.522 1.00 93.25 334 ILE A N 1
ATOM 2619 C CA . ILE A 1 334 ? -11.710 2.927 12.898 1.00 93.25 334 ILE A CA 1
ATOM 2620 C C . ILE A 1 334 ? -13.227 3.137 12.922 1.00 93.25 334 ILE A C 1
ATOM 2622 O O . ILE A 1 334 ? -13.726 4.091 12.321 1.00 93.25 334 ILE A O 1
ATOM 2626 N N . THR A 1 335 ? -13.958 2.279 13.631 1.00 91.12 335 THR A N 1
ATOM 2627 C CA . THR A 1 335 ? -15.382 2.471 13.934 1.00 91.12 335 THR A CA 1
ATOM 2628 C C . THR A 1 335 ? -15.525 3.431 15.112 1.00 91.12 335 THR A C 1
ATOM 2630 O O . THR A 1 335 ? -14.929 3.226 16.172 1.00 91.12 335 THR A O 1
ATOM 2633 N N . LEU A 1 336 ? -16.330 4.474 14.929 1.00 89.06 336 LEU A N 1
ATOM 2634 C CA . LEU A 1 336 ? -16.698 5.431 15.967 1.00 89.06 336 LEU A CA 1
ATOM 2635 C C . LEU A 1 336 ? -18.052 5.041 16.558 1.00 89.06 336 LEU A C 1
ATOM 2637 O O . LEU A 1 336 ? -18.943 4.594 15.835 1.00 89.06 336 LEU A O 1
ATOM 2641 N N . SER A 1 337 ? -18.218 5.238 17.861 1.00 83.12 337 SER A N 1
ATOM 2642 C CA . SER A 1 337 ? -19.498 5.063 18.548 1.00 83.12 337 SER A CA 1
ATOM 2643 C C . SER A 1 337 ? -20.074 6.396 19.016 1.00 83.12 337 SER A C 1
ATOM 2645 O O . SER A 1 337 ? -19.408 7.436 18.976 1.00 83.12 337 SER A O 1
ATOM 2647 N N . ASP A 1 338 ? -21.337 6.379 19.427 1.00 73.56 338 ASP A N 1
ATOM 2648 C CA . ASP A 1 338 ? -22.022 7.466 20.138 1.00 73.56 338 ASP A CA 1
ATOM 2649 C C . ASP A 1 338 ? -21.306 7.879 21.443 1.00 73.56 338 ASP A C 1
ATOM 2651 O O . ASP A 1 338 ? -21.523 8.968 21.976 1.00 73.56 338 ASP A O 1
ATOM 2655 N N . LYS A 1 339 ? -20.401 7.024 21.929 1.00 70.00 339 LYS A N 1
ATOM 2656 C CA . LYS A 1 339 ? -19.597 7.185 23.139 1.00 70.00 339 LYS A CA 1
ATOM 2657 C C . LYS A 1 339 ? -18.124 7.460 22.768 1.00 70.00 339 LYS A C 1
ATOM 2659 O O . LYS A 1 339 ? -17.408 6.534 22.393 1.00 70.00 339 LYS A O 1
ATOM 2664 N N . PRO A 1 340 ? -17.597 8.695 22.925 1.00 57.69 340 PRO A N 1
ATOM 2665 C CA . PRO A 1 340 ? -16.280 9.103 22.403 1.00 57.69 340 PRO A CA 1
ATOM 2666 C C . PRO A 1 340 ? -15.086 8.233 22.830 1.00 57.69 340 PRO A C 1
ATOM 2668 O O . PRO A 1 340 ? -14.088 8.158 22.117 1.00 57.69 340 PRO A O 1
ATOM 2671 N N . GLN A 1 341 ? -15.176 7.577 23.991 1.00 62.66 341 GLN A N 1
ATOM 2672 C CA . GLN A 1 341 ? -14.115 6.727 24.544 1.00 62.66 341 GLN A CA 1
ATOM 2673 C C . GLN A 1 341 ? -14.207 5.251 24.115 1.00 62.66 341 GLN A C 1
ATOM 2675 O O . GLN A 1 341 ? -13.337 4.466 24.479 1.00 62.66 341 GLN A O 1
ATOM 2680 N N . ALA A 1 342 ? -15.220 4.863 23.335 1.00 67.12 342 ALA A N 1
ATOM 2681 C CA . ALA A 1 342 ? -15.472 3.485 22.912 1.00 67.12 342 ALA A CA 1
ATOM 2682 C C . ALA A 1 342 ? -15.321 3.320 21.388 1.00 67.12 342 ALA A C 1
ATOM 2684 O O . ALA A 1 342 ? -16.201 2.772 20.724 1.00 67.12 342 ALA A O 1
ATOM 2685 N N . SER A 1 343 ? -14.232 3.837 20.811 1.00 81.56 343 SER A N 1
ATOM 2686 C CA . SER A 1 343 ? -13.885 3.551 19.409 1.00 81.56 343 SER A CA 1
ATOM 2687 C C . SER A 1 343 ? -13.309 2.139 19.275 1.00 81.56 343 SER A C 1
ATOM 2689 O O . SER A 1 343 ? -12.741 1.605 20.230 1.00 81.56 343 SER A O 1
ATOM 2691 N N . SER A 1 344 ? -13.446 1.529 18.098 1.00 86.06 344 SER A N 1
ATOM 2692 C CA . SER A 1 344 ? -12.805 0.240 17.827 1.00 86.06 344 SER A CA 1
ATOM 2693 C C . SER A 1 344 ? -11.279 0.367 17.765 1.00 86.06 344 SER A C 1
ATOM 2695 O O . SER A 1 344 ? -10.723 1.458 17.635 1.00 86.06 344 SER A O 1
ATOM 2697 N N . GLU A 1 345 ? -10.598 -0.776 17.756 1.00 87.69 345 GLU A N 1
ATOM 2698 C CA . GLU A 1 345 ? -9.225 -0.863 17.248 1.00 87.69 345 GLU A CA 1
ATOM 2699 C C . GLU A 1 345 ? -9.183 -0.539 15.738 1.00 87.69 345 GLU A C 1
ATOM 2701 O O . GLU A 1 345 ? -10.225 -0.421 15.078 1.00 87.69 345 GLU A O 1
ATOM 2706 N N . GLU A 1 346 ? -7.982 -0.369 15.182 1.00 91.56 346 GLU A N 1
ATOM 2707 C CA . GLU A 1 346 ? -7.810 -0.193 13.737 1.00 91.56 346 GLU A CA 1
ATOM 2708 C C . GLU A 1 346 ? -8.197 -1.463 12.962 1.00 91.56 346 GLU A C 1
ATOM 2710 O O . GLU A 1 346 ? -7.975 -2.591 13.403 1.00 91.56 346 GLU A O 1
ATOM 2715 N N . SER A 1 347 ? -8.769 -1.271 11.776 1.00 94.00 347 SER A N 1
ATOM 2716 C CA . SER A 1 347 ? -9.075 -2.335 10.821 1.00 94.00 347 SER A CA 1
ATOM 2717 C C . SER A 1 347 ? -7.830 -3.051 10.293 1.00 94.00 347 SER A C 1
ATOM 2719 O O . SER A 1 347 ? -6.688 -2.642 10.511 1.00 94.00 347 SER A O 1
ATOM 2721 N N . ASN A 1 348 ? -8.057 -4.054 9.435 1.00 94.62 348 ASN A N 1
ATOM 2722 C CA . ASN A 1 348 ? -7.015 -4.497 8.513 1.00 94.62 348 ASN A CA 1
ATOM 2723 C C . ASN A 1 348 ? -6.449 -3.305 7.723 1.00 94.62 348 ASN A C 1
ATOM 2725 O O . ASN A 1 348 ? -7.185 -2.387 7.349 1.00 94.62 348 ASN A O 1
ATOM 2729 N N . SER A 1 349 ? -5.143 -3.340 7.471 1.00 95.50 349 SER A N 1
ATOM 2730 C CA . SER A 1 349 ? -4.462 -2.337 6.656 1.00 95.50 349 SER A CA 1
ATOM 2731 C C . SER A 1 349 ? -4.378 -2.776 5.195 1.00 95.50 349 SER A C 1
ATOM 2733 O O . SER A 1 349 ? -4.222 -3.965 4.917 1.00 95.50 349 SER A O 1
ATOM 2735 N N . VAL A 1 350 ? -4.462 -1.821 4.271 1.00 96.75 350 VAL A N 1
ATOM 2736 C CA . VAL A 1 350 ? -4.315 -2.042 2.826 1.00 96.75 350 VAL A CA 1
ATOM 2737 C C . VAL A 1 350 ? -3.264 -1.085 2.274 1.00 96.75 350 VAL A C 1
ATOM 2739 O O . VAL A 1 350 ? -3.394 0.129 2.429 1.00 96.75 350 VAL A O 1
ATOM 2742 N N . ASP A 1 351 ? -2.248 -1.624 1.603 1.00 96.62 351 ASP A N 1
ATOM 2743 C CA . ASP A 1 351 ? -1.199 -0.823 0.970 1.00 96.62 351 ASP A CA 1
ATOM 2744 C C . ASP A 1 351 ? -1.653 -0.322 -0.408 1.00 96.62 351 ASP A C 1
ATOM 2746 O O . ASP A 1 351 ? -2.035 -1.094 -1.292 1.00 96.62 351 ASP A O 1
ATOM 2750 N N . LEU A 1 352 ? -1.591 0.992 -0.607 1.00 95.56 352 LEU A N 1
ATOM 2751 C CA . LEU A 1 352 ? -1.955 1.677 -1.844 1.00 95.56 352 LEU A CA 1
ATOM 2752 C C . LEU A 1 352 ? -0.691 2.136 -2.570 1.00 95.56 352 LEU A C 1
ATOM 2754 O O . LEU A 1 352 ? -0.022 3.079 -2.154 1.00 95.56 352 LEU A O 1
ATOM 2758 N N . LEU A 1 353 ? -0.376 1.472 -3.682 1.00 94.25 353 LEU A N 1
ATOM 2759 C CA . LEU A 1 353 ? 0.836 1.709 -4.472 1.00 94.25 353 LEU A CA 1
ATOM 2760 C C . LEU A 1 353 ? 0.672 2.913 -5.420 1.00 94.25 353 LEU A C 1
ATOM 2762 O O . LEU A 1 353 ? 0.393 2.757 -6.613 1.00 94.25 353 LEU A O 1
ATOM 2766 N N . SER A 1 354 ? 0.869 4.124 -4.903 1.00 93.56 354 SER A N 1
ATOM 2767 C CA . SER A 1 354 ? 0.798 5.388 -5.659 1.00 93.56 354 SER A CA 1
ATOM 2768 C C . SER A 1 354 ? 1.888 5.535 -6.722 1.00 93.56 354 SER A C 1
ATOM 2770 O O . SER A 1 354 ? 1.694 6.262 -7.696 1.00 93.56 354 SER A O 1
ATOM 2772 N N . GLN A 1 355 ? 3.008 4.815 -6.606 1.00 90.25 355 GLN A N 1
ATOM 2773 C CA . GLN A 1 355 ? 4.090 4.856 -7.599 1.00 90.25 355 GLN A CA 1
ATOM 2774 C C . GLN A 1 355 ? 3.650 4.486 -9.028 1.00 90.25 355 GLN A C 1
ATOM 2776 O O . GLN A 1 355 ? 4.250 4.972 -9.985 1.00 90.25 355 GLN A O 1
ATOM 2781 N N . ASN A 1 356 ? 2.593 3.678 -9.184 1.00 91.25 356 ASN A N 1
ATOM 2782 C CA . ASN A 1 356 ? 2.060 3.284 -10.497 1.00 91.25 356 ASN A CA 1
ATOM 2783 C C . ASN A 1 356 ? 1.427 4.465 -11.255 1.00 91.25 356 ASN A C 1
ATOM 2785 O O . ASN A 1 356 ? 1.301 4.419 -12.472 1.00 91.25 356 ASN A O 1
ATOM 2789 N N . PHE A 1 357 ? 1.058 5.530 -10.538 1.00 93.44 357 PHE A N 1
ATOM 2790 C CA . PHE A 1 357 ? 0.430 6.734 -11.085 1.00 93.44 357 PHE A CA 1
ATOM 2791 C C . PHE A 1 357 ? 1.443 7.874 -11.282 1.00 93.44 357 PHE A C 1
ATOM 2793 O O . PHE A 1 357 ? 1.066 9.014 -11.542 1.00 93.44 357 PHE A O 1
ATOM 2800 N N . ARG A 1 358 ? 2.751 7.610 -11.153 1.00 91.50 358 ARG A N 1
ATOM 2801 C CA . ARG A 1 358 ? 3.797 8.584 -11.509 1.00 91.50 358 ARG A CA 1
ATOM 2802 C C . ARG A 1 358 ? 3.884 8.753 -13.036 1.00 91.50 358 ARG A C 1
ATOM 2804 O O . ARG A 1 358 ? 3.426 7.877 -13.777 1.00 91.50 358 ARG A O 1
ATOM 2811 N N . PRO A 1 359 ? 4.475 9.856 -13.538 1.00 91.31 359 PRO A N 1
ATOM 2812 C CA . PRO A 1 359 ? 4.663 10.040 -14.974 1.00 91.31 359 PRO A CA 1
ATOM 2813 C C . PRO A 1 359 ? 5.387 8.853 -15.596 1.00 91.31 359 PRO A C 1
ATOM 2815 O O . PRO A 1 359 ? 6.355 8.339 -15.027 1.00 91.31 359 PRO A O 1
ATOM 2818 N N . PHE A 1 360 ? 4.930 8.431 -16.776 1.00 92.56 360 PHE A N 1
ATOM 2819 C CA . PHE A 1 360 ? 5.620 7.388 -17.520 1.00 92.56 360 PHE A CA 1
ATOM 2820 C C . PHE A 1 360 ? 7.053 7.835 -17.823 1.00 92.56 360 PHE A C 1
ATOM 2822 O O . PHE A 1 360 ? 7.294 8.885 -18.431 1.00 92.56 360 PHE A O 1
ATOM 2829 N N . CYS A 1 361 ? 8.002 7.022 -17.376 1.00 90.69 361 CYS A N 1
ATOM 2830 C CA . CYS A 1 361 ? 9.422 7.272 -17.505 1.00 90.69 361 CYS A CA 1
ATOM 2831 C C . CYS A 1 361 ? 10.158 5.947 -17.719 1.00 90.69 361 CYS A C 1
ATOM 2833 O O . CYS A 1 361 ? 9.966 4.981 -16.982 1.00 90.69 361 CYS A O 1
ATOM 2835 N N . PHE A 1 362 ? 11.032 5.902 -18.721 1.00 91.12 362 PHE A N 1
ATOM 2836 C CA . PHE A 1 362 ? 12.023 4.826 -18.845 1.00 91.12 362 PHE A CA 1
ATOM 2837 C C . PHE A 1 362 ? 13.420 5.348 -19.192 1.00 91.12 362 PHE A C 1
ATOM 2839 O O . PHE A 1 362 ? 14.389 4.616 -19.036 1.00 91.12 362 PHE A O 1
ATOM 2846 N N . TYR A 1 363 ? 13.526 6.596 -19.660 1.00 91.56 363 TYR A N 1
ATOM 2847 C CA . TYR A 1 363 ? 14.774 7.238 -20.049 1.00 91.56 363 TYR A CA 1
ATOM 2848 C C . TYR A 1 363 ? 14.676 8.751 -19.866 1.00 91.56 363 TYR A C 1
ATOM 2850 O O . TYR A 1 363 ? 13.621 9.338 -20.111 1.00 91.56 363 TYR A O 1
ATOM 2858 N N . CYS A 1 364 ? 15.776 9.378 -19.462 1.00 89.81 364 CYS A N 1
ATOM 2859 C CA . CYS A 1 364 ? 15.906 10.819 -19.290 1.00 89.81 364 CYS A CA 1
ATOM 2860 C C . CYS A 1 364 ? 17.247 11.303 -19.828 1.00 89.81 364 CYS A C 1
ATOM 2862 O O . CYS A 1 364 ? 18.301 10.798 -19.443 1.00 89.81 364 CYS A O 1
ATOM 2864 N N . TYR A 1 365 ? 17.212 12.326 -20.677 1.00 89.12 365 TYR A N 1
ATOM 2865 C CA . TYR A 1 365 ? 18.419 13.023 -21.115 1.00 89.12 365 TYR A CA 1
ATOM 2866 C C . TYR A 1 365 ? 18.947 13.950 -20.021 1.00 89.12 365 TYR A C 1
ATOM 2868 O O . TYR A 1 365 ? 18.169 14.644 -19.359 1.00 89.12 365 TYR A O 1
ATOM 2876 N N . HIS A 1 366 ? 20.274 14.011 -19.886 1.00 86.50 366 HIS A N 1
ATOM 2877 C CA . HIS A 1 366 ? 20.941 14.890 -18.919 1.00 86.50 366 HIS A CA 1
ATOM 2878 C C . HIS A 1 366 ? 20.595 16.373 -19.136 1.00 86.50 366 HIS A C 1
ATOM 2880 O O . HIS A 1 366 ? 20.536 17.136 -18.183 1.00 86.50 366 HIS A O 1
ATOM 2886 N N . SER A 1 367 ? 20.319 16.767 -20.381 1.00 83.06 367 SER A N 1
ATOM 2887 C CA . SER A 1 367 ? 19.973 18.136 -20.783 1.00 83.06 367 SER A CA 1
ATOM 2888 C C . SER A 1 367 ? 18.507 18.528 -20.559 1.00 83.06 367 SER A C 1
ATOM 2890 O O . SER A 1 367 ? 18.158 19.683 -20.784 1.00 83.06 367 SER A O 1
ATOM 2892 N N . ILE A 1 368 ? 17.643 17.587 -20.162 1.00 84.62 368 ILE A N 1
ATOM 2893 C CA . ILE A 1 368 ? 16.197 17.820 -19.985 1.00 84.62 368 ILE A CA 1
ATOM 2894 C C . ILE A 1 368 ? 15.796 17.696 -18.522 1.00 84.62 368 ILE A C 1
ATOM 2896 O O . ILE A 1 368 ? 14.945 18.441 -18.039 1.00 84.62 368 ILE A O 1
ATOM 2900 N N . HIS A 1 369 ? 16.353 16.706 -17.826 1.00 85.19 369 HIS A N 1
ATOM 2901 C CA . HIS A 1 369 ? 15.951 16.431 -16.461 1.00 85.19 369 HIS A CA 1
ATOM 2902 C C . HIS A 1 369 ? 16.431 17.531 -15.513 1.00 85.19 369 HIS A C 1
ATOM 2904 O O . HIS A 1 369 ? 17.614 17.865 -15.476 1.00 85.19 369 HIS A O 1
ATOM 2910 N N . ILE A 1 370 ? 15.510 18.041 -14.697 1.00 85.88 370 ILE A N 1
ATOM 2911 C CA . ILE A 1 370 ? 15.804 19.031 -13.667 1.00 85.88 370 ILE A CA 1
ATOM 2912 C C . ILE A 1 370 ? 15.747 18.321 -12.318 1.00 85.88 370 ILE A C 1
ATOM 2914 O O . ILE A 1 370 ? 14.718 17.753 -11.943 1.00 85.88 370 ILE A O 1
ATOM 2918 N N . ARG A 1 371 ? 16.859 18.356 -11.576 1.00 83.44 371 ARG A N 1
ATOM 2919 C CA . ARG A 1 371 ? 16.950 17.747 -10.243 1.00 83.44 371 ARG A CA 1
ATOM 2920 C C . ARG A 1 371 ? 15.835 18.303 -9.349 1.00 83.44 371 ARG A C 1
ATOM 2922 O O . ARG A 1 371 ? 15.643 19.512 -9.281 1.00 83.44 371 ARG A O 1
ATOM 2929 N N . ASN A 1 372 ? 15.132 17.414 -8.648 1.00 83.69 372 ASN A N 1
ATOM 2930 C CA . ASN A 1 372 ? 14.002 17.711 -7.754 1.00 83.69 372 ASN A CA 1
ATOM 2931 C C . ASN A 1 372 ? 12.720 18.238 -8.426 1.00 83.69 372 ASN A C 1
ATOM 2933 O O . ASN A 1 372 ? 11.742 18.481 -7.716 1.00 83.69 372 ASN A O 1
ATOM 2937 N N . ALA A 1 373 ? 12.670 18.380 -9.756 1.00 86.19 373 ALA A N 1
ATOM 2938 C CA . ALA A 1 373 ? 11.426 18.718 -10.439 1.00 86.19 373 ALA A CA 1
ATOM 2939 C C . ALA A 1 373 ? 10.400 17.585 -10.279 1.00 86.19 373 ALA A C 1
ATOM 2941 O O . ALA A 1 373 ? 10.716 16.405 -10.451 1.00 86.19 373 ALA A O 1
ATOM 2942 N N . ARG A 1 374 ? 9.155 17.952 -9.965 1.00 84.31 374 ARG A N 1
ATOM 2943 C CA . ARG A 1 374 ? 8.031 17.025 -9.776 1.00 84.31 374 ARG A CA 1
ATOM 2944 C C . ARG A 1 374 ? 6.945 17.301 -10.802 1.00 84.31 374 ARG A C 1
ATOM 2946 O O . ARG A 1 374 ? 6.825 18.419 -11.286 1.00 84.31 374 ARG A O 1
ATOM 2953 N N . TRP A 1 375 ? 6.157 16.283 -11.125 1.00 84.56 375 TRP A N 1
ATOM 2954 C CA . TRP A 1 375 ? 4.977 16.447 -11.971 1.00 84.56 375 TRP A CA 1
ATOM 2955 C C . TRP A 1 375 ? 4.016 17.485 -11.364 1.00 84.56 375 TRP A C 1
ATOM 2957 O O . TRP A 1 375 ? 3.815 17.445 -10.148 1.00 84.56 375 TRP A O 1
ATOM 2967 N N . PRO A 1 376 ? 3.409 18.387 -12.160 1.00 87.69 376 PRO A N 1
ATOM 2968 C CA . PRO A 1 376 ? 3.433 18.469 -13.627 1.00 87.69 376 PRO A CA 1
ATOM 2969 C C . PRO A 1 376 ? 4.542 19.356 -14.223 1.00 87.69 376 PRO A C 1
ATOM 2971 O O . PRO A 1 376 ? 4.512 19.643 -15.418 1.00 87.69 376 PRO A O 1
ATOM 2974 N N . SER A 1 377 ? 5.519 19.801 -13.431 1.00 87.00 377 SER A N 1
ATOM 2975 C CA . SER A 1 377 ? 6.587 20.688 -13.905 1.00 87.00 377 SER A CA 1
ATOM 2976 C C . SER A 1 377 ? 7.467 20.026 -14.970 1.00 87.00 377 SER A C 1
ATOM 2978 O O . SER A 1 377 ? 7.758 18.829 -14.906 1.00 87.00 377 SER A O 1
ATOM 2980 N N . GLN A 1 378 ? 7.945 20.818 -15.931 1.00 83.88 378 GLN A N 1
ATOM 2981 C CA . GLN A 1 378 ? 8.871 20.353 -16.965 1.00 83.88 378 GLN A CA 1
ATOM 2982 C C . GLN A 1 378 ? 10.153 19.771 -16.345 1.00 83.88 378 GLN A C 1
ATOM 2984 O O . GLN A 1 378 ? 10.640 20.255 -15.322 1.00 83.88 378 GLN A O 1
ATOM 2989 N N . GLY A 1 379 ? 10.702 18.715 -16.956 1.00 79.75 379 GLY A N 1
ATOM 2990 C CA . GLY A 1 379 ? 11.939 18.088 -16.480 1.00 79.75 379 GLY A CA 1
ATOM 2991 C C . GLY A 1 379 ? 11.749 17.096 -15.324 1.00 79.75 379 GLY A C 1
ATOM 2992 O O . GLY A 1 379 ? 12.736 16.546 -14.837 1.00 79.75 379 GLY A O 1
ATOM 2993 N N . CYS A 1 380 ? 10.510 16.782 -14.926 1.00 79.69 380 CYS A N 1
ATOM 2994 C CA . CYS A 1 380 ? 10.155 15.850 -13.840 1.00 79.69 380 CYS A CA 1
ATOM 2995 C C . CYS A 1 380 ? 10.295 14.345 -14.172 1.00 79.69 380 CYS A C 1
ATOM 2997 O O . CYS A 1 380 ? 9.594 13.503 -13.613 1.00 79.69 380 CYS A O 1
ATOM 2999 N N . CYS A 1 381 ? 11.197 13.987 -15.087 1.00 84.38 381 CYS A N 1
ATOM 3000 C CA . CYS A 1 381 ? 11.366 12.639 -15.653 1.00 84.38 381 CYS A CA 1
ATOM 3001 C C . CYS A 1 381 ? 10.260 12.149 -16.603 1.00 84.38 381 CYS A C 1
ATOM 3003 O O . CYS A 1 381 ? 10.242 10.966 -16.937 1.00 84.38 381 CYS A O 1
ATOM 3005 N N . LYS A 1 382 ? 9.355 13.007 -17.084 1.00 89.50 382 LYS A N 1
ATOM 3006 C CA . LYS A 1 382 ? 8.350 12.612 -18.083 1.00 89.50 382 LYS A CA 1
ATOM 3007 C C . LYS A 1 382 ? 9.031 12.188 -19.391 1.00 89.50 382 LYS A C 1
ATOM 3009 O O . LYS A 1 382 ? 9.769 12.969 -19.992 1.00 89.50 382 LYS A O 1
ATOM 3014 N N . TYR A 1 383 ? 8.764 10.975 -19.880 1.00 87.81 383 TYR A N 1
ATOM 3015 C CA . TYR A 1 383 ? 9.407 10.507 -21.114 1.00 87.81 383 TYR A CA 1
ATOM 3016 C C . TYR A 1 383 ? 8.994 11.315 -22.355 1.00 87.81 383 TYR A C 1
ATOM 3018 O O . TYR A 1 383 ? 9.804 11.478 -23.265 1.00 87.81 383 TYR A O 1
ATOM 3026 N N . GLN A 1 384 ? 7.783 11.880 -22.392 1.00 87.75 384 GLN A N 1
ATOM 3027 C CA . GLN A 1 384 ? 7.337 12.708 -23.520 1.00 87.75 384 GLN A CA 1
ATOM 3028 C C . GLN A 1 384 ? 8.283 13.899 -23.774 1.00 87.75 384 GLN A C 1
ATOM 3030 O O . GLN A 1 384 ? 8.598 14.179 -24.931 1.00 87.75 384 GLN A O 1
ATOM 3035 N N . ASP A 1 385 ? 8.841 14.509 -22.720 1.00 86.06 385 ASP A N 1
ATOM 3036 C CA . ASP A 1 385 ? 9.851 15.572 -22.837 1.00 86.06 385 ASP A CA 1
ATOM 3037 C C . ASP A 1 385 ? 11.104 15.056 -23.572 1.00 86.06 385 ASP A C 1
ATOM 3039 O O . ASP A 1 385 ? 11.642 15.709 -24.471 1.00 86.06 385 ASP A O 1
ATOM 3043 N N . SER A 1 386 ? 11.532 13.829 -23.248 1.00 85.94 386 SER A N 1
ATOM 3044 C CA . SER A 1 386 ? 12.663 13.157 -23.903 1.00 85.94 386 SER A CA 1
ATOM 3045 C C . SER A 1 386 ? 12.382 12.826 -25.371 1.00 85.94 386 SER A C 1
ATOM 3047 O O . SER A 1 386 ? 13.251 13.027 -26.220 1.00 85.94 386 SER A O 1
ATOM 3049 N N . VAL A 1 387 ? 11.166 12.386 -25.708 1.00 84.38 387 VAL A N 1
ATOM 3050 C CA . VAL A 1 387 ? 10.758 12.130 -27.104 1.00 84.38 387 VAL A CA 1
ATOM 3051 C C . VAL A 1 387 ? 10.754 13.415 -27.925 1.00 84.38 387 VAL A C 1
ATOM 3053 O O . VAL A 1 387 ? 11.236 13.430 -29.062 1.00 84.38 387 VAL A O 1
ATOM 3056 N N . MET A 1 388 ? 10.229 14.508 -27.367 1.00 83.50 388 MET A N 1
ATOM 3057 C CA . MET A 1 388 ? 10.213 15.808 -28.040 1.00 83.50 388 MET A CA 1
ATOM 3058 C C . MET A 1 388 ? 11.633 16.295 -28.345 1.00 83.50 388 MET A C 1
ATOM 3060 O O . MET A 1 388 ? 11.907 16.721 -29.470 1.00 83.50 388 MET A O 1
ATOM 3064 N N . TYR A 1 389 ? 12.552 16.154 -27.392 1.00 83.69 389 TYR A N 1
ATOM 3065 C CA . TYR A 1 389 ? 13.963 16.485 -27.584 1.00 83.69 389 TYR A CA 1
ATOM 3066 C C . TYR A 1 389 ? 14.645 15.613 -28.651 1.00 83.69 389 TYR A C 1
ATOM 3068 O O . TYR A 1 389 ? 15.322 16.128 -29.545 1.00 83.69 389 TYR A O 1
ATOM 3076 N N . GLU A 1 390 ? 14.408 14.297 -28.643 1.00 82.62 390 GLU A N 1
ATOM 3077 C CA . GLU A 1 390 ? 14.921 13.380 -29.675 1.00 82.62 390 GLU A CA 1
ATOM 3078 C C . GLU A 1 390 ? 14.493 13.786 -31.091 1.00 82.62 390 GLU A C 1
ATOM 3080 O O . GLU A 1 390 ? 15.282 13.703 -32.042 1.00 82.62 390 GLU A O 1
ATOM 3085 N N . ARG A 1 391 ? 13.243 14.242 -31.242 1.00 79.12 391 ARG A N 1
ATOM 3086 C CA . ARG A 1 391 ? 12.690 14.695 -32.527 1.00 79.12 391 ARG A CA 1
ATOM 3087 C C . ARG A 1 391 ? 13.356 15.969 -33.044 1.00 79.12 391 ARG A C 1
ATOM 3089 O O . ARG A 1 391 ? 13.431 16.145 -34.266 1.00 79.12 391 ARG A O 1
ATOM 3096 N N . GLN A 1 392 ? 13.829 16.837 -32.149 1.00 78.12 392 GLN A N 1
ATOM 3097 C CA . GLN A 1 392 ? 14.533 18.075 -32.499 1.00 78.12 392 GLN A CA 1
ATOM 3098 C C . GLN A 1 392 ? 15.971 17.802 -32.955 1.00 78.12 392 GLN A C 1
ATOM 3100 O O . GLN A 1 392 ? 16.423 18.378 -33.942 1.00 78.12 392 GLN A O 1
ATOM 3105 N N . LEU A 1 393 ? 16.670 16.861 -32.314 1.00 69.94 393 LEU A N 1
ATOM 3106 C CA . LEU A 1 393 ? 18.085 16.568 -32.591 1.00 69.94 393 LEU A CA 1
ATOM 3107 C C . LEU A 1 393 ? 18.349 15.617 -33.769 1.00 69.94 393 LEU A C 1
ATOM 3109 O O . LEU A 1 393 ? 19.494 15.225 -34.008 1.00 69.94 393 LEU A O 1
ATOM 3113 N N . ALA A 1 394 ? 17.305 15.249 -34.517 1.00 54.34 394 ALA A N 1
ATOM 3114 C CA . ALA A 1 394 ? 17.388 14.515 -35.780 1.00 54.34 394 ALA A CA 1
ATOM 3115 C C . ALA A 1 394 ? 18.381 13.325 -35.766 1.00 54.34 394 ALA A C 1
ATOM 3117 O O . ALA A 1 394 ? 19.276 13.225 -36.606 1.00 54.34 394 ALA A O 1
ATOM 3118 N N . LYS A 1 395 ? 18.163 12.368 -34.849 1.00 57.78 395 LYS A N 1
ATOM 3119 C CA . LYS A 1 395 ? 18.759 11.009 -34.846 1.00 57.78 395 LYS A CA 1
ATOM 3120 C C . LYS A 1 395 ? 20.250 10.882 -34.481 1.00 57.78 395 LYS A C 1
ATOM 3122 O O . LYS A 1 395 ? 20.794 9.788 -34.625 1.00 57.78 395 LYS A O 1
ATOM 3127 N N . LYS A 1 396 ? 20.915 11.920 -33.955 1.00 53.66 396 LYS A N 1
ATOM 3128 C CA . LYS A 1 396 ? 22.293 11.779 -33.421 1.00 53.66 396 LYS A CA 1
ATOM 3129 C C . LYS A 1 396 ? 22.382 10.991 -32.101 1.00 53.66 396 LYS A C 1
ATOM 3131 O O . LYS A 1 396 ? 23.457 10.520 -31.759 1.00 53.66 396 LYS A O 1
ATOM 3136 N N . LEU A 1 397 ? 21.263 10.803 -31.400 1.00 58.81 397 LEU A N 1
ATOM 3137 C CA . LEU A 1 397 ? 21.183 10.209 -30.055 1.00 58.81 397 LEU A CA 1
ATOM 3138 C C . LEU A 1 397 ? 20.675 8.755 -30.053 1.00 58.81 397 LEU A C 1
ATOM 3140 O O . LEU A 1 397 ? 19.963 8.337 -29.144 1.00 58.81 397 LEU A O 1
ATOM 3144 N N . ALA A 1 398 ? 20.961 8.003 -31.118 1.00 58.12 398 ALA A N 1
ATOM 3145 C CA . ALA A 1 398 ? 20.363 6.690 -31.333 1.00 58.12 398 ALA A CA 1
ATOM 3146 C C . ALA A 1 398 ? 20.838 5.649 -30.303 1.00 58.12 398 ALA A C 1
ATOM 3148 O O . ALA A 1 398 ? 22.037 5.482 -30.089 1.00 58.12 398 ALA A O 1
ATOM 3149 N N . ASN A 1 399 ? 19.888 4.888 -29.751 1.00 80.94 399 ASN A N 1
ATOM 3150 C CA . ASN A 1 399 ? 20.130 3.575 -29.151 1.00 80.94 399 ASN A CA 1
ATOM 3151 C C . ASN A 1 399 ? 20.899 2.730 -30.187 1.00 80.94 399 ASN A C 1
ATOM 3153 O O . ASN A 1 399 ? 20.356 2.481 -31.260 1.00 80.94 399 ASN A O 1
ATOM 3157 N N . GLN A 1 400 ? 22.172 2.393 -29.949 1.00 84.38 400 GLN A N 1
ATOM 3158 C CA . GLN A 1 400 ? 23.064 1.852 -30.989 1.00 84.38 400 GLN A CA 1
ATOM 3159 C C . GLN A 1 400 ? 22.944 0.333 -31.126 1.00 84.38 400 GLN A C 1
ATOM 3161 O O . GLN A 1 400 ? 23.001 -0.188 -32.237 1.00 84.38 400 GLN A O 1
ATOM 3166 N N . GLY A 1 401 ? 22.691 -0.375 -30.026 1.00 89.19 401 GLY A N 1
ATOM 3167 C CA . GLY A 1 401 ? 22.686 -1.830 -30.000 1.00 89.19 401 GLY A CA 1
ATOM 3168 C C . GLY A 1 401 ? 24.061 -2.450 -30.124 1.00 89.19 401 GLY A C 1
ATOM 3169 O O . GLY A 1 401 ? 25.052 -1.868 -29.687 1.00 89.19 401 GLY A O 1
ATOM 3170 N N . LEU A 1 402 ? 24.087 -3.623 -30.759 1.00 90.25 402 LEU A N 1
ATOM 3171 C CA . LEU A 1 402 ? 25.304 -4.342 -31.092 1.00 90.25 402 LEU A CA 1
ATOM 3172 C C . LEU A 1 402 ? 26.176 -3.513 -32.045 1.00 90.25 402 LEU A C 1
ATOM 3174 O O . LEU A 1 402 ? 25.764 -3.106 -33.137 1.00 90.25 402 LEU A O 1
ATOM 3178 N N . LEU A 1 403 ? 27.409 -3.266 -31.623 1.00 89.50 403 LEU A N 1
ATOM 3179 C CA . LEU A 1 403 ? 28.386 -2.480 -32.352 1.00 89.50 403 LEU A CA 1
ATOM 3180 C C . LEU A 1 403 ? 29.086 -3.356 -33.393 1.00 89.50 403 LEU A C 1
ATOM 3182 O O . LEU A 1 403 ? 29.621 -4.417 -33.096 1.00 89.50 403 LEU A O 1
ATOM 3186 N N . LYS A 1 404 ? 29.146 -2.872 -34.638 1.00 82.25 404 LYS A N 1
ATOM 3187 C CA . LYS A 1 404 ? 29.829 -3.581 -35.738 1.00 82.25 404 LYS A CA 1
ATOM 3188 C C . LYS A 1 404 ? 31.358 -3.588 -35.615 1.00 82.25 404 LYS A C 1
ATOM 3190 O O . LYS A 1 404 ? 32.025 -4.298 -36.358 1.00 82.25 404 LYS A O 1
ATOM 3195 N N . ARG A 1 405 ? 31.921 -2.730 -34.762 1.00 85.12 405 ARG A N 1
ATOM 3196 C CA . ARG A 1 405 ? 33.366 -2.584 -34.554 1.00 85.12 405 ARG A CA 1
ATOM 3197 C C . ARG A 1 405 ? 33.679 -2.906 -33.101 1.00 85.12 405 ARG A C 1
ATOM 3199 O O . ARG A 1 405 ? 32.916 -2.510 -32.227 1.00 85.12 405 ARG A O 1
ATOM 3206 N N . LYS A 1 406 ? 34.818 -3.559 -32.859 1.00 89.12 406 LYS A N 1
ATOM 3207 C CA . LYS A 1 406 ? 35.365 -3.737 -31.511 1.00 89.12 406 LYS A CA 1
ATOM 3208 C C . LYS A 1 406 ? 35.838 -2.373 -31.005 1.00 89.12 406 LYS A C 1
ATOM 3210 O O . LYS A 1 406 ? 36.840 -1.856 -31.495 1.00 89.12 406 LYS A O 1
ATOM 3215 N N . VAL A 1 407 ? 35.080 -1.761 -30.098 1.00 90.25 407 VAL A N 1
ATOM 3216 C CA . VAL A 1 407 ? 35.412 -0.449 -29.524 1.00 90.25 407 VAL A CA 1
ATOM 3217 C C . VAL A 1 407 ? 36.145 -0.673 -28.198 1.00 90.25 407 VAL A C 1
ATOM 3219 O O . VAL A 1 407 ? 35.571 -1.299 -27.309 1.00 90.25 407 VAL A O 1
ATOM 3222 N N . PRO A 1 408 ? 37.396 -0.212 -28.033 1.00 89.94 408 PRO A N 1
ATOM 3223 C CA . PRO A 1 408 ? 38.090 -0.348 -26.758 1.00 89.94 408 PRO A CA 1
ATOM 3224 C C . PRO A 1 408 ? 37.439 0.553 -25.690 1.00 89.94 408 PRO A C 1
ATOM 3226 O O . PRO A 1 408 ? 37.085 1.695 -26.000 1.00 89.94 408 PRO A O 1
ATOM 3229 N N . PRO A 1 409 ? 37.282 0.081 -24.440 1.00 89.62 409 PRO A N 1
ATOM 3230 C CA . PRO A 1 409 ? 36.902 0.932 -23.320 1.00 89.62 409 PRO A CA 1
ATOM 3231 C C . PRO A 1 409 ? 37.954 2.028 -23.080 1.00 89.62 409 PRO A C 1
ATOM 3233 O O . PRO A 1 409 ? 39.141 1.799 -23.326 1.00 89.62 409 PRO A O 1
ATOM 3236 N N . PRO A 1 410 ? 37.554 3.217 -22.601 1.00 88.94 410 PRO A N 1
ATOM 3237 C CA . PRO A 1 410 ? 38.490 4.289 -22.302 1.00 88.94 410 PRO A CA 1
ATOM 3238 C C . PRO A 1 410 ? 39.442 3.883 -21.174 1.00 88.94 410 PRO A C 1
ATOM 3240 O O . PRO A 1 410 ? 39.034 3.293 -20.175 1.00 88.94 410 PRO A O 1
ATOM 3243 N N . ALA A 1 411 ? 40.721 4.228 -21.325 1.00 85.50 411 ALA A N 1
ATOM 3244 C CA . ALA A 1 411 ? 41.726 4.030 -20.288 1.00 85.50 411 ALA A CA 1
ATOM 3245 C C . ALA A 1 411 ? 41.580 5.120 -19.213 1.00 85.50 411 ALA A C 1
ATOM 3247 O O . ALA A 1 411 ? 42.242 6.155 -19.263 1.00 85.50 411 ALA A O 1
ATOM 3248 N N . CYS A 1 412 ? 40.669 4.904 -18.266 1.00 87.69 412 CYS A N 1
ATOM 3249 C CA . CYS A 1 412 ? 40.423 5.811 -17.148 1.00 87.69 412 CYS A CA 1
ATOM 3250 C C . CYS A 1 412 ? 40.141 5.053 -15.847 1.00 87.69 412 CYS A C 1
ATOM 3252 O O . CYS A 1 412 ? 39.672 3.907 -15.861 1.00 87.69 412 CYS A O 1
ATOM 3254 N N . SER A 1 413 ? 40.384 5.729 -14.725 1.00 90.75 413 SER A N 1
ATOM 3255 C CA . SER A 1 413 ? 40.021 5.243 -13.396 1.00 90.75 413 SER A CA 1
ATOM 3256 C C . SER A 1 413 ? 38.813 6.001 -12.860 1.00 90.75 413 SER A C 1
ATOM 3258 O O . SER A 1 413 ? 38.739 7.220 -12.997 1.00 90.75 413 SER A O 1
ATOM 3260 N N . LEU A 1 414 ? 37.882 5.282 -12.238 1.00 91.94 414 LEU A N 1
ATOM 3261 C CA . LEU A 1 414 ? 36.632 5.798 -11.682 1.00 91.94 414 LEU A CA 1
ATOM 3262 C C . LEU A 1 414 ? 36.663 5.731 -10.160 1.00 91.94 414 LEU A C 1
ATOM 3264 O O . LEU A 1 414 ? 37.225 4.792 -9.592 1.00 91.94 414 LEU A O 1
ATOM 3268 N N . LEU A 1 415 ? 36.038 6.710 -9.510 1.00 91.62 415 LEU A N 1
ATOM 3269 C CA . LEU A 1 415 ? 35.951 6.766 -8.055 1.00 91.62 415 LEU A CA 1
ATOM 3270 C C . LEU A 1 415 ? 34.996 5.683 -7.531 1.00 91.62 415 LEU A C 1
ATOM 3272 O O . LEU A 1 415 ? 33.798 5.711 -7.820 1.00 91.62 415 LEU A O 1
ATOM 3276 N N . ASP A 1 416 ? 35.518 4.750 -6.738 1.00 93.19 416 ASP A N 1
ATOM 3277 C CA . ASP A 1 416 ? 34.736 3.774 -5.980 1.00 93.19 416 ASP A CA 1
ATOM 3278 C C . ASP A 1 416 ? 33.950 4.492 -4.877 1.00 93.19 416 ASP A C 1
ATOM 3280 O O . ASP A 1 416 ? 34.525 5.167 -4.018 1.00 93.19 416 ASP A O 1
ATOM 3284 N N . ILE A 1 417 ? 32.624 4.347 -4.887 1.00 93.12 417 ILE A N 1
ATOM 3285 C CA . ILE A 1 417 ? 31.742 5.093 -3.978 1.00 93.12 417 ILE A CA 1
ATOM 3286 C C . ILE A 1 417 ? 31.974 4.699 -2.516 1.00 93.12 417 ILE A C 1
ATOM 3288 O O . ILE A 1 417 ? 31.811 5.528 -1.623 1.00 93.12 417 ILE A O 1
ATOM 3292 N N . PHE A 1 418 ? 32.364 3.453 -2.253 1.00 92.31 418 PHE A N 1
ATOM 3293 C CA . PHE A 1 418 ? 32.449 2.923 -0.895 1.00 92.31 418 PHE A CA 1
ATOM 3294 C C . PHE A 1 418 ? 33.861 2.932 -0.332 1.00 92.31 418 PHE A C 1
ATOM 3296 O O . PHE A 1 418 ? 34.021 3.109 0.874 1.00 92.31 418 PHE A O 1
ATOM 3303 N N . GLN A 1 419 ? 34.865 2.732 -1.182 1.00 90.31 419 GLN A N 1
ATOM 3304 C CA . GLN A 1 419 ? 36.269 2.786 -0.779 1.00 90.31 419 GLN A CA 1
ATOM 3305 C C . GLN A 1 419 ? 36.833 4.207 -0.871 1.00 90.31 419 GLN A C 1
ATOM 3307 O O . GLN A 1 419 ? 37.760 4.537 -0.144 1.00 90.31 419 GLN A O 1
ATOM 3312 N N . GLY A 1 420 ? 36.248 5.073 -1.707 1.00 88.06 420 GLY A N 1
ATOM 3313 C CA . GLY A 1 420 ? 36.745 6.433 -1.914 1.00 88.06 420 GLY A CA 1
ATOM 3314 C C . GLY A 1 420 ? 38.048 6.491 -2.716 1.00 88.06 420 GLY A C 1
ATOM 3315 O O . GLY A 1 420 ? 38.722 7.515 -2.693 1.00 88.06 420 GLY A O 1
ATOM 3316 N N . GLU A 1 421 ? 38.391 5.413 -3.423 1.00 89.94 421 GLU A N 1
ATOM 3317 C CA . GLU A 1 421 ? 39.614 5.279 -4.216 1.00 89.94 421 GLU A CA 1
ATOM 3318 C C . GLU A 1 421 ? 39.295 5.176 -5.709 1.00 89.94 421 GLU A C 1
ATOM 3320 O O . GLU A 1 421 ? 38.262 4.632 -6.103 1.00 89.94 421 GLU A O 1
ATOM 3325 N N . TYR A 1 422 ? 40.199 5.668 -6.555 1.00 90.06 422 TYR A N 1
ATOM 3326 C CA . TYR A 1 422 ? 40.070 5.537 -8.003 1.00 90.06 422 TYR A CA 1
ATOM 3327 C C . TYR A 1 422 ? 40.581 4.175 -8.480 1.00 90.06 422 TYR A C 1
ATOM 3329 O O . TYR A 1 422 ? 41.730 3.818 -8.230 1.00 90.06 422 TYR A O 1
ATOM 3337 N N . LYS A 1 423 ? 39.753 3.442 -9.231 1.00 91.56 423 LYS A N 1
ATOM 3338 C CA . LYS A 1 423 ? 40.105 2.140 -9.821 1.00 91.56 423 LYS A CA 1
ATOM 3339 C C . LYS A 1 423 ? 39.869 2.124 -11.331 1.00 91.56 423 LYS A C 1
ATOM 3341 O O . LYS A 1 423 ? 38.900 2.738 -11.779 1.00 91.56 423 LYS A O 1
ATOM 3346 N N . PRO A 1 424 ? 40.678 1.400 -12.124 1.00 91.88 424 PRO A N 1
ATOM 3347 C CA . PRO A 1 424 ? 40.451 1.262 -13.564 1.00 91.88 424 PRO A CA 1
ATOM 3348 C C . PRO A 1 424 ? 39.034 0.765 -13.890 1.00 91.88 424 PRO A C 1
ATOM 3350 O O . PRO A 1 424 ? 38.545 -0.148 -13.231 1.00 91.88 424 PRO A O 1
ATOM 3353 N N . ILE A 1 425 ? 38.388 1.297 -14.935 1.00 89.81 425 ILE A N 1
ATOM 3354 C CA . ILE A 1 425 ? 37.015 0.904 -15.339 1.00 89.81 425 ILE A CA 1
ATOM 3355 C C . ILE A 1 425 ? 36.847 -0.606 -15.604 1.00 89.81 425 ILE A C 1
ATOM 3357 O O . ILE A 1 425 ? 35.756 -1.146 -15.452 1.00 89.81 425 ILE A O 1
ATOM 3361 N N . LEU A 1 426 ? 37.925 -1.305 -15.968 1.00 88.94 426 LEU A N 1
ATOM 3362 C CA . LEU A 1 426 ? 37.935 -2.756 -16.178 1.00 88.94 426 LEU A CA 1
ATOM 3363 C C . LEU A 1 426 ? 38.531 -3.540 -14.998 1.00 88.94 426 LEU A C 1
ATOM 3365 O O . LEU A 1 426 ? 38.882 -4.702 -15.169 1.00 88.94 426 LEU A O 1
ATOM 3369 N N . ALA A 1 427 ? 38.653 -2.944 -13.807 1.00 84.69 427 ALA A N 1
ATOM 3370 C CA . ALA A 1 427 ? 39.264 -3.605 -12.649 1.00 84.69 427 ALA A CA 1
ATOM 3371 C C . ALA A 1 427 ? 38.543 -4.903 -12.240 1.00 84.69 427 ALA A C 1
ATOM 3373 O O . ALA A 1 427 ? 39.188 -5.830 -11.762 1.00 84.69 427 ALA A O 1
ATOM 3374 N N . SER A 1 428 ? 37.224 -4.979 -12.444 1.00 83.31 428 SER A N 1
ATOM 3375 C CA . SER A 1 428 ? 36.405 -6.169 -12.174 1.00 83.31 428 SER A CA 1
ATOM 3376 C C . SER A 1 428 ? 36.125 -7.028 -13.415 1.00 83.31 428 SER A C 1
ATOM 3378 O O . SER A 1 428 ? 35.380 -8.002 -13.330 1.00 83.31 428 SER A O 1
ATOM 3380 N N . HIS A 1 429 ? 36.680 -6.681 -14.581 1.00 88.81 429 HIS A N 1
ATOM 3381 C CA . HIS A 1 429 ? 36.472 -7.445 -15.809 1.00 88.81 429 HIS A CA 1
ATOM 3382 C C . HIS A 1 429 ? 37.295 -8.739 -15.805 1.00 88.81 429 HIS A C 1
ATOM 3384 O O . HIS A 1 429 ? 38.452 -8.757 -15.385 1.00 88.81 429 HIS A O 1
ATOM 3390 N N . ASN A 1 430 ? 36.720 -9.820 -16.333 1.00 84.56 430 ASN A N 1
ATOM 3391 C CA . ASN A 1 430 ? 37.420 -11.083 -16.534 1.00 84.56 430 ASN A CA 1
ATOM 3392 C C . ASN A 1 430 ? 37.058 -11.706 -17.892 1.00 84.56 430 ASN A C 1
ATOM 3394 O O . ASN A 1 430 ? 36.082 -11.322 -18.530 1.00 84.56 430 ASN A O 1
ATOM 3398 N N . LYS A 1 431 ? 37.855 -12.691 -18.322 1.00 87.75 431 LYS A N 1
ATOM 3399 C CA . LYS A 1 431 ? 37.680 -13.371 -19.617 1.00 87.75 431 LYS A CA 1
ATOM 3400 C C . LYS A 1 431 ? 36.604 -14.460 -19.628 1.00 87.75 431 LYS A C 1
ATOM 3402 O O . LYS A 1 431 ? 36.351 -15.032 -20.681 1.00 87.75 431 LYS A O 1
ATOM 3407 N N . GLN A 1 432 ? 36.025 -14.800 -18.479 1.00 86.00 432 GLN A N 1
ATOM 3408 C CA . GLN A 1 432 ? 35.037 -15.878 -18.385 1.00 86.00 432 GLN A CA 1
ATOM 3409 C C . GLN A 1 432 ? 33.646 -15.382 -18.776 1.00 86.00 432 GLN A C 1
ATOM 3411 O O . GLN A 1 432 ? 32.912 -16.093 -19.456 1.00 86.00 432 GLN A O 1
ATOM 3416 N N . PHE A 1 433 ? 33.315 -14.148 -18.395 1.00 89.75 433 PHE A N 1
ATOM 3417 C CA . PHE A 1 433 ? 31.971 -13.602 -18.528 1.00 89.75 433 PHE A CA 1
ATOM 3418 C C . PHE A 1 433 ? 31.986 -12.146 -19.007 1.00 89.75 433 PHE A C 1
ATOM 3420 O O . PHE A 1 433 ? 32.902 -11.391 -18.664 1.00 89.75 433 PHE A O 1
ATOM 3427 N N . PRO A 1 434 ? 30.969 -11.707 -19.770 1.00 94.75 434 PRO A N 1
ATOM 3428 C CA . PRO A 1 434 ? 30.841 -10.310 -20.160 1.00 94.75 434 PRO A CA 1
ATOM 3429 C C . PRO A 1 434 ? 30.621 -9.399 -18.942 1.00 94.75 434 PRO A C 1
ATOM 3431 O O . PRO A 1 434 ? 30.071 -9.803 -17.915 1.00 94.75 434 PRO A O 1
ATOM 3434 N N . THR A 1 435 ? 31.024 -8.135 -19.069 1.00 96.62 435 THR A N 1
ATOM 3435 C CA . THR A 1 435 ? 30.753 -7.103 -18.057 1.00 96.62 435 THR A CA 1
ATOM 3436 C C . THR A 1 435 ? 29.610 -6.218 -18.521 1.00 96.62 435 THR A C 1
ATOM 3438 O O . THR A 1 435 ? 29.668 -5.651 -19.613 1.00 96.62 435 THR A O 1
ATOM 3441 N N . VAL A 1 436 ? 28.590 -6.056 -17.685 1.00 97.50 436 VAL A N 1
ATOM 3442 C CA . VAL A 1 436 ? 27.502 -5.108 -17.915 1.00 97.50 436 VAL A CA 1
ATOM 3443 C C . VAL A 1 436 ? 27.759 -3.850 -17.096 1.00 97.50 436 VAL A C 1
ATOM 3445 O O . VAL A 1 436 ? 28.084 -3.918 -15.911 1.00 97.50 436 VAL A O 1
ATOM 3448 N N . ILE A 1 437 ? 27.633 -2.694 -17.739 1.00 97.62 437 ILE A N 1
ATOM 3449 C CA . ILE A 1 437 ? 27.737 -1.385 -17.098 1.00 97.62 437 ILE A CA 1
ATOM 3450 C C . ILE A 1 437 ? 26.389 -0.687 -17.216 1.00 97.62 437 ILE A C 1
ATOM 3452 O O . ILE A 1 437 ? 25.908 -0.458 -18.327 1.00 97.62 437 ILE A O 1
ATOM 3456 N N . LEU A 1 438 ? 25.807 -0.316 -16.079 1.00 98.00 438 LEU A N 1
ATOM 3457 C CA . LEU A 1 438 ? 24.623 0.533 -16.005 1.00 98.00 438 LEU A CA 1
ATOM 3458 C C . LEU A 1 438 ? 25.029 1.961 -15.627 1.00 98.00 438 LEU A C 1
ATOM 3460 O O . LEU A 1 438 ? 25.533 2.201 -14.534 1.00 98.00 438 LEU A O 1
ATOM 3464 N N . PHE A 1 439 ? 24.744 2.915 -16.507 1.00 97.25 439 PHE A N 1
ATOM 3465 C CA . PHE A 1 439 ? 24.788 4.344 -16.215 1.00 97.25 439 PHE A CA 1
ATOM 3466 C C . PHE A 1 439 ? 23.437 4.764 -15.652 1.00 97.25 439 PHE A C 1
ATOM 3468 O O . PHE A 1 439 ? 22.412 4.614 -16.322 1.00 97.25 439 PHE A O 1
ATOM 3475 N N . TRP A 1 440 ? 23.427 5.282 -14.429 1.00 96.19 440 TRP A N 1
ATOM 3476 C CA . TRP A 1 440 ? 22.210 5.651 -13.709 1.00 96.19 440 TRP A CA 1
ATOM 3477 C C . TRP A 1 440 ? 22.425 6.924 -12.890 1.00 96.19 440 TRP A C 1
ATOM 3479 O O . TRP A 1 440 ? 23.528 7.460 -12.816 1.00 96.19 440 TRP A O 1
ATOM 3489 N N . THR A 1 441 ? 21.360 7.443 -12.286 1.00 93.12 441 THR A N 1
ATOM 3490 C CA . THR A 1 441 ? 21.442 8.625 -11.426 1.00 93.12 441 THR A CA 1
ATOM 3491 C C . THR A 1 441 ? 20.390 8.576 -10.312 1.00 93.12 441 THR A C 1
ATOM 3493 O O . THR A 1 441 ? 19.280 8.100 -10.581 1.00 93.12 441 THR A O 1
ATOM 3496 N N . PRO A 1 442 ? 20.688 9.051 -9.085 1.00 90.69 442 PRO A N 1
ATOM 3497 C CA . PRO A 1 442 ? 19.804 8.859 -7.936 1.00 90.69 442 PRO A CA 1
ATOM 3498 C C . PRO A 1 442 ? 18.577 9.771 -7.916 1.00 90.69 442 PRO A C 1
ATOM 3500 O O . PRO A 1 442 ? 17.673 9.521 -7.138 1.00 90.69 442 PRO A O 1
ATOM 3503 N N . TRP A 1 443 ? 18.483 10.800 -8.759 1.00 86.38 443 TRP A N 1
ATOM 3504 C CA . TRP A 1 443 ? 17.314 11.702 -8.792 1.00 86.38 443 TRP A CA 1
ATOM 3505 C C . TRP A 1 443 ? 16.291 11.376 -9.886 1.00 86.38 443 TRP A C 1
ATOM 3507 O O . TRP A 1 443 ? 15.229 11.992 -9.932 1.00 86.38 443 TRP A O 1
ATOM 3517 N N . CYS A 1 444 ? 16.587 10.426 -10.777 1.00 88.88 444 CYS A N 1
ATOM 3518 C CA . CYS A 1 444 ? 15.702 10.089 -11.888 1.00 88.88 444 CYS A CA 1
ATOM 3519 C C . CYS A 1 444 ? 14.868 8.841 -11.579 1.00 88.88 444 CYS A C 1
ATOM 3521 O O . CYS A 1 444 ? 15.423 7.772 -11.320 1.00 88.88 444 CYS A O 1
ATOM 3523 N N . LEU A 1 445 ? 13.540 8.952 -11.696 1.00 87.56 445 LEU A N 1
ATOM 3524 C CA . LEU A 1 445 ? 12.597 7.854 -11.436 1.00 87.56 445 LEU A CA 1
ATOM 3525 C C . LEU A 1 445 ? 12.891 6.614 -12.291 1.00 87.56 445 LEU A C 1
ATOM 3527 O O . LEU A 1 445 ? 12.990 5.501 -11.774 1.00 87.56 445 LEU A O 1
ATOM 3531 N N . SER A 1 446 ? 13.092 6.808 -13.595 1.00 88.12 446 SER A N 1
ATOM 3532 C CA . SER A 1 446 ? 13.426 5.724 -14.520 1.00 88.12 446 SER A CA 1
ATOM 3533 C C . SER A 1 446 ? 14.757 5.051 -14.179 1.00 88.12 446 SER A C 1
ATOM 3535 O O . SER A 1 446 ? 14.868 3.829 -14.266 1.00 88.12 446 SER A O 1
ATOM 3537 N N . SER A 1 447 ? 15.747 5.826 -13.730 1.00 92.50 447 SER A N 1
ATOM 3538 C CA . SER A 1 447 ? 17.043 5.293 -13.304 1.00 92.50 447 SER A CA 1
ATOM 3539 C C . SER A 1 447 ? 16.933 4.461 -12.031 1.00 92.50 447 SER A C 1
ATOM 3541 O O . SER A 1 447 ? 17.474 3.361 -11.998 1.00 92.50 447 SER A O 1
ATOM 3543 N N . GLN A 1 448 ? 16.206 4.930 -11.012 1.00 92.12 448 GLN A N 1
ATOM 3544 C CA . GLN A 1 448 ? 15.998 4.177 -9.766 1.00 92.12 448 GLN A CA 1
ATOM 3545 C C . GLN A 1 448 ? 15.242 2.859 -10.010 1.00 92.12 448 GLN A C 1
ATOM 3547 O O . GLN A 1 448 ? 15.627 1.808 -9.485 1.00 92.12 448 GLN A O 1
ATOM 3552 N N . LYS A 1 449 ? 14.197 2.889 -10.855 1.00 92.19 449 LYS A N 1
ATOM 3553 C CA . LYS A 1 449 ? 13.431 1.688 -11.231 1.00 92.19 449 LYS A CA 1
ATOM 3554 C C . LYS A 1 449 ? 14.341 0.641 -11.878 1.00 92.19 449 LYS A C 1
ATOM 3556 O O . LYS A 1 449 ? 14.349 -0.518 -11.466 1.00 92.19 449 LYS A O 1
ATOM 3561 N N . VAL A 1 450 ? 15.132 1.052 -12.870 1.00 95.62 450 VAL A N 1
ATOM 3562 C CA . VAL A 1 450 ? 16.041 0.143 -13.580 1.00 95.62 450 VAL A CA 1
ATOM 3563 C C . VAL A 1 450 ? 17.197 -0.315 -12.693 1.00 95.62 450 VAL A C 1
ATOM 3565 O O . VAL A 1 450 ? 17.560 -1.485 -12.761 1.00 95.62 450 VAL A O 1
ATOM 3568 N N . MET A 1 451 ? 17.724 0.541 -11.814 1.00 96.56 451 MET A N 1
ATOM 3569 C CA . MET A 1 451 ? 18.755 0.158 -10.844 1.00 96.56 451 MET A CA 1
ATOM 3570 C C . MET A 1 451 ? 18.266 -0.950 -9.902 1.00 96.56 451 MET A C 1
ATOM 3572 O O . MET A 1 451 ? 19.009 -1.887 -9.623 1.00 96.56 451 MET A O 1
ATOM 3576 N N . SER A 1 452 ? 16.994 -0.913 -9.494 1.00 95.88 452 SER A N 1
ATOM 3577 C CA . SER A 1 452 ? 16.387 -1.972 -8.676 1.00 95.88 452 SER A CA 1
ATOM 3578 C C . SER A 1 452 ? 16.312 -3.312 -9.415 1.00 95.88 452 SER A C 1
ATOM 3580 O O . SER A 1 452 ? 16.664 -4.353 -8.856 1.00 95.88 452 SER A O 1
ATOM 3582 N N . PHE A 1 453 ? 15.910 -3.308 -10.691 1.00 97.38 453 PHE A N 1
ATOM 3583 C CA . PHE A 1 453 ? 15.930 -4.521 -11.515 1.00 97.38 453 PHE A CA 1
ATOM 3584 C C . PHE A 1 453 ? 17.355 -5.011 -11.790 1.00 97.38 453 PHE A C 1
ATOM 3586 O O . PHE A 1 453 ? 17.604 -6.212 -11.741 1.00 97.38 453 PHE A O 1
ATOM 3593 N N . TYR A 1 454 ? 18.295 -4.097 -12.022 1.00 97.81 454 TYR A N 1
ATOM 3594 C CA . TYR A 1 454 ? 19.702 -4.412 -12.243 1.00 97.81 454 TYR A CA 1
ATOM 3595 C C . TYR A 1 454 ? 20.350 -5.039 -11.007 1.00 97.81 454 TYR A C 1
ATOM 3597 O O . TYR A 1 454 ? 21.013 -6.063 -11.129 1.00 97.81 454 TYR A O 1
ATOM 3605 N N . ALA A 1 455 ? 20.089 -4.490 -9.816 1.00 97.31 455 ALA A N 1
ATOM 3606 C CA . ALA A 1 455 ? 20.526 -5.061 -8.547 1.00 97.31 455 ALA A CA 1
ATOM 3607 C C . ALA A 1 455 ? 19.984 -6.476 -8.347 1.00 97.31 455 ALA A C 1
ATOM 3609 O O . ALA A 1 455 ? 20.755 -7.386 -8.050 1.00 97.31 455 ALA A O 1
ATOM 3610 N N . LYS A 1 456 ? 18.684 -6.685 -8.579 1.00 97.12 456 LYS A N 1
ATOM 3611 C CA . LYS A 1 456 ? 18.075 -8.016 -8.487 1.00 97.12 456 LYS A CA 1
ATOM 3612 C C . LYS A 1 456 ? 18.688 -9.006 -9.487 1.00 97.12 456 LYS A C 1
ATOM 3614 O O . LYS A 1 456 ? 19.056 -10.109 -9.097 1.00 97.12 456 LYS A O 1
ATOM 3619 N N . PHE A 1 457 ? 18.860 -8.599 -10.744 1.00 97.44 457 PHE A N 1
ATOM 3620 C CA . PHE A 1 457 ? 19.462 -9.445 -11.778 1.00 97.44 457 PHE A CA 1
ATOM 3621 C C . PHE A 1 457 ? 20.922 -9.780 -11.477 1.00 97.44 457 PHE A C 1
ATOM 3623 O O . PHE A 1 457 ? 21.339 -10.917 -11.676 1.00 97.44 457 PHE A O 1
ATOM 3630 N N . ALA A 1 458 ? 21.689 -8.824 -10.951 1.00 96.62 458 ALA A N 1
ATOM 3631 C CA . ALA A 1 458 ? 23.073 -9.057 -10.570 1.00 96.62 458 ALA A CA 1
ATOM 3632 C C . ALA A 1 458 ? 23.199 -10.136 -9.491 1.00 96.62 458 ALA A C 1
ATOM 3634 O O . ALA A 1 458 ? 24.067 -10.998 -9.594 1.00 96.62 458 ALA A O 1
ATOM 3635 N N . LYS A 1 459 ? 22.296 -10.143 -8.500 1.00 95.12 459 LYS A N 1
ATOM 3636 C CA . LYS A 1 459 ? 22.236 -11.202 -7.482 1.00 95.12 459 LYS A CA 1
ATOM 3637 C C . LYS A 1 459 ? 21.988 -12.576 -8.120 1.00 95.12 459 LYS A C 1
ATOM 3639 O O . LYS A 1 459 ? 22.703 -13.527 -7.819 1.00 95.12 459 LYS A O 1
ATOM 3644 N N . GLU A 1 460 ? 21.017 -12.661 -9.031 1.00 95.69 460 GLU A N 1
ATOM 3645 C CA . GLU A 1 460 ? 20.625 -13.913 -9.699 1.00 95.69 460 GLU A CA 1
ATOM 3646 C C . GLU A 1 460 ? 21.673 -14.437 -10.697 1.00 95.69 460 GLU A C 1
ATOM 3648 O O . GLU A 1 460 ? 21.753 -15.644 -10.901 1.00 95.69 460 GLU A O 1
ATOM 3653 N N . ALA A 1 461 ? 22.463 -13.556 -11.318 1.00 95.00 461 ALA A N 1
ATOM 3654 C CA . ALA A 1 461 ? 23.348 -13.891 -12.438 1.00 95.00 461 ALA A CA 1
ATOM 3655 C C . ALA A 1 461 ? 24.832 -13.561 -12.173 1.00 95.00 461 ALA A C 1
ATOM 3657 O O . ALA A 1 461 ? 25.616 -13.369 -13.103 1.00 95.00 461 ALA A O 1
ATOM 3658 N N . SER A 1 462 ? 25.233 -13.497 -10.900 1.00 93.06 462 SER A N 1
ATOM 3659 C CA . SER A 1 462 ? 26.613 -13.204 -10.472 1.00 93.06 462 SER A CA 1
ATOM 3660 C C . SER A 1 462 ? 27.651 -14.216 -10.975 1.00 93.06 462 SER A C 1
ATOM 3662 O O . SER A 1 462 ? 28.824 -13.879 -11.109 1.00 93.06 462 SER A O 1
ATOM 3664 N N . SER A 1 463 ? 27.225 -15.441 -11.296 1.00 92.69 463 SER A N 1
ATOM 3665 C CA . SER A 1 463 ? 28.071 -16.482 -11.888 1.00 92.69 463 SER A CA 1
ATOM 3666 C C . SER A 1 463 ? 28.182 -16.405 -13.412 1.00 92.69 463 SER A C 1
ATOM 3668 O O . SER A 1 463 ? 28.901 -17.205 -13.994 1.00 92.69 463 SER A O 1
ATOM 3670 N N . GLU A 1 464 ? 27.451 -15.501 -14.068 1.00 93.12 464 GLU A N 1
ATOM 3671 C CA . GLU A 1 464 ? 27.367 -15.407 -15.534 1.00 93.12 464 GLU A CA 1
ATOM 3672 C C . GLU A 1 464 ? 27.826 -14.044 -16.074 1.00 93.12 464 GLU A C 1
ATOM 3674 O O . GLU A 1 464 ? 27.997 -13.885 -17.284 1.00 93.12 464 GLU A O 1
ATOM 3679 N N . PHE A 1 465 ? 28.002 -13.051 -15.198 1.00 95.06 465 PHE A N 1
ATOM 3680 C CA . PHE A 1 465 ? 28.256 -11.659 -15.558 1.00 95.06 465 PHE A CA 1
ATOM 3681 C C . PHE A 1 465 ? 29.086 -10.943 -14.496 1.00 95.06 465 PHE A C 1
ATOM 3683 O O . PHE A 1 465 ? 28.971 -11.209 -13.302 1.00 95.06 465 PHE A O 1
ATOM 3690 N N . ASN A 1 466 ? 29.829 -9.930 -14.937 1.00 95.38 466 ASN A N 1
ATOM 3691 C CA . ASN A 1 466 ? 30.369 -8.902 -14.050 1.00 95.38 466 ASN A CA 1
ATOM 3692 C C . ASN A 1 466 ? 29.489 -7.650 -14.114 1.00 95.38 466 ASN A C 1
ATOM 3694 O O . ASN A 1 466 ? 29.042 -7.270 -15.198 1.00 95.38 466 ASN A O 1
ATOM 3698 N N . PHE A 1 467 ? 29.288 -6.966 -12.988 1.00 96.62 467 PHE A N 1
ATOM 3699 C CA . PHE A 1 467 ? 28.365 -5.832 -12.915 1.00 96.62 467 PHE A CA 1
ATOM 3700 C C . PHE A 1 467 ? 29.032 -4.562 -12.395 1.00 96.62 467 PHE A C 1
ATOM 3702 O O . PHE A 1 467 ? 29.649 -4.547 -11.328 1.00 96.62 467 PHE A O 1
ATOM 3709 N N . ILE A 1 468 ? 28.846 -3.472 -13.137 1.00 97.06 468 ILE A N 1
ATOM 3710 C CA . ILE A 1 468 ? 29.280 -2.125 -12.760 1.00 97.06 468 ILE A CA 1
ATOM 3711 C C . ILE A 1 468 ? 28.068 -1.192 -12.795 1.00 97.06 468 ILE A C 1
ATOM 3713 O O . ILE A 1 468 ? 27.268 -1.243 -13.732 1.00 97.06 468 ILE A O 1
ATOM 3717 N N . ALA A 1 469 ? 27.919 -0.346 -11.781 1.00 97.25 469 ALA A N 1
ATOM 3718 C CA . ALA A 1 469 ? 26.915 0.709 -11.730 1.00 97.25 469 ALA A CA 1
ATOM 3719 C C . ALA A 1 469 ? 27.607 2.071 -11.611 1.00 97.25 469 ALA A C 1
ATOM 3721 O O . ALA A 1 469 ? 28.222 2.382 -10.590 1.00 97.25 469 ALA A O 1
ATOM 3722 N N . VAL A 1 470 ? 27.489 2.880 -12.663 1.00 96.75 470 VAL A N 1
ATOM 3723 C CA . VAL A 1 470 ? 28.109 4.202 -12.787 1.00 96.75 470 VAL A CA 1
ATOM 3724 C C . VAL A 1 470 ? 27.073 5.278 -12.473 1.00 96.75 470 VAL A C 1
ATOM 3726 O O . VAL A 1 470 ? 26.110 5.476 -13.218 1.00 96.75 470 VAL A O 1
ATOM 3729 N N . SER A 1 471 ? 27.289 5.994 -11.374 1.00 95.44 471 SER A N 1
ATOM 3730 C CA . SER A 1 471 ? 26.444 7.111 -10.948 1.00 95.44 471 SER A CA 1
ATOM 3731 C C . SER A 1 471 ? 26.827 8.382 -11.708 1.00 95.44 471 SER A C 1
ATOM 3733 O O . SER A 1 471 ? 27.957 8.860 -11.598 1.00 95.44 471 SER A O 1
ATOM 3735 N N . CYS A 1 472 ? 25.885 8.923 -12.480 1.00 91.94 472 CYS A N 1
ATOM 3736 C CA . CYS A 1 472 ? 26.081 10.053 -13.388 1.00 91.94 472 CYS A CA 1
ATOM 3737 C C . CYS A 1 472 ? 25.614 11.370 -12.757 1.00 91.94 472 CYS A C 1
ATOM 3739 O O . CYS A 1 472 ? 24.569 11.415 -12.096 1.00 91.94 472 CYS A O 1
ATOM 3741 N N . GLY A 1 473 ? 26.369 12.449 -12.996 1.00 83.75 473 GLY A N 1
ATOM 3742 C CA . GLY A 1 473 ? 26.039 13.811 -12.557 1.00 83.75 473 GLY A CA 1
ATOM 3743 C C . GLY A 1 473 ? 26.129 14.051 -11.043 1.00 83.75 473 GLY A C 1
ATOM 3744 O O . GLY A 1 473 ? 25.640 15.075 -10.557 1.00 83.75 473 GLY A O 1
ATOM 3745 N N . VAL A 1 474 ? 26.683 13.098 -10.278 1.00 82.69 474 VAL A N 1
ATOM 3746 C CA . VAL A 1 474 ? 26.907 13.207 -8.824 1.00 82.69 474 VAL A CA 1
ATOM 3747 C C . VAL A 1 474 ? 28.372 13.563 -8.590 1.00 82.69 474 VAL A C 1
ATOM 3749 O O . VAL A 1 474 ? 29.250 12.852 -9.078 1.00 82.69 474 VAL A O 1
ATOM 3752 N N . ASN A 1 475 ? 28.650 14.609 -7.809 1.00 79.69 475 ASN A N 1
ATOM 3753 C CA . ASN A 1 475 ? 30.017 14.943 -7.418 1.00 79.69 475 ASN A CA 1
ATOM 3754 C C . ASN A 1 475 ? 30.414 14.233 -6.113 1.00 79.69 475 ASN A C 1
ATOM 3756 O O . ASN A 1 475 ? 30.406 14.830 -5.045 1.00 79.69 475 ASN A O 1
ATOM 3760 N N . ALA A 1 476 ? 30.775 12.950 -6.177 1.00 80.50 476 ALA A N 1
ATOM 3761 C CA . ALA A 1 476 ? 31.142 12.188 -4.974 1.00 80.50 476 ALA A CA 1
ATOM 3762 C C . ALA A 1 476 ? 32.605 12.386 -4.521 1.00 80.50 476 ALA A C 1
ATOM 3764 O O . ALA A 1 476 ? 33.092 11.639 -3.666 1.00 80.50 476 ALA A O 1
ATOM 3765 N N . THR A 1 477 ? 33.318 13.375 -5.076 1.00 78.44 477 THR A N 1
ATOM 3766 C CA . THR A 1 477 ? 34.640 13.774 -4.561 1.00 78.44 477 THR A CA 1
ATOM 3767 C C . THR A 1 477 ? 34.529 14.349 -3.147 1.00 78.44 477 THR A C 1
ATOM 3769 O O . THR A 1 477 ? 35.390 14.088 -2.306 1.00 78.44 477 THR A O 1
ATOM 3772 N N . GLN A 1 478 ? 33.429 15.049 -2.850 1.00 83.50 478 GLN A N 1
ATOM 3773 C CA . GLN A 1 478 ? 33.120 15.539 -1.511 1.00 83.50 478 GLN A CA 1
ATOM 3774 C C . GLN A 1 478 ? 32.554 14.421 -0.626 1.00 83.50 478 GLN A C 1
ATOM 3776 O O . GLN A 1 478 ? 31.717 13.614 -1.041 1.00 83.50 478 GLN A O 1
ATOM 3781 N N . ALA A 1 479 ? 32.992 14.381 0.636 1.00 83.12 479 ALA A N 1
ATOM 3782 C CA . ALA A 1 479 ? 32.603 13.332 1.579 1.00 83.12 479 ALA A CA 1
ATOM 3783 C C . ALA A 1 479 ? 31.095 13.331 1.903 1.00 83.12 479 ALA A C 1
ATOM 3785 O O . ALA A 1 479 ? 30.518 12.260 2.101 1.00 83.12 479 ALA A O 1
ATOM 3786 N N . SER A 1 480 ? 30.451 14.503 1.938 1.00 87.06 480 SER A N 1
ATOM 3787 C CA . SER A 1 480 ? 29.007 14.666 2.168 1.00 87.06 480 SER A CA 1
ATOM 3788 C C . SER A 1 480 ? 28.172 14.038 1.052 1.00 87.06 480 SER A C 1
ATOM 3790 O O . SER A 1 480 ? 27.305 13.207 1.324 1.00 87.06 480 SER A O 1
ATOM 3792 N N . ASP A 1 481 ? 28.484 14.374 -0.199 1.00 86.00 481 ASP A N 1
ATOM 3793 C CA . ASP A 1 481 ? 27.774 13.886 -1.384 1.00 86.00 481 ASP A CA 1
ATOM 3794 C C . ASP A 1 481 ? 27.973 12.380 -1.568 1.00 86.00 481 ASP A C 1
ATOM 3796 O O . ASP A 1 481 ? 27.023 11.640 -1.845 1.00 86.00 481 ASP A O 1
ATOM 3800 N N . ARG A 1 482 ? 29.194 11.889 -1.314 1.00 90.38 482 ARG A N 1
ATOM 3801 C CA . ARG A 1 482 ? 29.481 10.451 -1.296 1.00 90.38 482 ARG A CA 1
ATOM 3802 C C . ARG A 1 482 ? 28.680 9.726 -0.217 1.00 90.38 482 ARG A C 1
ATOM 3804 O O . ARG A 1 482 ? 28.126 8.664 -0.487 1.00 90.38 482 ARG A O 1
ATOM 3811 N N . LYS A 1 483 ? 28.570 10.295 0.989 1.00 92.31 483 LYS A N 1
ATOM 3812 C CA . LYS A 1 483 ? 27.782 9.714 2.089 1.00 92.31 483 LYS A CA 1
ATOM 3813 C C . LYS A 1 483 ? 26.289 9.650 1.750 1.00 92.31 483 LYS A C 1
ATOM 3815 O O . LYS A 1 483 ? 25.658 8.639 2.055 1.00 92.31 483 LYS A O 1
ATOM 3820 N N . ALA A 1 484 ? 25.741 10.677 1.100 1.00 91.50 484 ALA A N 1
ATOM 3821 C CA . ALA A 1 484 ? 24.353 10.675 0.638 1.00 91.50 484 ALA A CA 1
ATOM 3822 C C . ALA A 1 484 ? 24.102 9.563 -0.396 1.00 91.50 484 ALA A C 1
ATOM 3824 O O . ALA A 1 484 ? 23.143 8.805 -0.268 1.00 91.50 484 ALA A O 1
ATOM 3825 N N . LEU A 1 485 ? 25.011 9.395 -1.362 1.00 92.88 485 LEU A N 1
ATOM 3826 C CA . LEU A 1 485 ? 24.917 8.332 -2.365 1.00 92.88 485 LEU A CA 1
ATOM 3827 C C . LEU A 1 485 ? 25.068 6.926 -1.754 1.00 92.88 485 LEU A C 1
ATOM 3829 O O . LEU A 1 485 ? 24.329 6.013 -2.114 1.00 92.88 485 LEU A O 1
ATOM 3833 N N . ILE A 1 486 ? 25.981 6.754 -0.791 1.00 94.50 486 ILE A N 1
ATOM 3834 C CA . ILE A 1 486 ? 26.120 5.516 -0.004 1.00 94.50 486 ILE A CA 1
ATOM 3835 C C . ILE A 1 486 ? 24.810 5.177 0.710 1.00 94.50 486 ILE A C 1
ATOM 3837 O O . ILE A 1 486 ? 24.389 4.017 0.690 1.00 94.50 486 ILE A O 1
ATOM 3841 N N . HIS A 1 487 ? 24.184 6.170 1.350 1.00 94.19 487 HIS A N 1
ATOM 3842 C CA . HIS A 1 487 ? 22.921 5.983 2.054 1.00 94.19 487 HIS A CA 1
ATOM 3843 C C . HIS A 1 487 ? 21.818 5.545 1.090 1.00 94.19 487 HIS A C 1
ATOM 3845 O O . HIS A 1 487 ? 21.179 4.537 1.359 1.00 94.19 487 HIS A O 1
ATOM 3851 N N . GLU A 1 488 ? 21.675 6.213 -0.057 1.00 93.06 488 GLU A N 1
ATOM 3852 C CA . GLU A 1 488 ? 20.695 5.855 -1.091 1.00 93.06 488 GLU A CA 1
ATOM 3853 C C . GLU A 1 488 ? 20.876 4.405 -1.574 1.00 93.06 488 GLU A C 1
ATOM 3855 O O . GLU A 1 488 ? 19.935 3.614 -1.564 1.00 93.06 488 GLU A O 1
ATOM 3860 N N . ILE A 1 489 ? 22.103 4.014 -1.936 1.00 95.12 489 ILE A N 1
ATOM 3861 C CA . ILE A 1 489 ? 22.404 2.655 -2.419 1.00 95.12 489 ILE A CA 1
ATOM 3862 C C . ILE A 1 489 ? 22.116 1.604 -1.337 1.00 95.12 489 ILE A C 1
ATOM 3864 O O . ILE A 1 489 ? 21.612 0.520 -1.634 1.00 95.12 489 ILE A O 1
ATOM 3868 N N . THR A 1 490 ? 22.447 1.908 -0.080 1.00 94.81 490 THR A N 1
ATOM 3869 C CA . THR A 1 490 ? 22.296 0.961 1.034 1.00 94.81 490 THR A CA 1
ATOM 3870 C C . THR A 1 490 ? 20.839 0.848 1.485 1.00 94.81 490 THR A C 1
ATOM 3872 O O . THR A 1 490 ? 20.368 -0.263 1.700 1.00 94.81 490 THR A O 1
ATOM 3875 N N . ALA A 1 491 ? 20.108 1.962 1.571 1.00 93.75 491 ALA A N 1
ATOM 3876 C CA . ALA A 1 491 ? 18.701 1.995 1.972 1.00 93.75 491 ALA A CA 1
ATOM 3877 C C . ALA A 1 491 ? 17.791 1.247 0.984 1.00 93.75 491 ALA A C 1
ATOM 3879 O O . ALA A 1 491 ? 16.802 0.650 1.395 1.00 93.75 491 ALA A O 1
ATOM 3880 N N . ASN A 1 492 ? 18.156 1.228 -0.302 1.00 92.25 492 ASN A N 1
ATOM 3881 C CA . ASN A 1 492 ? 17.450 0.465 -1.332 1.00 92.25 492 ASN A CA 1
ATOM 3882 C C . ASN A 1 492 ? 17.941 -0.998 -1.472 1.00 92.25 492 ASN A C 1
ATOM 3884 O O . ASN A 1 492 ? 17.497 -1.708 -2.374 1.00 92.25 492 ASN A O 1
ATOM 3888 N N . GLY A 1 493 ? 18.878 -1.465 -0.634 1.00 94.44 493 GLY A N 1
ATOM 3889 C CA . GLY A 1 493 ? 19.386 -2.847 -0.669 1.00 94.44 493 GLY A CA 1
ATOM 3890 C C . GLY A 1 493 ? 20.284 -3.179 -1.873 1.00 94.44 493 GLY A C 1
ATOM 3891 O O . GLY A 1 493 ? 20.583 -4.345 -2.138 1.00 94.44 493 GLY A O 1
ATOM 3892 N N . TRP A 1 494 ? 20.770 -2.181 -2.620 1.00 95.19 494 TRP A N 1
ATOM 3893 C CA . TRP A 1 494 ? 21.528 -2.386 -3.867 1.00 95.19 494 TRP A CA 1
ATOM 3894 C C . TRP A 1 494 ? 22.998 -2.803 -3.665 1.00 95.19 494 TRP A C 1
ATOM 3896 O O . TRP A 1 494 ? 23.741 -2.956 -4.639 1.00 95.19 494 TRP A O 1
ATOM 3906 N N . ARG A 1 495 ? 23.445 -2.983 -2.414 1.00 90.31 495 ARG A N 1
ATOM 3907 C CA . ARG A 1 495 ? 24.826 -3.378 -2.070 1.00 90.31 495 ARG A CA 1
ATOM 3908 C C . ARG A 1 495 ? 24.953 -4.673 -1.267 1.00 90.31 495 ARG A C 1
ATOM 3910 O O . ARG A 1 495 ? 26.073 -5.157 -1.132 1.00 90.31 495 ARG A O 1
ATOM 3917 N N . GLU A 1 496 ? 23.866 -5.233 -0.747 1.00 80.31 496 GLU A N 1
ATOM 3918 C CA . GLU A 1 496 ? 23.903 -6.304 0.269 1.00 80.31 496 GLU A CA 1
ATOM 3919 C C . GLU A 1 496 ? 24.871 -7.453 -0.072 1.00 80.31 496 GLU A C 1
ATOM 3921 O O . GLU A 1 496 ? 25.683 -7.829 0.769 1.00 80.31 496 GLU A O 1
ATOM 3926 N N . ASP A 1 497 ? 24.893 -7.900 -1.331 1.00 78.44 497 ASP A N 1
ATOM 3927 C CA . ASP A 1 497 ? 25.690 -9.055 -1.776 1.00 78.44 497 ASP A CA 1
ATOM 3928 C C . ASP A 1 497 ? 27.061 -8.695 -2.377 1.00 78.44 497 ASP A C 1
ATOM 3930 O O . ASP A 1 497 ? 27.797 -9.568 -2.825 1.00 78.44 497 ASP A O 1
ATOM 3934 N N . ARG A 1 498 ? 27.422 -7.403 -2.428 1.00 86.19 498 ARG A N 1
ATOM 3935 C CA . ARG A 1 498 ? 28.693 -6.882 -2.988 1.00 86.19 498 ARG A CA 1
ATOM 3936 C C . ARG A 1 498 ? 29.021 -7.324 -4.429 1.00 86.19 498 ARG A C 1
ATOM 3938 O O . ARG A 1 498 ? 30.154 -7.154 -4.867 1.00 86.19 498 ARG A O 1
ATOM 3945 N N . VAL A 1 499 ? 28.034 -7.826 -5.173 1.00 92.38 499 VAL A N 1
ATOM 3946 C CA . VAL A 1 499 ? 28.184 -8.283 -6.568 1.00 92.38 499 VAL A CA 1
ATOM 3947 C C . VAL A 1 499 ? 28.404 -7.119 -7.540 1.00 92.38 499 VAL A C 1
ATOM 3949 O O . VAL A 1 499 ? 29.121 -7.252 -8.528 1.00 92.38 499 VAL A O 1
ATOM 3952 N N . ILE A 1 500 ? 27.783 -5.968 -7.272 1.00 95.62 500 ILE A N 1
ATOM 3953 C CA . ILE A 1 500 ? 27.887 -4.786 -8.129 1.00 95.62 500 ILE A CA 1
ATOM 3954 C C . ILE A 1 500 ? 29.024 -3.900 -7.638 1.00 95.62 500 ILE A C 1
ATOM 3956 O O . ILE A 1 500 ? 29.037 -3.468 -6.480 1.00 95.62 500 ILE A O 1
ATOM 3960 N N . TRP A 1 501 ? 29.932 -3.548 -8.546 1.00 95.94 501 TRP A N 1
ATOM 3961 C CA . TRP A 1 501 ? 30.870 -2.462 -8.307 1.00 95.94 501 TRP A CA 1
ATOM 3962 C C . TRP A 1 501 ? 30.189 -1.111 -8.559 1.00 95.94 501 TRP A C 1
ATOM 3964 O O . TRP A 1 501 ? 29.768 -0.808 -9.674 1.00 95.94 501 TRP A O 1
ATOM 3974 N N . HIS A 1 502 ? 30.068 -0.301 -7.507 1.00 95.69 502 HIS A N 1
ATOM 3975 C CA . HIS A 1 502 ? 29.448 1.024 -7.551 1.00 95.69 502 HIS A CA 1
ATOM 3976 C C . HIS A 1 502 ? 30.518 2.116 -7.646 1.00 95.69 502 HIS A C 1
ATOM 3978 O O . HIS A 1 502 ? 31.346 2.264 -6.742 1.00 95.69 502 HIS A O 1
ATOM 3984 N N . CYS A 1 503 ? 30.472 2.909 -8.713 1.00 94.75 503 CYS A N 1
ATOM 3985 C CA . CYS A 1 503 ? 31.412 4.000 -8.968 1.00 94.75 503 CYS A CA 1
ATOM 3986 C C . CYS A 1 503 ? 30.711 5.251 -9.525 1.00 94.75 503 CYS A C 1
ATOM 3988 O O . CYS A 1 503 ? 29.515 5.225 -9.830 1.00 94.75 503 CYS A O 1
ATOM 3990 N N . THR A 1 504 ? 31.430 6.370 -9.634 1.00 93.88 504 THR A N 1
ATOM 3991 C CA . THR A 1 504 ? 30.926 7.590 -10.293 1.00 93.88 504 THR A CA 1
ATOM 3992 C C . THR A 1 504 ? 31.459 7.741 -11.714 1.00 93.88 504 THR A C 1
ATOM 3994 O O . THR A 1 504 ? 32.459 7.129 -12.084 1.00 93.88 504 THR A O 1
ATOM 3997 N N . SER A 1 505 ? 30.796 8.571 -12.525 1.00 91.44 505 SER A N 1
ATOM 3998 C CA . SER A 1 505 ? 31.256 8.894 -13.882 1.00 91.44 505 SER A CA 1
ATOM 3999 C C . SER A 1 505 ? 32.497 9.796 -13.921 1.00 91.44 505 SER A C 1
ATOM 4001 O O . SER A 1 505 ? 33.032 10.048 -14.995 1.00 91.44 505 SER A O 1
ATOM 4003 N N . GLN A 1 506 ? 32.976 10.280 -12.773 1.00 87.00 506 GLN A N 1
ATOM 4004 C CA . GLN A 1 506 ? 34.140 11.158 -12.693 1.00 87.00 506 GLN A CA 1
ATOM 4005 C C . GLN A 1 506 ? 35.427 10.355 -12.884 1.00 87.00 506 GLN A C 1
ATOM 4007 O O . GLN A 1 506 ? 35.716 9.429 -12.120 1.00 87.00 506 GLN A O 1
ATOM 4012 N N . CYS A 1 507 ? 36.213 10.729 -13.891 1.00 82.75 507 CYS A N 1
ATOM 4013 C CA . CYS A 1 507 ? 37.471 10.066 -14.197 1.00 82.75 507 CYS A CA 1
ATOM 4014 C C . CYS A 1 507 ? 38.652 10.779 -13.531 1.00 82.75 507 CYS A C 1
ATOM 4016 O O . CYS A 1 507 ? 38.858 11.978 -13.733 1.00 82.75 507 CYS A O 1
ATOM 4018 N N . ALA A 1 508 ? 39.507 10.016 -12.850 1.00 73.12 508 ALA A N 1
ATOM 4019 C CA . ALA A 1 508 ? 40.895 10.412 -12.649 1.00 73.12 508 ALA A CA 1
ATOM 4020 C C . ALA A 1 508 ? 41.672 10.058 -13.922 1.00 73.12 508 ALA A C 1
ATOM 4022 O O . ALA A 1 508 ? 41.686 8.901 -14.351 1.00 73.12 508 ALA A O 1
ATOM 4023 N N . SER A 1 509 ? 42.298 11.051 -14.550 1.00 56.19 509 SER A N 1
ATOM 4024 C CA . SER A 1 509 ? 43.176 10.827 -15.695 1.00 56.19 509 SER A CA 1
ATOM 4025 C C . SER A 1 509 ? 44.550 11.427 -15.437 1.00 56.19 509 SER A C 1
ATOM 4027 O O . SER A 1 509 ? 44.671 12.624 -15.185 1.00 56.19 509 SER A O 1
ATOM 4029 N N . SER A 1 510 ? 45.586 10.604 -15.600 1.00 46.84 510 SER A N 1
ATOM 4030 C CA . SER A 1 510 ? 46.993 11.013 -15.693 1.00 46.84 510 SER A CA 1
ATOM 4031 C C . SER A 1 510 ? 47.291 11.879 -16.932 1.00 46.84 510 SER A C 1
ATOM 4033 O O . SER A 1 510 ? 48.352 12.488 -17.032 1.00 46.84 510 SER A O 1
ATOM 4035 N N . ILE A 1 511 ? 46.349 12.001 -17.879 1.00 45.75 511 ILE A N 1
ATOM 4036 C CA . ILE A 1 511 ? 46.485 12.853 -19.074 1.00 45.75 511 ILE A CA 1
ATOM 4037 C C . ILE A 1 511 ? 46.332 14.342 -18.721 1.00 45.75 511 ILE A C 1
ATOM 4039 O O . ILE A 1 511 ? 46.893 15.192 -19.417 1.00 45.75 511 ILE A O 1
ATOM 4043 N N . TYR A 1 512 ? 45.633 14.678 -17.629 1.00 45.47 512 TYR A N 1
ATOM 4044 C CA . TYR A 1 512 ? 45.439 16.071 -17.203 1.00 45.47 512 TYR A CA 1
ATOM 4045 C C . TYR A 1 512 ? 46.724 16.697 -16.630 1.00 45.47 512 TYR A C 1
ATOM 4047 O O . TYR A 1 512 ? 46.952 17.899 -16.779 1.00 45.47 512 TYR A O 1
ATOM 4055 N N . GLU A 1 513 ? 47.609 15.880 -16.050 1.00 41.53 513 GLU A N 1
ATOM 4056 C CA . GLU A 1 513 ? 48.950 16.309 -15.631 1.00 41.53 513 GLU A CA 1
ATOM 4057 C C . GLU A 1 513 ? 49.856 16.566 -16.849 1.00 41.53 513 GLU A C 1
ATOM 4059 O O . GLU A 1 513 ? 50.544 17.586 -16.908 1.00 41.53 513 GLU A O 1
ATOM 4064 N N . ALA A 1 514 ? 49.785 15.719 -17.884 1.00 40.22 514 ALA A N 1
ATOM 4065 C CA . ALA A 1 514 ? 50.614 15.855 -19.085 1.00 40.22 514 ALA A CA 1
ATOM 4066 C C . ALA A 1 514 ? 50.195 17.021 -20.008 1.00 40.22 514 ALA A C 1
ATOM 4068 O O . ALA A 1 514 ? 51.050 17.717 -20.557 1.00 40.22 514 ALA A O 1
ATOM 4069 N N . THR A 1 515 ? 48.892 17.285 -20.176 1.00 43.91 515 THR A N 1
ATOM 4070 C CA . THR A 1 515 ? 48.412 18.365 -21.070 1.00 43.91 515 THR A CA 1
ATOM 4071 C C . THR A 1 515 ? 48.525 19.763 -20.457 1.00 43.91 515 THR A C 1
ATOM 4073 O O . THR A 1 515 ? 48.807 20.716 -21.188 1.00 43.91 515 THR A O 1
ATOM 4076 N N . ASN A 1 516 ? 48.425 19.902 -19.129 1.00 39.75 516 ASN A N 1
ATOM 4077 C CA . ASN A 1 516 ? 48.678 21.184 -18.457 1.00 39.75 516 ASN A CA 1
ATOM 4078 C C . ASN A 1 516 ? 50.152 21.613 -18.503 1.00 39.75 516 ASN A C 1
ATOM 4080 O O . ASN A 1 516 ? 50.430 22.814 -18.498 1.00 39.75 516 ASN A O 1
ATOM 4084 N N . HIS A 1 517 ? 51.093 20.669 -18.600 1.00 43.00 517 HIS A N 1
ATOM 4085 C CA . HIS A 1 517 ? 52.506 20.994 -18.810 1.00 43.00 517 HIS A CA 1
ATOM 4086 C C . HIS A 1 517 ? 52.803 21.485 -20.236 1.00 43.00 517 HIS A C 1
ATOM 4088 O O . HIS A 1 517 ? 53.696 22.309 -20.423 1.00 43.00 517 HIS A O 1
ATOM 4094 N N . ILE A 1 518 ? 52.031 21.046 -21.235 1.00 42.16 518 ILE A N 1
ATOM 4095 C CA . ILE A 1 518 ? 52.234 21.430 -22.642 1.00 42.16 518 ILE A CA 1
ATOM 4096 C C . ILE A 1 518 ? 51.595 22.797 -22.947 1.00 42.16 518 ILE A C 1
ATOM 4098 O O . ILE A 1 518 ? 52.192 23.620 -23.643 1.00 42.16 518 ILE A O 1
ATOM 4102 N N . TRP A 1 519 ? 50.423 23.091 -22.374 1.00 37.72 519 TRP A N 1
ATOM 4103 C CA . TRP A 1 519 ? 49.706 24.352 -22.625 1.00 37.72 519 TRP A CA 1
ATOM 4104 C C . TRP A 1 519 ? 50.223 25.546 -21.810 1.00 37.72 519 TRP A C 1
ATOM 4106 O O . TRP A 1 519 ? 49.993 26.688 -22.199 1.00 37.72 519 TRP A O 1
ATOM 4116 N N . LYS A 1 520 ? 50.972 25.322 -20.719 1.00 39.16 520 LYS A N 1
ATOM 4117 C CA . LYS A 1 520 ? 51.648 26.413 -19.990 1.00 39.16 520 LYS A CA 1
ATOM 4118 C C . LYS A 1 520 ? 52.896 26.954 -20.701 1.00 39.16 520 LYS A C 1
ATOM 4120 O O . LYS A 1 520 ? 53.305 28.067 -20.396 1.00 39.16 520 LYS A O 1
ATOM 4125 N N . ASN A 1 521 ? 53.455 26.223 -21.671 1.00 39.03 521 ASN A N 1
ATOM 4126 C CA . ASN A 1 521 ? 54.676 26.629 -22.381 1.00 39.03 521 ASN A CA 1
ATOM 4127 C C . ASN A 1 521 ? 54.443 27.201 -23.787 1.00 39.03 521 ASN A C 1
ATOM 4129 O O . ASN A 1 521 ? 55.397 27.616 -24.438 1.00 39.03 521 ASN A O 1
ATOM 4133 N N . THR A 1 522 ? 53.199 27.263 -24.266 1.00 38.81 522 THR A N 1
ATOM 4134 C CA . THR A 1 522 ? 52.883 27.793 -25.601 1.00 38.81 522 THR A CA 1
ATOM 4135 C C . THR A 1 522 ? 51.664 28.708 -25.550 1.00 38.81 522 THR A C 1
ATOM 4137 O O . THR A 1 522 ? 50.564 28.297 -25.889 1.00 38.81 522 THR A O 1
ATOM 4140 N N . ASN A 1 523 ? 51.853 29.941 -25.063 1.00 32.94 523 ASN A N 1
ATOM 4141 C CA . ASN A 1 523 ? 51.220 31.164 -25.591 1.00 32.94 523 ASN A CA 1
ATOM 4142 C C . ASN A 1 523 ? 51.547 32.377 -24.705 1.00 32.94 523 ASN A C 1
ATOM 4144 O O . ASN A 1 523 ? 50.794 32.762 -23.811 1.00 32.94 523 ASN A O 1
ATOM 4148 N N . ILE A 1 524 ? 52.674 33.020 -25.014 1.00 42.06 524 ILE A N 1
ATOM 4149 C CA . ILE A 1 524 ? 52.858 34.457 -24.798 1.00 42.06 524 ILE A CA 1
ATOM 4150 C C . ILE A 1 524 ? 52.142 35.136 -25.971 1.00 42.06 524 ILE A C 1
ATOM 4152 O O . ILE A 1 524 ? 52.616 35.043 -27.100 1.00 42.06 524 ILE A O 1
ATOM 4156 N N . GLY A 1 525 ? 50.991 35.774 -25.736 1.00 31.02 525 GLY A N 1
ATOM 4157 C CA . GLY A 1 525 ? 50.322 36.541 -26.795 1.00 31.02 525 GLY A CA 1
ATOM 4158 C C . GLY A 1 525 ? 48.822 36.777 -26.624 1.00 31.02 525 GLY A C 1
ATOM 4159 O O . GLY A 1 525 ? 48.015 36.114 -27.255 1.00 31.02 525 GLY A O 1
ATOM 4160 N N . SER A 1 526 ? 48.488 37.779 -25.810 1.00 30.23 526 SER A N 1
ATOM 4161 C CA . SER A 1 526 ? 47.361 38.717 -25.954 1.00 30.23 526 SER A CA 1
ATOM 4162 C C . SER A 1 526 ? 45.891 38.234 -26.051 1.00 30.23 526 SER A C 1
ATOM 4164 O O . SER A 1 526 ? 45.447 37.668 -27.043 1.00 30.23 526 SER A O 1
ATOM 4166 N N . HIS A 1 527 ? 45.129 38.742 -25.071 1.00 32.69 527 HIS A N 1
ATOM 4167 C CA . HIS A 1 527 ? 43.733 39.214 -25.090 1.00 32.69 527 HIS A CA 1
ATOM 4168 C C . HIS A 1 527 ? 42.571 38.321 -24.600 1.00 32.69 527 HIS A C 1
ATOM 4170 O O . HIS A 1 527 ? 42.114 37.398 -25.260 1.00 32.69 527 HIS A O 1
ATOM 4176 N N . LYS A 1 528 ? 42.020 38.808 -23.468 1.00 34.94 528 LYS A N 1
ATOM 4177 C CA . LYS A 1 528 ? 40.677 38.663 -22.874 1.00 34.94 528 LYS A CA 1
ATOM 4178 C C . LYS A 1 528 ? 40.280 37.271 -22.375 1.00 34.94 528 LYS A C 1
ATOM 4180 O O . LYS A 1 528 ? 39.624 36.499 -23.062 1.00 34.94 528 LYS A O 1
ATOM 4185 N N . ARG A 1 529 ? 40.604 37.027 -21.103 1.00 33.41 529 ARG A N 1
ATOM 4186 C CA . ARG A 1 529 ? 40.051 35.949 -20.282 1.00 33.41 529 ARG A CA 1
ATOM 4187 C C . ARG A 1 529 ? 39.108 36.585 -19.259 1.00 33.41 529 ARG A C 1
ATOM 4189 O O . ARG A 1 529 ? 39.575 37.285 -18.367 1.00 33.41 529 ARG A O 1
ATOM 4196 N N . GLU A 1 530 ? 37.805 36.395 -19.451 1.00 36.09 530 GLU A N 1
ATOM 4197 C CA . GLU A 1 530 ? 36.822 36.546 -18.376 1.00 36.09 530 GLU A CA 1
ATOM 4198 C C . GLU A 1 530 ? 37.138 35.526 -17.276 1.00 36.09 530 GLU A C 1
ATOM 4200 O O . GLU A 1 530 ? 37.616 34.418 -17.545 1.00 36.09 530 GLU A O 1
ATOM 4205 N N . GLU A 1 531 ? 36.943 35.967 -16.039 1.00 36.25 531 GLU A N 1
ATOM 4206 C CA . GLU A 1 531 ? 37.274 35.284 -14.796 1.00 36.25 531 GLU A CA 1
ATOM 4207 C C . GLU A 1 531 ? 36.644 33.886 -14.742 1.00 36.25 531 GLU A C 1
ATOM 4209 O O . GLU A 1 531 ? 35.427 33.723 -14.705 1.00 36.25 531 GLU A O 1
ATOM 4214 N N . ALA A 1 532 ? 37.499 32.863 -14.741 1.00 33.19 532 ALA A N 1
ATOM 4215 C CA . ALA A 1 532 ? 37.121 31.498 -14.417 1.00 33.19 532 ALA A CA 1
ATOM 4216 C C . ALA A 1 532 ? 37.566 31.205 -12.980 1.00 33.19 532 ALA A C 1
ATOM 4218 O O . ALA A 1 532 ? 38.751 31.307 -12.661 1.00 33.19 532 ALA A O 1
ATOM 4219 N N . ASP A 1 533 ? 36.585 30.851 -12.158 1.00 31.75 533 ASP A N 1
ATOM 4220 C CA . ASP A 1 533 ? 36.677 30.423 -10.764 1.00 31.75 533 ASP A CA 1
ATOM 4221 C C . ASP A 1 533 ? 37.760 29.326 -10.555 1.00 31.75 533 ASP A C 1
ATOM 4223 O O . ASP A 1 533 ? 37.773 28.350 -11.319 1.00 31.75 533 ASP A O 1
ATOM 4227 N N . PRO A 1 534 ? 38.687 29.436 -9.578 1.00 35.12 534 PRO A N 1
ATOM 4228 C CA . PRO A 1 534 ? 39.844 28.538 -9.463 1.00 35.12 534 PRO A CA 1
ATOM 4229 C C . PRO A 1 534 ? 39.544 27.128 -8.921 1.00 35.12 534 PRO A C 1
ATOM 4231 O O . PRO A 1 534 ? 40.447 26.291 -8.927 1.00 35.12 534 PRO A O 1
ATOM 4234 N N . GLU A 1 535 ? 38.325 26.834 -8.451 1.00 39.22 535 GLU A N 1
ATOM 4235 C CA . GLU A 1 535 ? 38.025 25.577 -7.735 1.00 39.22 535 GLU A CA 1
ATOM 4236 C C . GLU A 1 535 ? 37.529 24.407 -8.609 1.00 39.22 535 GLU A C 1
ATOM 4238 O O . GLU A 1 535 ? 37.501 23.264 -8.154 1.00 39.22 535 GLU A O 1
ATOM 4243 N N . ASN A 1 536 ? 37.212 24.628 -9.888 1.00 39.03 536 ASN A N 1
ATOM 4244 C CA . ASN A 1 536 ? 36.789 23.557 -10.801 1.00 39.03 536 ASN A CA 1
ATOM 4245 C C . ASN A 1 536 ? 37.941 23.082 -11.698 1.00 39.03 536 ASN A C 1
ATOM 4247 O O . ASN A 1 536 ? 38.004 23.381 -12.895 1.00 39.03 536 ASN A O 1
ATOM 4251 N N . GLY A 1 537 ? 38.848 22.279 -11.137 1.00 45.06 537 GLY A N 1
ATOM 4252 C CA . GLY A 1 537 ? 39.693 21.407 -11.955 1.00 45.06 537 GLY A CA 1
ATOM 4253 C C . GLY A 1 537 ? 38.789 20.514 -12.810 1.00 45.06 537 GLY A C 1
ATOM 4254 O O . GLY A 1 537 ? 38.051 19.699 -12.266 1.00 45.06 537 GLY A O 1
ATOM 4255 N N . LYS A 1 538 ? 38.775 20.702 -14.138 1.00 50.22 538 LYS A N 1
ATOM 4256 C CA . LYS A 1 538 ? 37.918 19.929 -15.053 1.00 50.22 538 LYS A CA 1
ATOM 4257 C C . LYS A 1 538 ? 38.347 18.458 -15.072 1.00 50.22 538 LYS A C 1
ATOM 4259 O O . LYS A 1 538 ? 39.153 18.049 -15.901 1.00 50.22 538 LYS A O 1
ATOM 4264 N N . TYR A 1 539 ? 37.789 17.660 -14.169 1.00 60.44 539 TYR A N 1
ATOM 4265 C CA . TYR A 1 539 ? 37.769 16.207 -14.300 1.00 60.44 539 TYR A CA 1
ATOM 4266 C C . TYR A 1 539 ? 37.051 15.843 -15.606 1.00 60.44 539 TYR A C 1
ATOM 4268 O O . TYR A 1 539 ? 36.030 16.444 -15.941 1.00 60.44 539 TYR A O 1
ATOM 4276 N N . MET A 1 540 ? 37.585 14.881 -16.360 1.00 73.88 540 MET A N 1
ATOM 4277 C CA . MET A 1 540 ? 36.865 14.342 -17.517 1.00 73.88 540 MET A CA 1
ATOM 4278 C C . MET A 1 540 ? 35.687 13.490 -17.029 1.00 73.88 540 MET A C 1
ATOM 4280 O O . MET A 1 540 ? 35.854 12.680 -16.116 1.00 73.88 540 MET A O 1
ATOM 4284 N N . ASP A 1 541 ? 34.516 13.637 -17.648 1.00 85.44 541 ASP A N 1
ATOM 4285 C CA . ASP A 1 541 ? 33.343 12.812 -17.351 1.00 85.44 541 ASP A CA 1
ATOM 4286 C C . ASP A 1 541 ? 33.273 11.624 -18.325 1.00 85.44 541 ASP A C 1
ATOM 4288 O O . ASP A 1 541 ? 33.298 11.784 -19.550 1.00 85.44 541 ASP A O 1
ATOM 4292 N N . LEU A 1 542 ? 33.174 10.409 -17.784 1.00 90.12 542 LEU A N 1
ATOM 4293 C CA . LEU A 1 542 ? 33.019 9.176 -18.551 1.00 90.12 542 LEU A CA 1
ATOM 4294 C C . LEU A 1 542 ? 31.807 9.225 -19.490 1.00 90.12 542 LEU A C 1
ATOM 4296 O O . LEU A 1 542 ? 31.852 8.654 -20.582 1.00 90.12 542 LEU A O 1
ATOM 4300 N N . THR A 1 543 ? 30.732 9.903 -19.080 1.00 90.12 543 THR A N 1
ATOM 4301 C CA . THR A 1 543 ? 29.527 10.053 -19.900 1.00 90.12 543 THR A CA 1
ATOM 4302 C C . THR A 1 543 ? 29.811 10.832 -21.181 1.00 90.12 543 THR A C 1
ATOM 4304 O O . THR A 1 543 ? 29.333 10.432 -22.240 1.00 90.12 543 THR A O 1
ATOM 4307 N N . GLU A 1 544 ? 30.651 11.867 -21.137 1.00 87.44 544 GLU A N 1
ATOM 4308 C CA . GLU A 1 544 ? 31.061 12.625 -22.324 1.00 87.44 544 GLU A CA 1
ATOM 4309 C C . GLU A 1 544 ? 31.971 11.792 -23.232 1.00 87.44 544 GLU A C 1
ATOM 4311 O O . GLU A 1 544 ? 31.760 11.750 -24.446 1.00 87.44 544 GLU A O 1
ATOM 4316 N N . ILE A 1 545 ? 32.935 11.071 -22.644 1.00 88.56 545 ILE A N 1
ATOM 4317 C CA . ILE A 1 545 ? 33.883 10.214 -23.378 1.00 88.56 545 ILE A CA 1
ATOM 4318 C C . ILE A 1 545 ? 33.146 9.126 -24.169 1.00 88.56 545 ILE A C 1
ATOM 4320 O O . ILE A 1 545 ? 33.479 8.853 -25.323 1.00 88.56 545 ILE A O 1
ATOM 4324 N N . LEU A 1 546 ? 32.151 8.495 -23.544 1.00 89.12 546 LEU A N 1
ATOM 4325 C CA . LEU A 1 546 ? 31.397 7.386 -24.128 1.00 89.12 546 LEU A CA 1
ATOM 4326 C C . LEU A 1 546 ? 30.141 7.834 -24.891 1.00 89.12 546 LEU A C 1
ATOM 4328 O O . LEU A 1 546 ? 29.476 6.999 -25.502 1.00 89.12 546 LEU A O 1
ATOM 4332 N N . GLY A 1 547 ? 29.815 9.130 -24.889 1.00 87.69 547 GLY A N 1
ATOM 4333 C CA . GLY A 1 547 ? 28.628 9.667 -25.559 1.00 87.69 547 GLY A CA 1
ATOM 4334 C C . GLY A 1 547 ? 27.301 9.283 -24.889 1.00 87.69 547 GLY A C 1
ATOM 4335 O O . GLY A 1 547 ? 26.276 9.157 -25.566 1.00 87.69 547 GLY A O 1
ATOM 4336 N N . ILE A 1 548 ? 27.301 9.097 -23.568 1.00 90.38 548 ILE A N 1
ATOM 4337 C CA . ILE A 1 548 ? 26.121 8.770 -22.761 1.00 90.38 548 ILE A CA 1
ATOM 4338 C C . ILE A 1 548 ? 25.255 10.023 -22.586 1.00 90.38 548 ILE A C 1
ATOM 4340 O O . ILE A 1 548 ? 25.431 10.832 -21.678 1.00 90.38 548 ILE A O 1
ATOM 4344 N N . ALA A 1 549 ? 24.274 10.180 -23.469 1.00 88.31 549 ALA A N 1
ATOM 4345 C CA . ALA A 1 549 ? 23.415 11.363 -23.498 1.00 88.31 549 ALA A CA 1
ATOM 4346 C C . ALA A 1 549 ? 22.358 11.421 -22.374 1.00 88.31 549 ALA A C 1
ATOM 4348 O O . ALA A 1 549 ? 21.753 12.469 -22.136 1.00 88.31 549 ALA A O 1
ATOM 4349 N N . GLY A 1 550 ? 22.117 10.307 -21.688 1.00 90.56 550 GLY A N 1
ATOM 4350 C CA . GLY A 1 550 ? 21.069 10.181 -20.685 1.00 90.56 550 GLY A CA 1
ATOM 4351 C C . GLY A 1 550 ? 21.099 8.840 -19.967 1.00 90.56 550 GLY A C 1
ATOM 4352 O O . GLY A 1 550 ? 21.957 7.993 -20.226 1.00 90.56 550 GLY A O 1
ATOM 4353 N N . VAL A 1 551 ? 20.140 8.644 -19.072 1.00 92.88 551 VAL A N 1
ATOM 4354 C CA . VAL A 1 551 ? 20.062 7.503 -18.155 1.00 92.88 551 VAL A CA 1
ATOM 4355 C C . VAL A 1 551 ? 18.625 6.977 -18.040 1.00 92.88 551 VAL A C 1
ATOM 4357 O O . VAL A 1 551 ? 17.681 7.760 -18.178 1.00 92.88 551 VAL A O 1
ATOM 4360 N N . PRO A 1 552 ? 18.424 5.677 -17.763 1.00 95.56 552 PRO A N 1
ATOM 4361 C CA . PRO A 1 552 ? 19.434 4.624 -17.687 1.00 95.56 552 PRO A CA 1
ATOM 4362 C C . PRO A 1 552 ? 19.987 4.219 -19.066 1.00 95.56 552 PRO A C 1
ATOM 4364 O O . PRO A 1 552 ? 19.235 4.073 -20.030 1.00 95.56 552 PRO A O 1
ATOM 4367 N N . THR A 1 553 ? 21.303 4.007 -19.151 1.00 95.94 553 THR A N 1
ATOM 4368 C CA . THR A 1 553 ? 21.994 3.504 -20.358 1.00 95.94 553 THR A CA 1
ATOM 4369 C C . THR A 1 553 ? 22.842 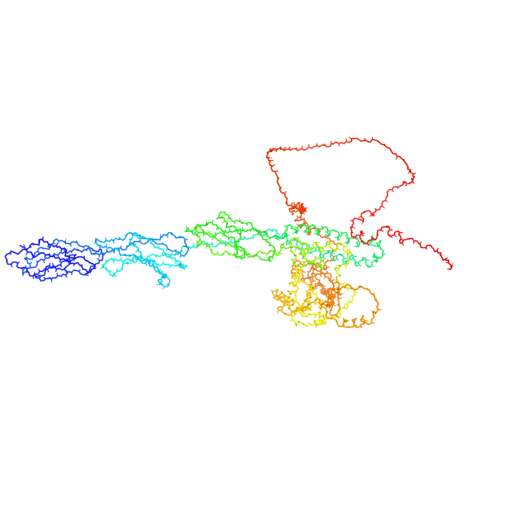2.286 -19.996 1.00 95.94 553 THR A C 1
ATOM 4371 O O . THR A 1 553 ? 23.503 2.281 -18.962 1.00 95.94 553 THR A O 1
ATOM 4374 N N . PHE A 1 554 ? 22.845 1.268 -20.854 1.00 97.25 554 PHE A N 1
ATOM 4375 C CA . PHE A 1 554 ? 23.629 0.047 -20.700 1.00 97.25 554 PHE A CA 1
ATOM 4376 C C . PHE A 1 554 ? 24.776 -0.018 -21.704 1.00 97.25 554 PHE A C 1
ATOM 4378 O O . PHE A 1 554 ? 24.586 0.259 -22.894 1.00 97.25 554 PHE A O 1
ATOM 4385 N N . LEU A 1 555 ? 25.930 -0.484 -21.229 1.00 96.44 555 LEU A N 1
ATOM 4386 C CA . LEU A 1 555 ? 27.021 -0.986 -22.059 1.00 96.44 555 LEU A CA 1
ATOM 4387 C C . LEU A 1 555 ? 27.286 -2.448 -21.727 1.00 96.44 555 LEU A C 1
ATOM 4389 O O . LEU A 1 555 ? 27.320 -2.817 -20.555 1.00 96.44 555 LEU A O 1
ATOM 4393 N N . PHE A 1 556 ? 27.531 -3.257 -22.752 1.00 96.75 556 PHE A N 1
ATOM 4394 C CA . PHE A 1 556 ? 28.047 -4.611 -22.572 1.00 96.75 556 PHE A CA 1
ATOM 4395 C C . PHE A 1 556 ? 29.464 -4.668 -23.120 1.00 96.75 556 PHE A C 1
ATOM 4397 O O . PHE A 1 556 ? 29.712 -4.330 -24.283 1.00 96.75 556 PHE A O 1
ATOM 4404 N N . ILE A 1 557 ? 30.382 -5.113 -22.275 1.00 96.38 557 ILE A N 1
ATOM 4405 C CA . ILE A 1 557 ? 31.764 -5.406 -22.623 1.00 96.38 557 ILE A CA 1
ATOM 4406 C C . ILE A 1 557 ? 31.858 -6.911 -22.840 1.00 96.38 557 ILE A C 1
ATOM 4408 O O . ILE A 1 557 ? 31.522 -7.695 -21.952 1.00 96.38 557 ILE A O 1
ATOM 4412 N N . HIS A 1 558 ? 32.299 -7.304 -24.032 1.00 96.19 558 HIS A N 1
ATOM 4413 C CA . HIS A 1 558 ? 32.576 -8.697 -24.366 1.00 96.19 558 HIS A CA 1
ATOM 4414 C C . HIS A 1 558 ? 33.627 -9.276 -23.412 1.00 96.19 558 HIS A C 1
ATOM 4416 O O . HIS A 1 558 ? 34.480 -8.536 -22.928 1.00 96.19 558 HIS A O 1
ATOM 4422 N N . SER A 1 559 ? 33.663 -10.597 -23.232 1.00 93.56 559 SER A N 1
ATOM 4423 C CA . SER A 1 559 ? 34.722 -11.292 -22.472 1.00 93.56 559 SER A CA 1
ATOM 4424 C 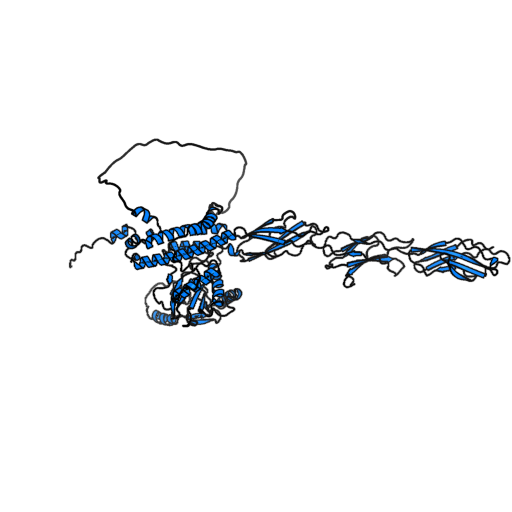C . SER A 1 559 ? 36.151 -11.036 -22.994 1.00 93.56 559 SER A C 1
ATOM 4426 O O . SER A 1 559 ? 37.132 -11.315 -22.315 1.00 93.56 559 SER A O 1
ATOM 4428 N N . ASP A 1 560 ? 36.277 -10.481 -24.202 1.00 93.56 560 ASP A N 1
ATOM 4429 C CA . ASP A 1 560 ? 37.551 -10.097 -24.828 1.00 93.56 560 ASP A CA 1
ATOM 4430 C C . ASP A 1 560 ? 37.979 -8.663 -24.455 1.00 93.56 560 ASP A C 1
ATOM 4432 O O . ASP A 1 560 ? 39.004 -8.180 -24.935 1.00 93.56 560 ASP A O 1
ATOM 4436 N N . GLY A 1 561 ? 37.184 -7.948 -23.654 1.00 92.50 561 GLY A N 1
ATOM 4437 C CA . GLY A 1 561 ? 37.507 -6.612 -23.154 1.00 92.50 561 GLY A CA 1
ATOM 4438 C C . GLY A 1 561 ? 37.151 -5.445 -24.081 1.00 92.50 561 GLY A C 1
ATOM 4439 O O . GLY A 1 561 ? 37.635 -4.339 -23.858 1.00 92.50 561 GLY A O 1
ATOM 4440 N N . TYR A 1 562 ? 36.313 -5.641 -25.107 1.00 94.75 562 TYR A N 1
ATOM 4441 C CA . TYR A 1 562 ? 35.812 -4.554 -25.966 1.00 94.75 562 TYR A CA 1
ATOM 4442 C C . TYR A 1 562 ? 34.323 -4.268 -25.736 1.00 94.75 562 TYR A C 1
ATOM 4444 O O . TYR A 1 562 ? 33.543 -5.176 -25.454 1.00 94.75 562 TYR A O 1
ATOM 4452 N N . ILE A 1 563 ? 33.905 -3.012 -25.904 1.00 95.31 563 ILE A N 1
ATOM 4453 C CA . ILE A 1 563 ? 32.494 -2.613 -25.878 1.00 95.31 563 ILE A CA 1
ATOM 4454 C C . ILE A 1 563 ? 31.813 -3.209 -27.111 1.00 95.31 563 ILE A C 1
ATOM 4456 O O . ILE A 1 563 ? 32.162 -2.887 -28.250 1.00 95.31 563 ILE A O 1
ATOM 4460 N N . ALA A 1 564 ? 30.848 -4.089 -26.869 1.00 95.12 564 ALA A N 1
ATOM 4461 C CA . ALA A 1 564 ? 30.116 -4.816 -27.897 1.00 95.12 564 ALA A CA 1
ATOM 4462 C C . ALA A 1 564 ? 28.695 -4.285 -28.086 1.00 95.12 564 ALA A C 1
ATOM 4464 O O . ALA A 1 564 ? 28.167 -4.371 -29.188 1.00 95.12 564 ALA A O 1
ATOM 4465 N N . TRP A 1 565 ? 28.077 -3.711 -27.052 1.00 95.06 565 TRP A N 1
ATOM 4466 C CA . TRP A 1 565 ? 26.704 -3.211 -27.128 1.00 95.06 565 TRP A CA 1
ATOM 4467 C C . TRP A 1 565 ? 26.552 -1.890 -26.377 1.00 95.06 565 TRP A C 1
ATOM 4469 O O . TRP A 1 565 ? 27.124 -1.730 -25.299 1.00 95.06 565 TRP A O 1
ATOM 4479 N N . HIS A 1 566 ? 25.767 -0.963 -26.930 1.00 93.12 566 HIS A N 1
ATOM 4480 C CA . HIS A 1 566 ? 25.463 0.334 -26.321 1.00 93.12 566 HIS A CA 1
ATOM 4481 C C . HIS A 1 566 ? 23.997 0.715 -26.535 1.00 93.12 566 HIS A C 1
ATOM 4483 O O . HIS A 1 566 ? 23.553 0.886 -27.676 1.00 93.12 566 HIS A O 1
ATOM 4489 N N . GLY A 1 567 ? 23.246 0.979 -25.468 1.00 92.94 567 GLY A N 1
ATOM 4490 C CA . GLY A 1 567 ? 21.834 1.291 -25.643 1.00 92.94 567 GLY A CA 1
ATOM 4491 C C . GLY A 1 567 ? 21.006 1.429 -24.381 1.00 92.94 567 GLY A C 1
ATOM 4492 O O . GLY A 1 567 ? 21.512 1.540 -23.273 1.00 92.94 567 GLY A O 1
ATOM 4493 N N . ARG A 1 568 ? 19.692 1.421 -24.576 1.00 92.62 568 ARG A N 1
ATOM 4494 C CA . ARG A 1 568 ? 18.679 1.529 -23.521 1.00 92.62 568 ARG A CA 1
ATOM 4495 C C . ARG A 1 568 ? 17.555 0.530 -23.771 1.00 92.62 568 ARG A C 1
ATOM 4497 O O . ARG A 1 568 ? 17.391 0.056 -24.899 1.00 92.62 568 ARG A O 1
ATOM 4504 N N . TYR A 1 569 ? 16.785 0.244 -22.729 1.00 93.50 569 TYR A N 1
ATOM 4505 C CA . TYR A 1 569 ? 15.650 -0.667 -22.792 1.00 93.50 569 TYR A CA 1
ATOM 4506 C C . TYR A 1 569 ? 14.547 -0.220 -21.833 1.00 93.50 569 TYR A C 1
ATOM 4508 O O . TYR A 1 569 ? 14.822 0.104 -20.678 1.00 93.50 569 TYR A O 1
ATOM 4516 N N . SER A 1 570 ? 13.304 -0.206 -22.311 1.00 94.00 570 SER A N 1
ATOM 4517 C CA . SER A 1 570 ? 12.125 0.107 -21.505 1.00 94.00 570 SER A CA 1
ATOM 4518 C C . SER A 1 570 ? 11.546 -1.177 -20.921 1.00 94.00 570 SER A C 1
ATOM 4520 O O . SER A 1 570 ? 10.867 -1.923 -21.623 1.00 94.00 570 SER A O 1
ATOM 4522 N N . ALA A 1 571 ? 11.814 -1.448 -19.645 1.00 93.19 571 ALA A N 1
ATOM 4523 C CA . ALA A 1 571 ? 11.257 -2.604 -18.949 1.00 93.19 571 ALA A CA 1
ATOM 4524 C C . ALA A 1 571 ? 9.976 -2.234 -18.187 1.00 93.19 571 ALA A C 1
ATOM 4526 O O . ALA A 1 571 ? 9.978 -1.360 -17.307 1.00 93.19 571 ALA A O 1
ATOM 4527 N N . TYR A 1 572 ? 8.886 -2.937 -18.495 1.00 90.62 572 TYR A N 1
ATOM 4528 C CA . TYR A 1 572 ? 7.638 -2.816 -17.746 1.00 90.62 572 TYR A CA 1
ATOM 4529 C C . TYR A 1 572 ? 7.785 -3.458 -16.358 1.00 90.62 572 TYR A C 1
ATOM 4531 O O . TYR A 1 572 ? 7.538 -2.802 -15.341 1.00 90.62 572 TYR A O 1
ATOM 4539 N N . ASP A 1 573 ? 8.294 -4.690 -16.327 1.00 93.62 573 ASP A N 1
ATOM 4540 C CA . ASP A 1 573 ? 8.483 -5.525 -15.143 1.00 93.62 573 ASP A CA 1
ATOM 4541 C C . ASP A 1 573 ? 9.881 -6.173 -15.100 1.00 93.62 573 ASP A C 1
ATOM 4543 O O . ASP A 1 573 ? 10.714 -6.005 -15.995 1.00 93.62 573 ASP A O 1
ATOM 4547 N N . TYR A 1 574 ? 10.146 -6.936 -14.039 1.00 96.12 574 TYR A N 1
ATOM 4548 C CA . TYR A 1 574 ? 11.423 -7.627 -13.880 1.00 96.12 574 TYR A CA 1
ATOM 4549 C C . TYR A 1 574 ? 11.631 -8.755 -14.905 1.00 96.12 574 TYR A C 1
ATOM 4551 O O . TYR A 1 574 ? 12.755 -8.980 -15.350 1.00 96.12 574 TYR A O 1
ATOM 4559 N N . ALA A 1 575 ? 10.568 -9.459 -15.304 1.00 95.00 575 ALA A N 1
ATOM 4560 C CA . ALA A 1 575 ? 10.672 -10.566 -16.254 1.00 95.00 575 ALA A CA 1
ATOM 4561 C C . ALA A 1 575 ? 11.133 -10.077 -17.638 1.00 95.00 575 ALA A C 1
ATOM 4563 O O . ALA A 1 575 ? 12.079 -10.626 -18.207 1.00 95.00 575 ALA A O 1
ATOM 4564 N N . SER A 1 576 ? 10.533 -8.992 -18.138 1.00 93.62 576 SER A N 1
ATOM 4565 C CA . SER A 1 576 ? 10.943 -8.338 -19.387 1.00 93.62 576 SER A CA 1
ATOM 4566 C C . SER A 1 576 ? 12.359 -7.762 -19.307 1.00 93.62 576 SER A C 1
ATOM 4568 O O . SER A 1 576 ? 13.104 -7.848 -20.284 1.00 93.62 576 SER A O 1
ATOM 4570 N N . PHE A 1 577 ? 12.765 -7.227 -18.150 1.00 96.50 577 PHE A N 1
ATOM 4571 C CA . PHE A 1 577 ? 14.140 -6.783 -17.910 1.00 96.50 577 PHE A CA 1
ATOM 4572 C C . PHE A 1 577 ? 15.150 -7.939 -17.980 1.00 96.50 577 PHE A C 1
ATOM 4574 O O . PHE A 1 577 ? 16.118 -7.873 -18.734 1.00 96.50 577 PHE A O 1
ATOM 4581 N N . SER A 1 578 ? 14.911 -9.018 -17.230 1.00 96.94 578 SER A N 1
ATOM 4582 C CA . SER A 1 578 ? 15.786 -10.197 -17.188 1.00 96.94 578 SER A CA 1
ATOM 4583 C C . SER A 1 578 ? 15.909 -10.860 -18.565 1.00 96.94 578 SER A C 1
ATOM 4585 O O . SER A 1 578 ? 17.014 -11.178 -19.017 1.00 96.94 578 SER A O 1
ATOM 4587 N N . GLY A 1 579 ? 14.790 -10.973 -19.292 1.00 95.06 579 GLY A N 1
ATOM 4588 C CA . GLY A 1 579 ? 14.778 -11.441 -20.678 1.00 95.06 579 GLY A CA 1
ATOM 4589 C C . GLY A 1 579 ? 15.634 -10.570 -21.604 1.00 95.06 579 GLY A C 1
ATOM 4590 O O . GLY A 1 579 ? 16.412 -11.101 -22.397 1.00 95.06 579 GLY A O 1
ATOM 4591 N N . PHE A 1 580 ? 15.563 -9.241 -21.469 1.00 94.88 580 PHE A N 1
ATOM 4592 C CA . PHE A 1 580 ? 16.425 -8.319 -22.216 1.00 94.88 580 PHE A CA 1
ATOM 4593 C C . PHE A 1 580 ? 17.911 -8.524 -21.920 1.00 94.88 580 PHE A C 1
ATOM 4595 O O . PHE A 1 580 ? 18.705 -8.611 -22.860 1.00 94.88 580 PHE A O 1
ATOM 4602 N N . MET A 1 581 ? 18.284 -8.631 -20.644 1.00 97.00 581 MET A N 1
ATOM 4603 C CA . MET A 1 581 ? 19.680 -8.796 -20.234 1.00 97.00 581 MET A CA 1
ATOM 4604 C C . MET A 1 581 ? 20.282 -10.076 -20.821 1.00 97.00 581 MET A C 1
ATOM 4606 O O . MET A 1 581 ? 21.335 -10.026 -21.457 1.00 97.00 581 MET A O 1
ATOM 4610 N N . ARG A 1 582 ? 19.577 -11.209 -20.695 1.00 95.94 582 ARG A N 1
ATOM 4611 C CA . ARG A 1 582 ? 20.025 -12.509 -21.226 1.00 95.94 582 ARG A CA 1
ATOM 4612 C C . ARG A 1 582 ? 20.052 -12.553 -22.753 1.00 95.94 582 ARG A C 1
ATOM 4614 O O . ARG A 1 582 ? 21.015 -13.047 -23.333 1.00 95.94 582 ARG A O 1
ATOM 4621 N N . CYS A 1 583 ? 19.031 -12.005 -23.415 1.00 94.50 583 CYS A N 1
ATOM 4622 C CA . CYS A 1 583 ? 19.010 -11.914 -24.876 1.00 94.50 583 CYS A CA 1
ATOM 4623 C C . CYS A 1 583 ? 20.188 -11.077 -25.393 1.00 94.50 583 CYS A C 1
ATOM 4625 O O . CYS A 1 583 ? 20.906 -11.506 -26.295 1.00 94.50 583 CYS A O 1
ATOM 4627 N N . THR A 1 584 ? 20.421 -9.905 -24.800 1.00 94.69 584 THR A N 1
ATOM 4628 C CA . THR A 1 584 ? 21.513 -9.007 -25.202 1.00 94.69 584 THR A CA 1
ATOM 4629 C C . THR A 1 584 ? 22.875 -9.641 -24.947 1.00 94.69 584 THR A C 1
ATOM 4631 O O . THR A 1 584 ? 23.760 -9.552 -25.790 1.00 94.69 584 THR A O 1
ATOM 4634 N N . ALA A 1 585 ? 23.035 -10.351 -23.830 1.00 94.56 585 ALA A N 1
ATOM 4635 C CA . ALA A 1 585 ? 24.242 -11.116 -23.549 1.00 94.56 585 ALA A CA 1
ATOM 4636 C C . ALA A 1 585 ? 24.514 -12.188 -24.612 1.00 94.56 585 ALA A C 1
ATOM 4638 O O . ALA A 1 585 ? 25.633 -12.273 -25.110 1.00 94.56 585 ALA A O 1
ATOM 4639 N N . SER A 1 586 ? 23.495 -12.961 -25.009 1.00 93.75 586 SER A N 1
ATOM 4640 C CA . SER A 1 586 ? 23.649 -13.963 -26.073 1.00 93.75 586 SER A CA 1
ATOM 4641 C C . SER A 1 586 ? 23.997 -13.332 -27.425 1.00 93.75 586 SER A C 1
ATOM 4643 O O . SER A 1 586 ? 24.849 -13.849 -28.140 1.00 93.75 586 SER A O 1
ATOM 4645 N N . GLU A 1 587 ? 23.425 -12.161 -27.735 1.00 92.44 587 GLU A N 1
ATOM 4646 C CA . GLU A 1 587 ? 23.765 -11.384 -28.934 1.00 92.44 587 GLU A CA 1
ATOM 4647 C C . GLU A 1 587 ? 25.228 -10.912 -28.896 1.00 92.44 587 GLU A C 1
ATOM 4649 O O . GLU A 1 587 ? 25.941 -11.026 -29.891 1.00 92.44 587 GLU A O 1
ATOM 4654 N N . VAL A 1 588 ? 25.693 -10.424 -27.742 1.00 93.00 588 VAL A N 1
ATOM 4655 C CA . VAL A 1 588 ? 27.077 -9.973 -27.526 1.00 93.00 588 VAL A CA 1
ATOM 4656 C C . VAL A 1 588 ? 28.069 -11.124 -27.652 1.00 93.00 588 VAL A C 1
ATOM 4658 O O . VAL A 1 588 ? 29.099 -10.955 -28.298 1.00 93.00 588 VAL A O 1
ATOM 4661 N N . MET A 1 589 ? 27.756 -12.276 -27.059 1.00 92.19 589 MET A N 1
ATOM 4662 C CA . MET A 1 589 ? 28.628 -13.454 -27.035 1.00 92.19 589 MET A CA 1
ATOM 4663 C C . MET A 1 589 ? 28.515 -14.319 -28.301 1.00 92.19 589 MET A C 1
ATOM 4665 O O . MET A 1 589 ? 29.286 -15.261 -28.469 1.00 92.19 589 MET A O 1
ATOM 4669 N N . GLY A 1 590 ? 27.558 -14.032 -29.190 1.00 90.38 590 GLY A N 1
ATOM 4670 C CA . GLY A 1 590 ? 27.314 -14.814 -30.404 1.00 90.38 590 GLY A CA 1
ATOM 4671 C C . GLY A 1 590 ? 26.737 -16.211 -30.144 1.00 90.38 590 GLY A C 1
ATOM 4672 O O . GLY A 1 590 ? 26.975 -17.123 -30.935 1.00 90.38 590 GLY A O 1
ATOM 4673 N N . THR A 1 591 ? 26.002 -16.398 -29.046 1.00 92.62 591 THR A N 1
ATOM 4674 C CA . THR A 1 591 ? 25.388 -17.677 -28.655 1.00 92.62 591 THR A CA 1
ATOM 4675 C C . THR A 1 591 ? 23.883 -17.699 -28.941 1.00 92.62 591 THR A C 1
ATOM 4677 O O . THR A 1 591 ? 23.269 -16.680 -29.261 1.00 92.62 591 THR A O 1
ATOM 4680 N N . GLN A 1 592 ? 23.260 -18.880 -28.859 1.00 91.44 592 GLN A N 1
ATOM 4681 C CA . GLN A 1 592 ? 21.810 -19.002 -29.025 1.00 91.44 592 GLN A CA 1
ATOM 4682 C C . GLN A 1 592 ? 21.073 -18.288 -27.884 1.00 91.44 592 GLN A C 1
ATOM 4684 O O . GLN A 1 592 ? 21.441 -18.424 -26.718 1.00 91.44 592 GLN A O 1
ATOM 4689 N N . CYS A 1 593 ? 20.006 -17.557 -28.220 1.00 92.88 593 CYS A N 1
ATOM 4690 C CA . CYS A 1 593 ? 19.204 -16.854 -27.225 1.00 92.88 593 CYS A CA 1
ATOM 4691 C C . CYS A 1 593 ? 18.545 -17.848 -26.250 1.00 92.88 593 CYS A C 1
ATOM 4693 O O . CYS A 1 593 ? 17.769 -18.697 -26.696 1.00 92.88 593 CYS A O 1
ATOM 4695 N N . PRO A 1 594 ? 18.798 -17.733 -24.932 1.00 91.62 594 PRO A N 1
ATOM 4696 C CA . PRO A 1 594 ? 18.249 -18.652 -23.934 1.00 91.62 594 PRO A CA 1
ATOM 4697 C C . PRO A 1 594 ? 16.799 -18.317 -23.546 1.00 91.62 594 PRO A C 1
ATOM 4699 O O . PRO A 1 594 ? 16.189 -19.015 -22.739 1.00 91.62 594 PRO A O 1
ATOM 4702 N N . VAL A 1 595 ? 16.238 -17.223 -24.068 1.00 90.25 595 VAL A N 1
ATOM 4703 C CA . VAL A 1 595 ? 14.901 -16.748 -23.702 1.00 90.25 595 VAL A CA 1
ATOM 4704 C C . VAL A 1 595 ? 13.856 -17.438 -24.577 1.00 90.25 595 VAL A C 1
ATOM 4706 O O . VAL A 1 595 ? 13.787 -17.213 -25.786 1.00 90.25 595 VAL A O 1
ATOM 4709 N N . PHE A 1 596 ? 13.010 -18.258 -23.955 1.00 86.25 596 PHE A N 1
ATOM 4710 C CA . PHE A 1 596 ? 11.893 -18.908 -24.637 1.00 86.25 596 PHE A CA 1
ATOM 4711 C C . PHE A 1 596 ? 10.937 -17.865 -25.234 1.00 86.25 596 PHE A C 1
ATOM 4713 O O . PHE A 1 596 ? 10.564 -16.907 -24.560 1.00 86.25 596 PHE A O 1
ATOM 4720 N N . ASN A 1 597 ? 10.545 -18.040 -26.502 1.00 81.00 597 ASN A N 1
ATOM 4721 C CA . ASN A 1 597 ? 9.676 -17.107 -27.230 1.00 81.00 597 ASN A CA 1
ATOM 4722 C C . ASN A 1 597 ? 10.139 -15.636 -27.188 1.00 81.00 597 ASN A C 1
ATOM 4724 O O . ASN A 1 597 ? 9.310 -14.732 -27.165 1.00 81.00 597 ASN A O 1
ATOM 4728 N N . CYS A 1 598 ? 11.454 -15.393 -27.225 1.00 83.44 598 CYS A N 1
ATOM 4729 C CA . CYS A 1 598 ? 12.034 -14.057 -27.106 1.00 83.44 598 CYS A CA 1
ATOM 4730 C C . CYS A 1 598 ? 11.494 -13.046 -28.136 1.00 83.44 598 CYS A C 1
ATOM 4732 O O . CYS A 1 598 ? 11.860 -13.082 -29.313 1.00 83.44 598 CYS A O 1
ATOM 4734 N N . ASP A 1 599 ? 10.711 -12.069 -27.677 1.00 76.38 599 ASP A N 1
ATOM 4735 C CA . ASP A 1 599 ? 10.158 -11.006 -28.531 1.00 76.38 599 ASP A CA 1
ATOM 4736 C C . ASP A 1 599 ? 11.222 -10.039 -29.075 1.00 76.38 599 ASP A C 1
ATOM 4738 O O . ASP A 1 599 ? 10.989 -9.320 -30.045 1.00 76.38 599 ASP A O 1
ATOM 4742 N N . ILE A 1 600 ? 12.416 -10.023 -28.474 1.00 79.75 600 ILE A N 1
ATOM 4743 C CA . ILE A 1 600 ? 13.561 -9.254 -28.978 1.00 79.75 600 ILE A CA 1
ATOM 4744 C C . ILE A 1 600 ? 14.160 -9.942 -30.212 1.00 79.75 600 ILE A C 1
ATOM 4746 O O . ILE A 1 600 ? 14.548 -9.255 -31.159 1.00 79.75 600 ILE A O 1
ATOM 4750 N N . CYS A 1 601 ? 14.198 -11.281 -30.221 1.00 80.38 601 CYS A N 1
ATOM 4751 C CA . CYS A 1 601 ? 14.663 -12.079 -31.356 1.00 80.38 601 CYS A CA 1
ATOM 4752 C C . CYS A 1 601 ? 13.618 -12.178 -32.472 1.00 80.38 601 CYS A C 1
ATOM 4754 O O . CYS A 1 601 ? 13.993 -12.258 -33.644 1.00 80.38 601 CYS A O 1
ATOM 4756 N N . LYS A 1 602 ? 12.320 -12.170 -32.131 1.00 72.38 602 LYS A N 1
ATOM 4757 C CA . LYS A 1 602 ? 11.236 -12.131 -33.120 1.00 72.38 602 LYS A CA 1
ATOM 4758 C C . LYS A 1 602 ? 11.359 -10.843 -33.929 1.00 72.38 602 LYS A C 1
ATOM 4760 O O . LYS A 1 602 ? 11.178 -9.728 -33.444 1.00 72.38 602 LYS A O 1
ATOM 4765 N N . ASN A 1 603 ? 11.758 -11.001 -35.183 1.00 59.59 603 ASN A N 1
ATOM 4766 C CA . ASN A 1 603 ? 12.272 -9.921 -36.010 1.00 59.59 603 ASN A CA 1
ATOM 4767 C C . ASN A 1 603 ? 11.149 -9.111 -36.681 1.00 59.59 603 ASN A C 1
ATOM 4769 O O . ASN A 1 603 ? 11.251 -8.806 -37.867 1.00 59.59 603 ASN A O 1
ATOM 4773 N N . ASP A 1 604 ? 10.089 -8.756 -35.951 1.00 62.38 604 ASP A N 1
ATOM 4774 C CA . ASP A 1 604 ? 8.874 -8.239 -36.582 1.00 62.38 604 ASP A CA 1
ATOM 4775 C C . ASP A 1 604 ? 9.009 -6.774 -37.011 1.00 62.38 604 ASP A C 1
ATOM 4777 O O . ASP A 1 604 ? 9.124 -5.845 -36.203 1.00 62.38 604 ASP A O 1
ATOM 4781 N N . MET A 1 605 ? 9.025 -6.588 -38.331 1.00 59.41 605 MET A N 1
ATOM 4782 C CA . MET A 1 605 ? 8.893 -5.295 -39.011 1.00 59.41 605 MET A CA 1
ATOM 4783 C C . MET A 1 605 ? 7.422 -4.864 -39.134 1.00 59.41 605 MET A C 1
ATOM 4785 O O . MET A 1 605 ? 7.141 -3.751 -39.581 1.00 59.41 605 MET A O 1
ATOM 4789 N N . THR A 1 606 ? 6.497 -5.742 -38.754 1.00 62.88 606 THR A N 1
ATOM 4790 C CA . THR A 1 606 ? 5.045 -5.560 -38.779 1.00 62.88 606 THR A CA 1
ATOM 4791 C C . THR A 1 606 ? 4.539 -5.227 -37.387 1.00 62.88 606 THR A C 1
ATOM 4793 O O . THR A 1 606 ? 5.204 -5.492 -36.388 1.00 62.88 606 THR A O 1
ATOM 4796 N N . ILE A 1 607 ? 3.375 -4.596 -37.308 1.00 66.06 607 ILE A N 1
ATOM 4797 C CA . ILE A 1 607 ? 2.627 -4.404 -36.070 1.00 66.06 607 ILE A CA 1
ATOM 4798 C C . ILE A 1 607 ? 1.487 -5.415 -36.114 1.00 66.06 607 ILE A C 1
ATOM 4800 O O . ILE A 1 607 ? 0.778 -5.460 -37.112 1.00 66.06 607 ILE A O 1
ATOM 4804 N N . ASP A 1 608 ? 1.346 -6.229 -35.073 1.00 67.38 608 ASP A N 1
ATOM 4805 C CA . ASP A 1 608 ? 0.182 -7.096 -34.924 1.00 67.38 608 ASP A CA 1
ATOM 4806 C C . ASP A 1 608 ? -0.996 -6.233 -34.449 1.00 67.38 608 ASP A C 1
ATOM 4808 O O . ASP A 1 608 ? -1.064 -5.853 -33.280 1.00 67.38 608 ASP A O 1
ATOM 4812 N N . GLU A 1 609 ? -1.865 -5.833 -35.379 1.00 65.31 609 GLU A N 1
ATOM 4813 C CA . GLU A 1 609 ? -2.993 -4.940 -35.089 1.00 65.31 609 GLU A CA 1
ATOM 4814 C C . GLU A 1 609 ? -4.051 -5.603 -34.192 1.00 65.31 609 GLU A C 1
ATOM 4816 O O . GLU A 1 609 ? -4.649 -4.914 -33.366 1.00 65.31 609 GLU A O 1
ATOM 4821 N N . GLU A 1 610 ? -4.215 -6.929 -34.254 1.00 64.75 610 GLU A N 1
ATOM 4822 C CA . GLU A 1 610 ? -5.167 -7.659 -33.402 1.00 64.75 610 GLU A CA 1
ATOM 4823 C C . GLU A 1 610 ? -4.748 -7.605 -31.928 1.00 64.75 610 GLU A C 1
ATOM 4825 O O . GLU A 1 610 ? -5.583 -7.421 -31.041 1.00 64.75 610 GLU A O 1
ATOM 4830 N N . SER A 1 611 ? -3.440 -7.668 -31.660 1.00 64.06 611 SER A N 1
ATOM 4831 C CA . SER A 1 611 ? -2.896 -7.543 -30.301 1.00 64.06 611 SER A CA 1
ATOM 4832 C C . SER A 1 611 ? -2.994 -6.126 -29.710 1.00 64.06 611 SER A C 1
ATOM 4834 O O . SER A 1 611 ? -2.881 -5.951 -28.494 1.00 64.06 611 SER A O 1
ATOM 4836 N N . LEU A 1 612 ? -3.205 -5.109 -30.555 1.00 67.75 612 LEU A N 1
ATOM 4837 C CA . LEU A 1 612 ? -3.278 -3.702 -30.154 1.00 67.75 612 LEU A CA 1
ATOM 4838 C C . LEU A 1 612 ? -4.701 -3.195 -29.933 1.00 67.75 612 LEU A C 1
ATOM 4840 O O . LEU A 1 612 ? -4.883 -2.262 -29.148 1.00 67.75 612 LEU A O 1
ATOM 4844 N N . GLU A 1 613 ? -5.695 -3.775 -30.606 1.00 71.75 613 GLU A N 1
ATOM 4845 C CA . GLU A 1 613 ? -7.066 -3.251 -30.614 1.00 71.75 613 GLU A CA 1
ATOM 4846 C C . GLU A 1 613 ? -7.687 -3.107 -29.209 1.00 71.75 613 GLU A C 1
ATOM 4848 O O . GLU A 1 613 ? -8.251 -2.047 -28.935 1.00 71.75 613 GLU A O 1
ATOM 4853 N N . PRO A 1 614 ? -7.519 -4.053 -28.258 1.00 66.31 614 PRO A N 1
ATOM 4854 C CA . PRO A 1 614 ? -8.069 -3.902 -26.907 1.00 66.31 614 PRO A CA 1
ATOM 4855 C C . PRO A 1 614 ? -7.510 -2.692 -26.145 1.00 66.31 614 PRO A C 1
ATOM 4857 O O . PRO A 1 614 ? -8.215 -2.061 -25.364 1.00 66.31 614 PRO A O 1
ATOM 4860 N N . VAL A 1 615 ? -6.242 -2.339 -26.374 1.00 64.19 615 VAL A N 1
ATOM 4861 C CA . VAL A 1 615 ? -5.586 -1.217 -25.682 1.00 64.19 615 VAL A CA 1
ATOM 4862 C C . VAL A 1 615 ? -5.811 0.098 -26.428 1.00 64.19 615 VAL A C 1
ATOM 4864 O O . VAL A 1 615 ? -5.962 1.146 -25.805 1.00 64.19 615 VAL A O 1
ATOM 4867 N N . LEU A 1 616 ? -5.909 0.060 -27.758 1.00 69.62 616 LEU A N 1
ATOM 4868 C CA . LEU A 1 616 ? -6.374 1.203 -28.547 1.00 69.62 616 LEU A CA 1
ATOM 4869 C C . LEU A 1 616 ? -7.821 1.568 -28.202 1.00 69.62 616 LEU A C 1
ATOM 4871 O O . LEU A 1 616 ? -8.168 2.747 -28.231 1.00 69.62 616 LEU A O 1
ATOM 4875 N N . GLN A 1 617 ? -8.641 0.590 -27.820 1.00 75.56 617 GLN A N 1
ATOM 4876 C CA . GLN A 1 617 ? -9.976 0.843 -27.297 1.00 75.56 617 GLN A CA 1
ATOM 4877 C C . GLN A 1 617 ? -9.922 1.585 -25.951 1.00 75.56 617 GLN A C 1
ATOM 4879 O O . GLN A 1 617 ? -10.602 2.592 -25.810 1.00 75.56 617 GLN A O 1
ATOM 4884 N N . LEU A 1 618 ? -9.017 1.218 -25.031 1.00 69.81 618 LEU A N 1
ATOM 4885 C CA . LEU A 1 618 ? -8.789 1.976 -23.784 1.00 69.81 618 LEU A CA 1
ATOM 4886 C C . LEU A 1 618 ? -8.370 3.434 -24.035 1.00 69.81 618 LEU A C 1
ATOM 4888 O O . LEU A 1 618 ? -8.771 4.332 -23.301 1.00 69.81 618 LEU A O 1
ATOM 4892 N N . VAL A 1 619 ? -7.574 3.684 -25.078 1.00 68.44 619 VAL A N 1
ATOM 4893 C CA . VAL A 1 619 ? -7.217 5.047 -25.504 1.00 68.44 619 VAL A CA 1
ATOM 4894 C C . VAL A 1 619 ? -8.450 5.807 -26.005 1.00 68.44 619 VAL A C 1
ATOM 4896 O O . VAL A 1 619 ? -8.592 6.990 -25.705 1.00 68.44 619 VAL A O 1
ATOM 4899 N N . ARG A 1 620 ? -9.332 5.155 -26.776 1.00 73.00 620 ARG A N 1
ATOM 4900 C CA . ARG A 1 620 ? -10.573 5.765 -27.290 1.00 73.00 620 ARG A CA 1
ATOM 4901 C C . ARG A 1 620 ? -11.589 6.031 -26.178 1.00 73.00 620 ARG A C 1
ATOM 4903 O O . ARG A 1 620 ? -12.286 7.038 -26.238 1.00 73.00 620 ARG A O 1
ATOM 4910 N N . ASP A 1 621 ? -11.639 5.151 -25.184 1.00 69.38 621 ASP A N 1
ATOM 4911 C CA . ASP A 1 621 ? -12.562 5.219 -24.049 1.00 69.38 621 ASP A CA 1
ATOM 4912 C C . ASP A 1 621 ? -12.056 6.153 -22.934 1.00 69.38 621 ASP A C 1
ATOM 4914 O O . ASP A 1 621 ? -12.797 6.468 -21.998 1.00 69.38 621 ASP A O 1
ATOM 4918 N N . ALA A 1 622 ? -10.808 6.635 -23.028 1.00 66.44 622 ALA A N 1
ATOM 4919 C CA . ALA A 1 622 ? -10.280 7.635 -22.113 1.00 66.44 622 ALA A CA 1
ATOM 4920 C C . ALA A 1 622 ? -11.143 8.915 -22.180 1.00 66.44 622 ALA A C 1
ATOM 4922 O O . ALA A 1 622 ? -11.397 9.444 -23.269 1.00 66.44 622 ALA A O 1
ATOM 4923 N N . PRO A 1 623 ? -11.619 9.437 -21.034 1.00 56.94 623 PRO A N 1
ATOM 4924 C CA . PRO A 1 623 ? -12.544 10.561 -21.012 1.00 56.94 623 PRO A CA 1
ATOM 4925 C C . PRO A 1 623 ? -11.874 11.805 -21.593 1.00 56.94 623 PRO A C 1
ATOM 4927 O O . PRO A 1 623 ? -10.937 12.340 -21.010 1.00 56.94 623 PRO A O 1
ATOM 4930 N N . THR A 1 624 ? -12.375 12.288 -22.729 1.00 43.59 624 THR A N 1
ATOM 4931 C CA . THR A 1 624 ? -11.838 13.458 -23.431 1.00 43.59 624 THR A CA 1
ATOM 4932 C C . THR A 1 624 ? -12.067 14.712 -22.586 1.00 43.59 624 THR A C 1
ATOM 4934 O O . THR A 1 624 ? -13.118 15.346 -22.659 1.00 43.59 624 THR A O 1
ATOM 4937 N N . GLN A 1 625 ? -11.096 15.095 -21.758 1.00 41.62 625 GLN A N 1
ATOM 4938 C CA . GLN A 1 625 ? -11.068 16.444 -21.201 1.00 41.62 625 GLN A CA 1
ATOM 4939 C C . GLN A 1 625 ? -10.344 17.353 -22.190 1.00 41.62 625 GLN A C 1
ATOM 4941 O O . GLN A 1 625 ? -9.139 17.247 -22.401 1.00 41.62 625 GLN A O 1
ATOM 4946 N N . SER A 1 626 ? -11.089 18.265 -22.811 1.00 29.48 626 SER A N 1
ATOM 4947 C CA . SER A 1 626 ? -10.518 19.415 -23.504 1.00 29.48 626 SER A CA 1
ATOM 4948 C C . SER A 1 626 ? -9.792 20.291 -22.478 1.00 29.48 626 SER A C 1
ATOM 4950 O O . SER A 1 626 ? -10.413 21.118 -21.809 1.00 29.48 626 SER A O 1
ATOM 4952 N N . ILE A 1 627 ? -8.486 20.089 -22.313 1.00 30.97 627 ILE A N 1
ATOM 4953 C CA . ILE A 1 627 ? -7.643 20.975 -21.508 1.00 30.97 627 ILE A CA 1
ATOM 4954 C C . ILE A 1 627 ? -7.409 22.247 -22.329 1.00 30.97 627 ILE A C 1
ATOM 4956 O O . ILE A 1 627 ? -6.497 22.327 -23.151 1.00 30.97 627 ILE A O 1
ATOM 4960 N N . THR A 1 628 ? -8.247 23.259 -22.115 1.00 24.58 628 THR A N 1
ATOM 4961 C CA . THR A 1 628 ? -7.923 24.633 -22.501 1.00 24.58 628 THR A CA 1
ATOM 4962 C C . THR A 1 628 ? -6.867 25.133 -21.516 1.00 24.58 628 THR A C 1
ATOM 4964 O O . THR A 1 628 ? -7.182 25.483 -20.383 1.00 24.58 628 THR A O 1
ATOM 4967 N N . LEU A 1 629 ? -5.595 25.120 -21.920 1.00 26.80 629 LEU A N 1
ATOM 4968 C CA . LEU A 1 629 ? -4.512 25.776 -21.184 1.00 26.80 629 LEU A CA 1
ATOM 4969 C C . LEU A 1 629 ? -4.727 27.297 -21.241 1.00 26.80 629 LEU A C 1
ATOM 4971 O O . LEU A 1 629 ? -4.296 27.955 -22.186 1.00 26.80 629 LEU A O 1
ATOM 4975 N N . SER A 1 630 ? -5.407 27.867 -20.249 1.00 25.47 630 SER A N 1
ATOM 4976 C CA . SER A 1 630 ? -5.350 29.307 -19.991 1.00 25.47 630 SER A CA 1
ATOM 4977 C C . SER A 1 630 ? -4.002 29.633 -19.343 1.00 25.47 630 SER A C 1
ATOM 4979 O O . SER A 1 630 ? -3.721 29.169 -18.236 1.00 25.47 630 SER A O 1
ATOM 4981 N N . LEU A 1 631 ? -3.164 30.407 -20.042 1.00 24.95 631 LEU A N 1
ATOM 4982 C CA . LEU A 1 631 ? -1.981 31.044 -19.455 1.00 24.95 631 LEU A CA 1
ATOM 4983 C C . LEU A 1 631 ? -2.395 31.903 -18.243 1.00 24.95 631 LEU A C 1
ATOM 4985 O O . LEU A 1 631 ? -3.435 32.561 -18.318 1.00 24.95 631 LEU A O 1
ATOM 4989 N N . PRO A 1 632 ? -1.586 31.980 -17.171 1.00 26.80 632 PRO A N 1
ATOM 4990 C CA . PRO A 1 632 ? -1.772 33.006 -16.160 1.00 26.80 632 PRO A CA 1
ATOM 4991 C C . PRO A 1 632 ? -1.334 34.353 -16.749 1.00 26.80 632 PRO A C 1
ATOM 4993 O O . PRO A 1 632 ? -0.167 34.529 -17.098 1.00 26.80 632 PRO A O 1
ATOM 4996 N N . GLN A 1 633 ? -2.279 35.281 -16.901 1.00 27.77 633 GLN A N 1
ATOM 4997 C CA . GLN A 1 633 ? -1.962 36.703 -16.995 1.00 27.77 633 GLN A CA 1
ATOM 4998 C C . GLN A 1 633 ? -1.696 37.219 -15.579 1.00 27.77 633 GLN A C 1
ATOM 5000 O O . GLN A 1 633 ? -2.479 36.960 -14.665 1.00 27.77 633 GLN A O 1
ATOM 5005 N N . ASP A 1 634 ? -0.575 37.916 -15.422 1.00 28.62 634 ASP A N 1
ATOM 5006 C CA . ASP A 1 634 ? -0.270 38.732 -14.253 1.00 28.62 634 ASP A CA 1
ATOM 5007 C C . ASP A 1 634 ? -1.339 39.818 -14.096 1.00 28.62 634 ASP A C 1
ATOM 5009 O O . ASP A 1 634 ? -1.522 40.626 -15.006 1.00 28.62 634 ASP A O 1
ATOM 5013 N N . ASP A 1 635 ? -1.997 39.869 -12.937 1.00 26.77 635 ASP A N 1
ATOM 5014 C CA . ASP A 1 635 ? -2.815 41.013 -12.536 1.00 26.77 635 ASP A CA 1
ATOM 5015 C C . ASP A 1 635 ? -2.331 41.554 -11.188 1.00 26.77 635 ASP A C 1
ATOM 5017 O O . ASP A 1 635 ? -2.509 40.957 -10.122 1.00 26.77 635 ASP A O 1
ATOM 5021 N N . HIS A 1 636 ? -1.726 42.740 -11.259 1.00 28.81 636 HIS A N 1
ATOM 5022 C CA . HIS A 1 636 ? -1.609 43.653 -10.136 1.00 28.81 636 HIS A CA 1
ATOM 5023 C C . HIS A 1 636 ? -2.967 44.319 -9.889 1.00 28.81 636 HIS A C 1
ATOM 5025 O O . HIS A 1 636 ? -3.552 44.960 -10.758 1.00 28.81 636 HIS A O 1
ATOM 5031 N N . SER A 1 637 ? -3.435 44.190 -8.654 1.00 25.36 637 SER A N 1
ATOM 5032 C CA . SER A 1 637 ? -4.631 44.808 -8.095 1.00 25.36 637 SER A CA 1
ATOM 5033 C C . SER A 1 637 ? -4.600 46.341 -8.106 1.00 25.36 637 SER A C 1
ATOM 5035 O O . SER A 1 637 ? -3.674 46.908 -7.532 1.00 25.36 637 SER A O 1
ATOM 5037 N N . LEU A 1 638 ? -5.680 46.981 -8.572 1.00 27.22 638 LEU A N 1
ATOM 5038 C CA . LEU A 1 638 ? -6.310 48.152 -7.938 1.00 27.22 638 LEU A CA 1
ATOM 5039 C C . LEU A 1 638 ? -7.824 48.158 -8.257 1.00 27.22 638 LEU A C 1
ATOM 5041 O O . LEU A 1 638 ? -8.243 48.172 -9.408 1.00 27.22 638 LEU A O 1
ATOM 5045 N N . SER A 1 639 ? -8.640 48.117 -7.207 1.00 26.97 639 SER A N 1
ATOM 5046 C CA . SER A 1 639 ? -10.112 48.253 -7.154 1.00 26.97 639 SER A CA 1
ATOM 5047 C C . SER A 1 639 ? -10.570 49.735 -7.213 1.00 26.97 639 SER A C 1
ATOM 5049 O O . SER A 1 639 ? -9.688 50.593 -7.221 1.00 26.97 639 SER A O 1
ATOM 5051 N N . PRO A 1 640 ? -11.866 50.123 -7.042 1.00 44.34 640 PRO A N 1
ATOM 5052 C CA . PRO A 1 640 ? -13.180 49.453 -7.225 1.00 44.34 640 PRO A CA 1
ATOM 5053 C C . PRO A 1 640 ? -14.222 50.321 -8.001 1.00 44.34 640 PRO A C 1
ATOM 5055 O O . PRO A 1 640 ? -14.059 51.533 -8.082 1.00 44.34 640 PRO A O 1
ATOM 5058 N N . THR A 1 641 ? -15.370 49.765 -8.443 1.00 28.12 641 THR A N 1
ATOM 5059 C CA . THR A 1 641 ? -16.731 50.323 -8.161 1.00 28.12 641 THR A CA 1
ATOM 5060 C C . THR A 1 641 ? -17.913 49.512 -8.740 1.00 28.12 641 THR A C 1
ATOM 5062 O O . THR A 1 641 ? -17.969 49.224 -9.924 1.00 28.12 641 THR A O 1
ATOM 5065 N N . ARG A 1 642 ? -18.868 49.220 -7.838 1.00 26.42 642 ARG A N 1
ATOM 5066 C CA . ARG A 1 642 ? -20.351 49.237 -7.915 1.00 26.42 642 ARG A CA 1
ATOM 5067 C C . ARG A 1 642 ? -21.171 48.679 -9.112 1.00 26.42 642 ARG A C 1
ATOM 5069 O O . ARG A 1 642 ? -21.171 49.238 -10.195 1.00 26.42 642 ARG A O 1
ATOM 5076 N N . MET A 1 643 ? -22.101 47.809 -8.686 1.00 26.61 643 MET A N 1
ATOM 5077 C CA . MET A 1 643 ? -23.571 47.775 -8.889 1.00 26.61 643 MET A CA 1
ATOM 5078 C C . MET A 1 643 ? -24.227 47.034 -10.075 1.00 26.61 643 MET A C 1
ATOM 5080 O O . MET A 1 643 ? -23.925 47.249 -11.240 1.00 26.61 643 MET A O 1
ATOM 5084 N N . ASP A 1 644 ? -25.230 46.258 -9.641 1.00 26.52 644 ASP A N 1
ATOM 5085 C CA . ASP A 1 644 ? -26.511 45.862 -10.239 1.00 26.52 644 ASP A CA 1
ATOM 5086 C C . ASP A 1 644 ? -26.663 44.580 -11.090 1.00 26.52 644 ASP A C 1
ATOM 5088 O O . ASP A 1 644 ? -26.130 44.401 -12.179 1.00 26.52 644 ASP A O 1
ATOM 5092 N N . SER A 1 645 ? -27.485 43.695 -10.509 1.00 25.22 645 SER A N 1
ATOM 5093 C CA . SER A 1 645 ? -28.223 42.526 -11.017 1.00 25.22 645 SER A CA 1
ATOM 5094 C C . SER A 1 645 ? -29.268 42.898 -12.104 1.00 25.22 645 SER A C 1
ATOM 5096 O O . SER A 1 645 ? -29.403 44.074 -12.427 1.00 25.22 645 SER A O 1
ATOM 5098 N N . PRO A 1 646 ? -30.236 42.022 -12.461 1.00 48.09 646 PRO A N 1
ATOM 5099 C CA . PRO A 1 646 ? -30.219 40.627 -12.944 1.00 48.09 646 PRO A CA 1
ATOM 5100 C C . PRO A 1 646 ? -31.023 40.487 -14.273 1.00 48.09 646 PRO A C 1
ATOM 5102 O O . PRO A 1 646 ? -31.562 41.477 -14.747 1.00 48.09 646 PRO A O 1
ATOM 5105 N N . HIS A 1 647 ? -31.144 39.263 -14.827 1.00 30.19 647 HIS A N 1
ATOM 5106 C CA . HIS A 1 647 ? -32.295 38.677 -15.583 1.00 30.19 647 HIS A CA 1
ATOM 5107 C C . HIS A 1 647 ? -31.817 37.684 -16.668 1.00 30.19 647 HIS A C 1
ATOM 5109 O O . HIS A 1 647 ? -31.026 38.041 -17.529 1.00 30.19 647 HIS A O 1
ATOM 5115 N N . THR A 1 648 ? -32.001 36.368 -16.489 1.00 26.55 648 THR A N 1
ATOM 5116 C CA . THR A 1 648 ? -33.149 35.477 -16.815 1.00 26.55 648 THR A CA 1
ATOM 5117 C C . THR A 1 648 ? -33.135 34.853 -18.217 1.00 26.55 648 THR A C 1
ATOM 5119 O O . THR A 1 648 ? -32.902 35.530 -19.210 1.00 26.55 648 THR A O 1
ATOM 5122 N N . THR A 1 649 ? -33.544 33.569 -18.217 1.00 26.86 649 THR A N 1
ATOM 5123 C CA . THR A 1 649 ? -34.281 32.800 -19.254 1.00 26.86 649 THR A CA 1
ATOM 5124 C C . THR A 1 649 ? -33.506 32.396 -20.517 1.00 26.86 649 THR A C 1
ATOM 5126 O O . THR A 1 649 ? -32.942 33.238 -21.196 1.00 26.86 649 THR A O 1
ATOM 5129 N N . SER A 1 650 ? -33.282 31.087 -20.732 1.00 26.23 650 SER A N 1
ATOM 5130 C CA . SER A 1 650 ? -34.140 30.147 -21.505 1.00 26.23 650 SER A CA 1
ATOM 5131 C C . SER A 1 650 ? -34.160 30.494 -23.004 1.00 26.23 650 SER A C 1
ATOM 5133 O O . SER A 1 650 ? -34.219 31.656 -23.354 1.00 26.23 650 SER A O 1
ATOM 5135 N N . ASP A 1 651 ? -34.209 29.614 -23.986 1.00 25.52 651 ASP A N 1
ATOM 5136 C CA . ASP A 1 651 ? -34.361 28.175 -24.081 1.00 25.52 651 ASP A CA 1
ATOM 5137 C C . ASP A 1 651 ? -34.073 27.835 -25.562 1.00 25.52 651 ASP A C 1
ATOM 5139 O O . ASP A 1 651 ? -34.192 28.700 -26.426 1.00 25.52 651 ASP A O 1
ATOM 5143 N N . GLN A 1 652 ? -33.788 26.565 -25.835 1.00 26.48 652 GLN A N 1
ATOM 5144 C CA . GLN A 1 652 ? -34.206 25.823 -27.036 1.00 26.48 652 GLN A CA 1
ATOM 5145 C C . GLN A 1 652 ? -33.812 26.222 -28.482 1.00 26.48 652 GLN A C 1
ATOM 5147 O O . GLN A 1 652 ? -34.142 27.269 -29.026 1.00 26.48 652 GLN A O 1
ATOM 5152 N N . SER A 1 653 ? -33.397 25.147 -29.171 1.00 24.39 653 SER A N 1
ATOM 5153 C CA . SER A 1 653 ? -33.730 24.761 -30.557 1.00 24.39 653 SER A CA 1
ATOM 5154 C C . SER A 1 653 ? -32.953 25.471 -31.677 1.00 24.39 653 SER A C 1
ATOM 5156 O O . SER A 1 653 ? -32.894 26.686 -31.762 1.00 24.39 653 SER A O 1
ATOM 5158 N N . ALA A 1 654 ? -32.139 24.765 -32.460 1.00 25.08 654 ALA A N 1
ATOM 5159 C CA . ALA A 1 654 ? -32.418 23.702 -33.431 1.00 25.08 654 ALA A CA 1
ATOM 5160 C C . ALA A 1 654 ? -32.368 24.268 -34.857 1.00 25.08 654 ALA A C 1
ATOM 5162 O O . ALA A 1 654 ? -33.135 25.142 -35.234 1.00 25.08 654 ALA A O 1
ATOM 5163 N N . ASP A 1 655 ? -31.479 23.654 -35.631 1.00 25.56 655 ASP A N 1
ATOM 5164 C CA . ASP A 1 655 ? -31.636 23.335 -37.042 1.00 25.56 655 ASP A CA 1
ATOM 5165 C C . ASP A 1 655 ? -31.761 24.442 -38.110 1.00 25.56 655 ASP A C 1
ATOM 5167 O O . ASP A 1 655 ? -32.710 25.213 -38.191 1.00 25.56 655 ASP A O 1
ATOM 5171 N N . ARG A 1 656 ? -30.859 24.266 -39.091 1.00 27.03 656 ARG A N 1
ATOM 5172 C CA . ARG A 1 656 ? -31.106 24.211 -40.544 1.00 27.03 656 ARG A CA 1
ATOM 5173 C C . ARG A 1 656 ? -30.712 25.401 -41.442 1.00 27.03 656 ARG A C 1
ATOM 5175 O O . ARG A 1 656 ? -31.224 26.506 -41.369 1.00 27.03 656 ARG A O 1
ATOM 5182 N N . LEU A 1 657 ? -29.955 24.983 -42.468 1.00 25.78 657 LEU A N 1
ATOM 5183 C CA . LEU A 1 657 ? -30.084 25.290 -43.904 1.00 25.78 657 LEU A CA 1
ATOM 5184 C C . LEU A 1 657 ? -29.186 26.371 -44.543 1.00 25.78 657 LEU A C 1
ATOM 5186 O O . LEU A 1 657 ? -29.365 27.575 -44.417 1.00 25.78 657 LEU A O 1
ATOM 5190 N N . PHE A 1 658 ? -28.279 25.839 -45.371 1.00 27.88 658 PHE A N 1
ATOM 5191 C CA . PHE A 1 658 ? -27.709 26.351 -46.620 1.00 27.88 658 PHE A CA 1
ATOM 5192 C C . PHE A 1 658 ? -28.321 27.626 -47.232 1.00 27.88 658 PHE A C 1
ATOM 5194 O O . PHE A 1 658 ? -29.494 27.649 -47.598 1.00 27.88 658 PHE A O 1
ATOM 5201 N N . LYS A 1 659 ? -27.443 28.566 -47.620 1.00 26.66 659 LYS A N 1
ATOM 5202 C CA . LYS A 1 659 ? -27.606 29.383 -48.837 1.00 26.66 659 LYS A CA 1
ATOM 5203 C C . LYS A 1 659 ? -26.290 29.516 -49.609 1.00 26.66 659 LYS A C 1
ATOM 5205 O O . LYS A 1 659 ? -25.206 29.619 -49.046 1.00 26.66 659 LYS A O 1
ATOM 5210 N N . LYS A 1 660 ? -26.429 29.468 -50.934 1.00 26.98 660 LYS A N 1
ATOM 5211 C CA . LYS A 1 660 ? -25.401 29.394 -51.981 1.00 26.98 660 LYS A CA 1
ATOM 5212 C C . LYS A 1 660 ? -25.603 30.589 -52.934 1.00 26.98 660 LYS A C 1
ATOM 5214 O O . LYS A 1 660 ? -26.749 30.858 -53.276 1.00 26.98 660 LYS A O 1
ATOM 5219 N N . ARG A 1 661 ? -24.492 31.148 -53.456 1.00 27.53 661 ARG A N 1
ATOM 5220 C CA . ARG A 1 661 ? -24.331 32.086 -54.615 1.00 27.53 661 ARG A CA 1
ATOM 5221 C C . ARG A 1 661 ? -24.834 33.535 -54.417 1.00 27.53 661 ARG A C 1
ATOM 5223 O O . ARG A 1 661 ? -25.805 33.739 -53.715 1.00 27.53 661 ARG A O 1
ATOM 5230 N N . GLN A 1 662 ? -24.207 34.592 -54.959 1.00 27.00 662 GLN A N 1
ATOM 5231 C CA . GLN A 1 662 ? -23.643 34.868 -56.305 1.00 27.00 662 GLN A CA 1
ATOM 5232 C C . GLN A 1 662 ? -22.526 35.948 -56.212 1.00 27.00 662 GLN A C 1
ATOM 5234 O O . GLN A 1 662 ? -22.587 36.802 -55.342 1.00 27.00 662 GLN A O 1
ATOM 5239 N N . ASN A 1 663 ? -21.380 35.772 -56.884 1.00 25.86 663 ASN A N 1
ATOM 5240 C CA . ASN A 1 663 ? -20.887 36.349 -58.163 1.00 25.86 663 ASN A CA 1
ATOM 5241 C C . ASN A 1 663 ? -20.367 37.811 -58.174 1.00 25.86 663 AS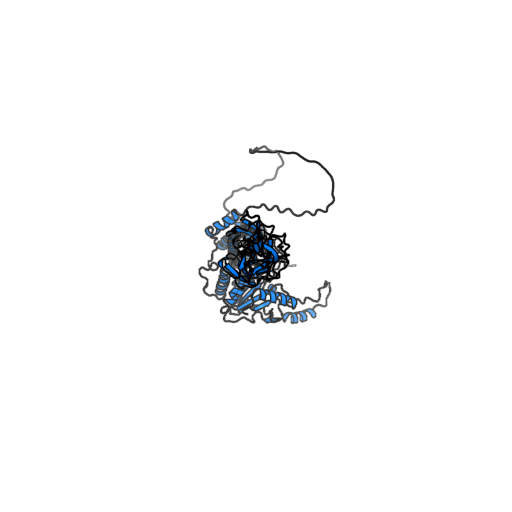N A C 1
ATOM 5243 O O . ASN A 1 663 ? -21.005 38.751 -57.728 1.00 25.86 663 ASN A O 1
ATOM 5247 N N . SER A 1 664 ? -19.176 37.915 -58.774 1.00 33.25 664 SER A N 1
ATOM 5248 C CA . SER A 1 664 ? -18.218 39.018 -58.996 1.00 33.25 664 SER A CA 1
ATOM 5249 C C . SER A 1 664 ? -18.629 40.017 -60.102 1.00 33.25 664 SER A C 1
ATOM 5251 O O . SER A 1 664 ? -19.625 39.766 -60.783 1.00 33.25 664 SER A O 1
ATOM 5253 N N . PRO A 1 665 ? -17.866 41.117 -60.359 1.00 42.34 665 PRO A N 1
ATOM 5254 C CA . PRO A 1 665 ? -16.913 41.090 -61.499 1.00 42.34 665 PRO A CA 1
ATOM 5255 C C . PRO A 1 665 ? -15.668 42.040 -61.480 1.00 42.34 665 PRO A C 1
ATOM 5257 O O . PRO A 1 665 ? -15.773 43.200 -61.113 1.00 42.34 665 PRO A O 1
ATOM 5260 N N . LYS A 1 666 ? -14.575 41.551 -62.124 1.00 32.09 666 LYS A N 1
ATOM 5261 C CA . LYS A 1 666 ? -13.642 42.230 -63.091 1.00 32.09 666 LYS A CA 1
ATOM 5262 C C . LYS A 1 666 ? -12.660 43.303 -62.548 1.00 32.09 666 LYS A C 1
ATOM 5264 O O . LYS A 1 666 ? -13.014 44.072 -61.683 1.00 32.09 666 LYS A O 1
ATOM 5269 N N . MET A 1 667 ? -11.423 43.518 -63.026 1.00 28.78 667 MET A N 1
ATOM 5270 C CA . MET A 1 667 ? -10.551 43.045 -64.126 1.00 28.78 667 MET A CA 1
ATOM 5271 C C . MET A 1 667 ? -9.107 43.542 -63.803 1.00 28.78 667 MET A C 1
ATOM 5273 O O . MET A 1 667 ? -8.971 44.591 -63.189 1.00 28.78 667 MET A O 1
ATOM 5277 N N . LYS A 1 668 ? -7.999 42.882 -64.183 1.00 28.53 668 LYS A N 1
ATOM 5278 C CA . LYS A 1 668 ? -7.281 43.090 -65.465 1.00 28.53 668 LYS A CA 1
ATOM 5279 C C . LYS A 1 668 ? -6.220 41.990 -65.715 1.00 28.53 668 LYS A C 1
ATOM 5281 O O . LYS A 1 668 ? -5.524 41.542 -64.815 1.00 28.53 668 LYS A O 1
ATOM 5286 N N . LYS A 1 669 ? -6.152 41.595 -66.992 1.00 34.16 669 LYS A N 1
ATOM 5287 C CA . LYS A 1 669 ? -5.256 40.654 -67.715 1.00 34.16 669 LYS A CA 1
ATOM 5288 C C . LYS A 1 669 ? -3.851 41.283 -67.937 1.00 34.16 669 LYS A C 1
ATOM 5290 O O . LYS A 1 669 ? -3.756 42.492 -67.794 1.00 34.16 669 LYS A O 1
ATOM 5295 N N . LYS A 1 670 ? -2.739 40.653 -68.363 1.00 31.08 670 LYS A N 1
ATOM 5296 C CA . LYS A 1 670 ? -2.381 39.472 -69.204 1.00 31.08 670 LYS A CA 1
ATOM 5297 C C . LYS A 1 670 ? -0.840 39.284 -69.036 1.00 31.08 670 LYS A C 1
ATOM 5299 O O . LYS A 1 670 ? -0.155 40.280 -68.847 1.00 31.08 670 LYS A O 1
ATOM 5304 N N . LYS A 1 671 ? -0.245 38.088 -69.127 1.00 28.95 671 LYS A N 1
ATOM 5305 C CA . LYS A 1 671 ? 0.267 37.494 -70.384 1.00 28.95 671 LYS A CA 1
ATOM 5306 C C . LYS A 1 671 ? 0.441 35.971 -70.238 1.00 28.95 671 LYS A C 1
ATOM 5308 O O . LYS A 1 671 ? 1.007 35.489 -69.265 1.00 28.95 671 LYS A O 1
ATOM 5313 N N . LEU A 1 672 ? -0.065 35.262 -71.246 1.00 27.25 672 LEU A N 1
ATOM 5314 C CA . LEU A 1 672 ? 0.137 33.844 -71.555 1.00 27.25 672 LEU A CA 1
ATOM 5315 C C . LEU A 1 672 ? 1.436 33.649 -72.353 1.00 27.25 672 LEU A C 1
ATOM 5317 O O . LEU A 1 672 ? 1.749 34.528 -73.149 1.00 27.25 672 LEU A O 1
ATOM 5321 N N . THR A 1 673 ? 2.065 32.471 -72.236 1.00 27.44 673 THR A N 1
ATOM 5322 C CA . THR A 1 673 ? 2.123 31.438 -73.307 1.00 27.44 673 THR A CA 1
ATOM 5323 C C . THR A 1 673 ? 2.633 30.104 -72.725 1.00 27.44 673 THR A C 1
ATOM 5325 O O . THR A 1 673 ? 3.691 30.080 -72.114 1.00 27.44 673 THR A O 1
ATOM 5328 N N . VAL A 1 674 ? 1.774 29.079 -72.604 1.00 28.67 674 VAL A N 1
ATOM 5329 C CA . VAL A 1 674 ? 1.574 27.894 -73.486 1.00 28.67 674 VAL A CA 1
ATOM 5330 C C . VAL A 1 674 ? 2.632 26.786 -73.315 1.00 28.67 674 VAL A C 1
ATOM 5332 O O . VAL A 1 674 ? 3.699 26.838 -73.909 1.00 28.67 674 VAL A O 1
ATOM 5335 N N . ASN A 1 675 ? 2.284 25.741 -72.550 1.00 26.69 675 ASN A N 1
ATOM 5336 C CA . ASN A 1 675 ? 2.098 24.382 -73.086 1.00 26.69 675 ASN A CA 1
ATOM 5337 C C . ASN A 1 675 ? 1.484 23.455 -72.019 1.00 26.69 675 ASN A C 1
ATOM 5339 O O . ASN A 1 675 ? 2.128 23.074 -71.046 1.00 26.69 675 ASN A O 1
ATOM 5343 N N . GLN A 1 676 ? 0.208 23.113 -72.211 1.00 32.81 676 GLN A N 1
ATOM 5344 C CA . GLN A 1 676 ? -0.463 22.000 -71.540 1.00 32.81 676 GLN A CA 1
ATOM 5345 C C . GLN A 1 676 ? -0.138 20.699 -72.278 1.00 32.81 676 GLN A C 1
ATOM 5347 O O . GLN A 1 676 ? -0.253 20.667 -73.500 1.00 32.81 676 GLN A O 1
ATOM 5352 N N . ARG A 1 677 ? 0.136 19.623 -71.532 1.00 28.41 677 ARG A N 1
ATOM 5353 C CA . ARG A 1 677 ? -0.394 18.264 -71.761 1.00 28.41 677 ARG A CA 1
ATOM 5354 C C . ARG A 1 677 ? -0.334 17.452 -70.443 1.00 28.41 677 ARG A C 1
ATOM 5356 O O . ARG A 1 677 ? 0.313 17.908 -69.502 1.00 28.41 677 ARG A O 1
ATOM 5363 N N . PRO A 1 678 ? -1.114 16.359 -70.324 1.00 30.78 678 PRO A N 1
ATOM 5364 C CA . PRO A 1 678 ? -1.842 16.001 -69.105 1.00 30.78 678 PRO A CA 1
ATOM 5365 C C . PRO A 1 678 ? -1.132 14.990 -68.192 1.00 30.78 678 PRO A C 1
ATOM 5367 O O . PRO A 1 678 ? -0.143 14.364 -68.556 1.00 30.78 678 PRO A O 1
ATOM 5370 N N . TYR A 1 679 ? -1.709 14.843 -66.997 1.00 41.41 679 TYR A N 1
ATOM 5371 C CA . TYR A 1 679 ? -1.419 13.842 -65.971 1.00 41.41 679 TYR A CA 1
ATOM 5372 C C . TYR A 1 679 ? -1.303 12.408 -66.515 1.00 41.41 679 TYR A C 1
ATOM 5374 O O . TYR A 1 679 ? -2.255 11.892 -67.096 1.00 41.41 679 TYR A O 1
ATOM 5382 N N . SER A 1 680 ? -0.218 11.720 -66.155 1.00 31.20 680 SER A N 1
ATOM 5383 C CA . SER A 1 680 ? -0.230 10.274 -65.908 1.00 31.20 680 SER A CA 1
ATOM 5384 C C . SER A 1 680 ? 0.959 9.868 -65.033 1.00 31.20 680 SER A C 1
ATOM 5386 O O . SER A 1 680 ? 2.105 10.134 -65.379 1.00 31.20 680 SER A O 1
ATOM 5388 N N . ALA A 1 681 ? 0.639 9.213 -63.914 1.00 31.28 681 ALA A N 1
ATOM 5389 C CA . ALA A 1 681 ? 1.511 8.412 -63.057 1.00 31.28 681 ALA A CA 1
ATOM 5390 C C . ALA A 1 681 ? 2.781 9.084 -62.499 1.00 31.28 681 ALA A C 1
ATOM 5392 O O . ALA A 1 681 ? 3.871 8.986 -63.055 1.00 31.28 681 ALA A O 1
ATOM 5393 N N . SER A 1 682 ? 2.688 9.610 -61.276 1.00 29.55 682 SER A N 1
ATOM 5394 C CA . SER A 1 682 ? 3.800 9.416 -60.348 1.00 29.55 682 SER A CA 1
ATOM 5395 C C . SER A 1 682 ? 3.281 9.121 -58.942 1.00 29.55 682 SER A C 1
ATOM 5397 O O . SER A 1 682 ? 2.624 9.924 -58.283 1.00 29.55 682 SER A O 1
ATOM 5399 N N . THR A 1 683 ? 3.641 7.940 -58.456 1.00 33.03 683 THR A N 1
ATOM 5400 C CA . THR A 1 683 ? 3.616 7.462 -57.062 1.00 33.03 683 THR A CA 1
ATOM 5401 C C . THR A 1 683 ? 4.394 8.372 -56.090 1.00 33.03 683 THR A C 1
ATOM 5403 O O . THR A 1 683 ? 4.490 8.099 -54.898 1.00 33.03 683 THR A O 1
ATOM 5406 N N . TYR A 1 684 ? 4.922 9.493 -56.584 1.00 35.09 684 TYR A N 1
ATOM 5407 C CA . TYR A 1 684 ? 5.814 10.433 -55.920 1.00 35.09 684 TYR A CA 1
ATOM 5408 C C . TYR A 1 684 ? 5.123 11.268 -54.828 1.00 35.09 684 TYR A C 1
ATOM 5410 O O . TYR A 1 684 ? 5.755 11.668 -53.854 1.00 35.09 684 TYR A O 1
ATOM 5418 N N . VAL A 1 685 ? 3.811 11.510 -54.941 1.00 35.03 685 VAL A N 1
ATOM 5419 C CA . VAL A 1 685 ? 3.081 12.388 -54.003 1.00 35.03 685 VAL A CA 1
ATOM 5420 C C . VAL A 1 685 ? 2.648 11.660 -52.719 1.00 35.03 685 VAL A C 1
ATOM 5422 O O . VAL A 1 685 ? 2.471 12.298 -51.683 1.00 35.03 685 VAL A O 1
ATOM 5425 N N . GLN A 1 686 ? 2.542 10.326 -52.727 1.00 35.62 686 GLN A N 1
ATOM 5426 C CA . GLN A 1 686 ? 2.234 9.552 -51.512 1.00 35.62 686 GLN A CA 1
ATOM 5427 C C . GLN A 1 686 ? 3.482 9.250 -50.657 1.00 35.62 686 GLN A C 1
ATOM 5429 O O . GLN A 1 686 ? 3.374 9.201 -49.433 1.00 35.62 686 GLN A O 1
ATOM 5434 N N . LEU A 1 687 ? 4.671 9.155 -51.268 1.00 35.22 687 LEU A N 1
ATOM 5435 C CA . LEU A 1 687 ? 5.961 8.908 -50.593 1.00 35.22 687 LEU A CA 1
ATOM 5436 C C . LEU A 1 687 ? 6.437 10.076 -49.707 1.00 35.22 687 LEU A C 1
ATOM 5438 O O . LEU A 1 687 ? 7.141 9.867 -48.721 1.00 35.22 687 LEU A O 1
ATOM 5442 N N . LEU A 1 688 ? 6.003 11.305 -49.999 1.00 35.28 688 LEU A N 1
ATOM 5443 C CA . LEU A 1 688 ? 6.348 12.503 -49.223 1.00 35.28 688 LEU A CA 1
ATOM 5444 C C . LEU A 1 688 ? 5.491 12.711 -47.963 1.00 35.28 688 LEU A C 1
ATOM 5446 O O . LEU A 1 688 ? 5.675 13.720 -47.285 1.00 35.28 688 LEU A O 1
ATOM 5450 N N . LYS A 1 689 ? 4.579 11.790 -47.617 1.00 36.94 689 LYS A N 1
ATOM 5451 C CA . LYS A 1 689 ? 3.746 11.910 -46.406 1.00 36.94 689 LYS A CA 1
ATOM 5452 C C . LYS A 1 689 ? 4.403 11.394 -45.121 1.00 36.94 689 LYS A C 1
ATOM 5454 O O . LYS A 1 689 ? 3.869 11.669 -44.055 1.00 36.94 689 LYS A O 1
ATOM 5459 N N . SER A 1 690 ? 5.545 10.696 -45.179 1.00 35.19 690 SER A N 1
ATOM 5460 C CA . SER A 1 690 ? 6.287 10.321 -43.962 1.00 35.19 690 SER A CA 1
ATOM 5461 C C . SER A 1 690 ? 7.257 11.444 -43.547 1.00 35.19 690 SER A C 1
ATOM 5463 O O . SER A 1 690 ? 8.232 11.702 -44.267 1.00 35.19 690 SER A O 1
ATOM 5465 N N . PRO A 1 691 ? 7.075 12.078 -42.370 1.00 42.88 691 PRO A N 1
ATOM 5466 C CA . PRO A 1 691 ? 7.991 13.101 -41.849 1.00 42.88 691 PRO A CA 1
ATOM 5467 C C . PRO A 1 691 ? 9.431 12.587 -41.671 1.00 42.88 691 PRO A C 1
ATOM 5469 O O . PRO A 1 691 ? 10.389 13.363 -41.661 1.00 42.88 691 PRO A O 1
ATOM 5472 N N . TYR A 1 692 ? 9.601 11.264 -41.553 1.00 40.34 692 TYR A N 1
ATOM 5473 C CA . TYR A 1 692 ? 10.893 10.602 -41.387 1.00 40.34 692 TYR A CA 1
ATOM 5474 C C . TYR A 1 692 ? 11.747 10.629 -42.667 1.00 40.34 692 TYR A C 1
ATOM 5476 O O . TYR A 1 692 ? 12.970 10.805 -42.586 1.00 40.34 692 TYR A O 1
ATOM 5484 N N . MET A 1 693 ? 11.114 10.495 -43.838 1.00 41.12 693 MET A N 1
ATOM 5485 C CA . MET A 1 693 ? 11.781 10.562 -45.146 1.00 41.12 693 MET A CA 1
ATOM 5486 C C . MET A 1 693 ? 12.079 12.009 -45.554 1.00 41.12 693 MET A C 1
ATOM 5488 O O . MET A 1 693 ? 13.174 12.300 -46.029 1.00 41.12 693 MET A O 1
ATOM 5492 N N . GLN A 1 694 ? 11.181 12.950 -45.237 1.00 47.66 694 GLN A N 1
ATOM 5493 C CA . GLN A 1 694 ? 11.401 14.382 -45.494 1.00 47.66 694 GLN A CA 1
ATOM 5494 C C . GLN A 1 694 ? 12.631 14.962 -44.771 1.00 47.66 694 GLN A C 1
ATOM 5496 O O . GLN A 1 694 ? 13.256 15.887 -45.280 1.00 47.66 694 GLN A O 1
ATOM 5501 N N . LYS A 1 695 ? 12.998 14.430 -43.594 1.00 46.28 695 LYS A N 1
ATOM 5502 C CA . LYS A 1 695 ? 14.156 14.903 -42.808 1.00 46.28 695 LYS A CA 1
ATOM 5503 C C . LYS A 1 695 ? 15.477 14.187 -43.123 1.00 46.28 695 LYS A C 1
ATOM 5505 O O . LYS A 1 695 ? 16.520 14.626 -42.650 1.00 46.28 695 LYS A O 1
ATOM 5510 N N . THR A 1 696 ? 15.455 13.076 -43.862 1.00 40.28 696 THR A N 1
ATOM 5511 C CA . THR A 1 696 ? 16.667 12.295 -44.204 1.00 40.28 696 THR A CA 1
ATOM 5512 C C . THR A 1 696 ? 17.174 12.538 -45.621 1.00 40.28 696 THR A C 1
ATOM 5514 O O . THR A 1 696 ? 18.333 12.247 -45.907 1.00 40.28 696 THR A O 1
ATOM 5517 N N . VAL A 1 697 ? 16.338 13.114 -46.483 1.00 38.44 697 VAL A N 1
ATOM 5518 C CA . VAL A 1 697 ? 16.658 13.443 -47.871 1.00 38.44 697 VAL A CA 1
ATOM 5519 C C . VAL A 1 697 ? 16.755 14.975 -48.008 1.00 38.44 697 VAL A C 1
ATOM 5521 O O . VAL A 1 697 ? 15.813 15.667 -47.623 1.00 38.44 697 VAL A O 1
ATOM 5524 N N . PRO A 1 698 ? 17.860 15.556 -48.525 1.00 37.59 698 PRO A N 1
ATOM 5525 C CA . PRO A 1 698 ? 17.953 16.987 -48.803 1.00 37.59 698 PRO A CA 1
ATOM 5526 C C . PRO A 1 698 ? 16.851 17.412 -49.776 1.00 37.59 698 PRO A C 1
ATOM 5528 O O . PRO A 1 698 ? 16.513 16.669 -50.697 1.00 37.59 698 PRO A O 1
ATOM 5531 N N . SER A 1 699 ? 16.322 18.629 -49.609 1.00 39.84 699 SER A N 1
ATOM 5532 C CA . SER A 1 699 ? 15.234 19.116 -50.467 1.00 39.84 699 SER A CA 1
ATOM 5533 C C . SER A 1 699 ? 15.600 19.053 -51.966 1.00 39.84 699 SER A C 1
ATOM 5535 O O . SER A 1 699 ? 16.774 19.227 -52.317 1.00 39.84 699 SER A O 1
ATOM 5537 N N . PRO A 1 700 ? 14.617 18.915 -52.880 1.00 42.94 700 PRO A N 1
ATOM 5538 C CA . PRO A 1 700 ? 14.861 18.837 -54.327 1.00 42.94 700 PRO A CA 1
ATOM 5539 C C . PRO A 1 700 ? 15.694 20.004 -54.889 1.00 42.94 700 PRO A C 1
ATOM 5541 O O . PRO A 1 700 ? 16.430 19.849 -55.863 1.00 42.94 700 PRO A O 1
ATOM 5544 N N . LYS A 1 701 ? 15.637 21.177 -54.239 1.00 42.62 701 LYS A N 1
ATOM 5545 C CA . LYS A 1 701 ? 16.429 22.364 -54.601 1.00 42.62 701 LYS A CA 1
ATOM 5546 C C . LYS A 1 701 ? 17.933 22.182 -54.354 1.00 42.62 701 LYS A C 1
ATOM 5548 O O . LYS A 1 701 ? 18.737 22.765 -55.076 1.00 42.62 701 LYS A O 1
ATOM 5553 N N . VAL A 1 702 ? 18.315 21.376 -53.361 1.00 46.22 702 VAL A N 1
ATOM 5554 C CA . VAL A 1 702 ? 19.716 21.048 -53.039 1.00 46.22 702 VAL A CA 1
ATOM 5555 C C . VAL A 1 702 ? 20.243 19.971 -53.991 1.00 46.22 702 VAL A C 1
ATOM 5557 O O . VAL A 1 702 ? 21.373 20.067 -54.465 1.00 46.22 702 VAL A O 1
ATOM 5560 N N . LEU A 1 703 ? 19.397 19.006 -54.358 1.00 41.00 703 LEU A N 1
ATOM 5561 C CA . LEU A 1 703 ? 19.742 17.922 -55.282 1.00 41.00 703 LEU A CA 1
ATOM 5562 C C . LEU A 1 703 ? 20.010 18.431 -56.714 1.00 41.00 703 LEU A C 1
ATOM 5564 O O . LEU A 1 703 ? 20.988 18.028 -57.340 1.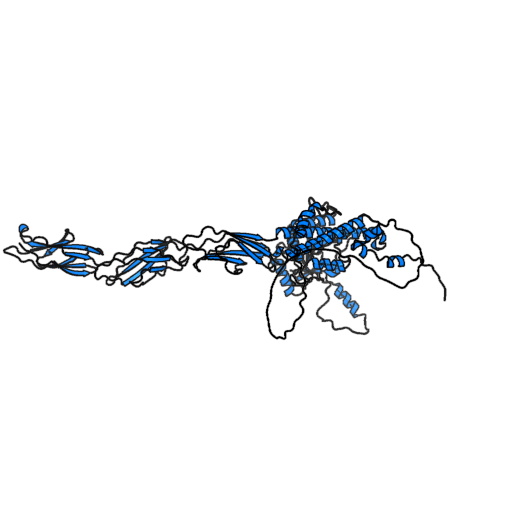00 41.00 703 LEU A O 1
ATOM 5568 N N . ASN A 1 704 ? 19.223 19.403 -57.192 1.00 40.06 704 ASN A N 1
ATOM 5569 C CA . ASN A 1 704 ? 19.439 20.044 -58.500 1.00 40.06 704 ASN A CA 1
ATOM 5570 C C . ASN A 1 704 ? 20.728 20.882 -58.574 1.00 40.06 704 ASN A C 1
ATOM 5572 O O . ASN A 1 704 ? 21.230 21.146 -59.665 1.00 40.06 704 ASN A O 1
ATOM 5576 N N . LYS A 1 705 ? 21.285 21.292 -57.427 1.00 42.06 705 LYS A N 1
ATOM 5577 C CA . LYS A 1 705 ? 22.546 22.047 -57.356 1.00 42.06 705 LYS A CA 1
ATOM 5578 C C . LYS A 1 705 ? 23.779 21.135 -57.442 1.00 42.06 705 LYS A C 1
ATOM 5580 O O . LYS A 1 705 ? 24.818 21.582 -57.909 1.00 42.06 705 LYS A O 1
ATOM 5585 N N . LEU A 1 706 ? 23.644 19.867 -57.039 1.00 37.16 706 LEU A N 1
ATOM 5586 C CA . LEU A 1 706 ? 24.702 18.844 -57.053 1.00 37.16 706 LEU A CA 1
ATOM 5587 C C . LEU A 1 706 ? 24.820 18.084 -58.386 1.00 37.16 706 LEU A C 1
ATOM 5589 O O . LEU A 1 706 ? 25.823 17.420 -58.615 1.00 37.16 706 LEU A O 1
ATOM 5593 N N . MET A 1 707 ? 23.817 18.175 -59.265 1.00 34.84 707 MET A N 1
ATOM 5594 C CA . MET A 1 707 ? 23.765 17.435 -60.538 1.00 34.84 707 MET A CA 1
ATOM 5595 C C . MET A 1 707 ? 24.135 18.283 -61.773 1.00 34.84 707 MET A C 1
ATOM 5597 O O . MET A 1 707 ? 23.943 17.827 -62.899 1.00 34.84 707 MET A O 1
ATOM 5601 N N . ARG A 1 708 ? 24.661 19.509 -61.615 1.00 34.72 708 ARG A N 1
ATOM 5602 C CA . ARG A 1 708 ? 25.187 20.275 -62.763 1.00 34.72 708 ARG A CA 1
ATOM 5603 C C . ARG A 1 708 ? 26.577 19.751 -63.162 1.00 34.72 708 ARG A C 1
ATOM 5605 O O . ARG A 1 708 ? 27.453 19.724 -62.300 1.00 34.72 708 ARG A O 1
ATOM 5612 N N . PRO A 1 709 ? 26.824 19.402 -64.439 1.00 33.94 709 PRO A N 1
ATOM 5613 C CA . PRO A 1 709 ? 28.172 19.099 -64.911 1.00 33.94 709 PRO A CA 1
ATOM 5614 C C . PRO A 1 709 ? 29.048 20.356 -64.830 1.00 33.94 709 PRO A C 1
ATOM 5616 O O . PRO A 1 709 ? 28.623 21.429 -65.262 1.00 33.94 709 PRO A O 1
ATOM 5619 N N . GLN A 1 710 ? 30.268 20.234 -64.300 1.00 39.19 710 GLN A N 1
ATOM 5620 C CA . GLN A 1 710 ? 31.286 21.276 -64.441 1.00 39.19 710 GLN A CA 1
ATOM 5621 C C . GLN A 1 710 ? 31.803 21.273 -65.885 1.00 39.19 710 GLN A C 1
ATOM 5623 O O . GLN A 1 710 ? 32.578 20.404 -66.276 1.00 39.19 710 GLN A O 1
ATOM 5628 N N . SER A 1 711 ? 31.365 22.243 -66.684 1.00 35.75 711 SER A N 1
ATOM 5629 C CA . SER A 1 711 ? 32.029 22.619 -67.934 1.00 35.75 711 SER A CA 1
ATOM 5630 C C . SER A 1 711 ? 33.235 23.502 -67.604 1.00 35.75 711 SER A C 1
ATOM 5632 O O . SER A 1 711 ? 33.083 24.517 -66.923 1.00 35.75 711 SER A O 1
ATOM 5634 N N . GLY A 1 712 ? 34.417 23.067 -68.043 1.00 34.31 712 GLY A N 1
ATOM 5635 C CA . GLY A 1 712 ? 35.714 23.629 -67.679 1.00 34.31 712 GLY A CA 1
ATOM 5636 C C . GLY A 1 712 ? 36.083 24.969 -68.317 1.00 34.31 712 GLY A C 1
ATOM 5637 O O . GLY A 1 712 ? 35.317 25.587 -69.051 1.00 34.31 712 GLY A O 1
ATOM 5638 N N . GLY A 1 713 ? 37.320 25.375 -68.033 1.00 30.72 713 GLY A N 1
ATOM 5639 C CA . GLY A 1 713 ? 37.989 26.503 -68.668 1.00 30.72 713 GLY A CA 1
ATOM 5640 C C . GLY A 1 713 ? 39.178 26.984 -67.846 1.00 30.72 713 GLY A C 1
ATOM 5641 O O . GLY A 1 713 ? 39.034 27.870 -67.014 1.00 30.72 713 GLY A O 1
ATOM 5642 N N . ALA A 1 714 ? 40.347 26.391 -68.086 1.00 39.19 714 ALA A N 1
ATOM 5643 C CA . ALA A 1 714 ? 41.631 26.956 -67.690 1.00 39.19 714 ALA A CA 1
ATOM 5644 C C . ALA A 1 714 ? 41.898 28.255 -68.468 1.00 39.19 714 ALA A C 1
ATOM 5646 O O . ALA A 1 714 ? 41.599 28.311 -69.662 1.00 39.19 714 ALA A O 1
ATOM 5647 N N . ARG A 1 715 ? 42.539 29.245 -67.836 1.00 32.44 715 ARG A N 1
ATOM 5648 C CA . ARG A 1 715 ? 43.444 30.184 -68.516 1.00 32.44 715 ARG A CA 1
ATOM 5649 C C . ARG A 1 715 ? 44.455 30.779 -67.536 1.00 32.44 715 ARG A C 1
ATOM 5651 O O . ARG A 1 715 ? 44.100 31.189 -66.439 1.00 32.44 715 ARG A O 1
ATOM 5658 N N . LEU A 1 716 ? 45.701 30.748 -68.002 1.00 36.09 716 LEU A N 1
ATOM 5659 C CA . LEU A 1 716 ? 46.910 31.367 -67.469 1.00 36.09 716 LEU A CA 1
ATOM 5660 C C . LEU A 1 716 ? 46.779 32.892 -67.350 1.00 36.09 716 LEU A C 1
ATOM 5662 O O . LEU A 1 716 ? 46.077 33.514 -68.152 1.00 36.09 716 LEU A O 1
ATOM 5666 N N . GLY A 1 717 ? 47.536 33.442 -66.403 1.00 35.31 717 GLY A N 1
ATOM 5667 C CA . GLY A 1 717 ? 47.770 34.859 -66.140 1.00 35.31 717 GLY A CA 1
ATOM 5668 C C . GLY A 1 717 ? 48.528 34.995 -64.836 1.00 35.31 717 GLY A C 1
ATOM 5669 O O . GLY A 1 717 ? 47.841 34.937 -63.795 1.00 35.31 717 GLY A O 1
#

Secondary structure (DSSP, 8-state):
------EEEEEE-SS-EEEEEPPPPP-TT--EEEEEEEETTEEEEEEETT--EEEE----TT-EEEEEEEEEESSGGGPPPPPPPEEEEPS-EEPPPEEEE--SSTT-EEEEE-PPEE-TT--EEEEEEEEEETTT--B-SSPEEEEPTT--EEEE-SPPSS-EEEEEEEEETT---EEEPPPEEE-PPPPPPPPEEEEEETTHHHHHHHHHHHHHHHHHHHHHHHHHHHHHHHTTTTT-GGGTTT-HHHHHHHHHHHHHHHHHHHHHHHHHTTSS-EEEEEEEE-----TT--EEEEEEEETTEE-SSPEETT--EEEEEE-SSSS-EEEEEEEEESSTT-PPPP---EEE-GGGGSPP-S-EETTT--TT--TTSTTSS-HHHHHHHHHHTTTTT---EEEEEEEPPP--EEEETTT--EEETTTT--SSSPEEEEEE-TT-HHHHHHHHHHHHHHHHTTTT-EEEEEE-S--TTSHHHHHHHHHHHHHTTTTTT--EEEEEEEEE-THHHHHHHHHTSS-----------TT---PEEHHHHHT--EESEEEEE-TTSSEEEEE----SSHHHHHHHHHHHHHHHHTPPP-STT-TTTS---S--HHHHHHHHHHHHHS------------------------------------------------------------THHHHTT-HHHHTTS--HHHHHHHS----------

Foldseek 3Di:
DWDWDDKDWPDADQFKTKIFTDQTDDDPQFDFQWKFKDKVNHGPDIGGSPDGMDIDGPDDAQDKIWIWMKTDGPDNVSIDDIDGTDIDTHWHKADWDKDWDFDLALFKTKIFTDQIDGDPPKDWPAKWKWKAFPVPRDTDPPTDDRHDNVDGMDMDGRHDFGKIWMWMWTHIPPDPDIDIDHTDIDGRFAFFAFKAKDKDWPCLVLLLVLLVVLQVLVQVLLVLLQVLVVVCVVQVCLVVVVSCVVDPSNLLSLVLNLVSVVVNVLSLVLLLLLAFKIKMKMFIDGDDDDPSWAFQFKFKDKQNHTDDDTGGPPDGIDMDIDGLPDQKIKIWMKTHTPRRNRIHDIYDIDIDGSPSRHANAQWDFPVFADFPDGPPDTNNRHCVSVVVVCVVVQPPQRQNFFDPDFAFQDAWWFQQLVVRDTHTPCNQAALQAKEKEWEAELRHPNRVVVLLLLLVLLVVCLVHYQAEYEYEPQDSNDVVSSVVVVCSCVVSVSPVVVRYGYTYQFTDDPVLVVVVVVVVVDDPDDDDDDDDDPPDPPGDGNCVVVVVRIPRKMWIAHSVRTTGGTGGHSDSDSVSVSLVVQQSRCVSHVHDRPDVPRPVPVSDSDDPVVVCVVSVVSSVVRDDDPPPPDDDDDDDDDDDDDDDDDDDDDDDDDDDDDDDDDDDDDDDDDDDDDDDDDDDDDPVVVSVPRPSSVSSDPDPVVVVVVPDDDDDDDDDD

pLDDT: mean 78.43, std 22.07, range [24.39, 98.0]

Radius of gyration: 51.15 Å; chains: 1; bounding box: 106×76×174 Å

Organism: Pinctada imbricata (NCBI:txid66713)